Protein AF-A0A5E4KSB8-F1 (afdb_monomer_lite)

Foldseek 3Di:
DVPALEAEAADDQCCVPDPCNVVPVVVVQVVCCVVVVRHYEYADAYDDVQVVPVVSVVDCYPPNVPDHLVVDDPVSSVVRVVVSVVVVVVVVVVVVVVVPDDDDDDDDDDDDDDDDDDDDDDDPDADKDWLVPFPDDPDPQDDKDKDFVVRGVLAAADPVVGDGFWMKIARDNPDKLVHQKRDAQGIKIKKFWDWDAQCCCCPVVVLDLPVLVLLPDPQQDDLGQCPSRTWIWMIDSRDIWTCWSLFLQKTWDWQDFFDDDPVSKDKDFAQDWDDSDPQWIKHQPDWAQPDVQTWTWIWIGGNNHTDDIDIFGDDDDSGNQKDWDFDQDAPHDGRTTFWIKGFHDWHQDPVTTMTIIGRIIGIDSDIRGHDLQDDFAQWHRWDTDSPRRMIMTTNRPDMWGQDAQDWADRGDQWIKGWHNDSNITMIGIHGDDDDD

Secondary structure (DSSP, 8-state):
-TT-SEEEEEESHHHHH-HHIIIIIHHHHHHHHHHH--EEEEEE-S---GGG-HHHHTS--BSTT---GGGS-HHHHHHHHHHHHHHHHHHHHHHHHHTT---------------PPPP-----PPPPEEGGGSPPPSSTT---EEEETTT-TTS--BTTTTB---EEEE--TT-BTTB-EEPTTSEEEEEE-EEEE-HIIIIISTT-HHHHHHTT--S-STTSTTGGGEEEEEEETTEEEEEGGG-TTEEEEEEEE--S-GGG-EEEETT-EEEEETTEEEEEEEEESSSSSEEEEEEEEETTEEEEEEEEEESSSS---EEEEEEEEETTEEEEEEEEEEEEEEE--SSS-EEEEEEEEEEEEEEEE--TT--BTTBEEEEEETTTTEEEEE-SS--EE--TT-EEEEETTEEEEE-S-SSS-EEEEEE-PPP-

Sequence (436 aa):
MDVASVAILLVSVDFLTSEFIRSKEVPRLLERQEREGLHIFPIIIKHCPWRQVKWLTQMNLRPKDGIPISHGNKYQIDAEMVKIAEEIATIISQKSKQSTVKIPKVGVKGISIIHSQANIVKTTLPRVYDERKLPQIGSPDLPFYIWDVQNFDGFFYDIDDDLGKESLKLLQPSLGAKERTIGIDKLSYTTEAQAKKLKVVSEQYNNSCADAAAAGLERTGAGQAFNGGNYYIIGWQGEPYIALNGKVDKLAKLIIEQGTAASEKKTLQVGETWDVGCGWAITASRIDAKATPRQVLLTLSKDGIKKDAKVVSSGTSGAKPIYTYTEKSIAGETDVPLFVTYVDSVFAGATSDMVQLRYTWAVSTSVTQIKSSDTYGIFKDAIINQTAHSLSLKNSDTEIALSPNTIVNLMGKLKFIVADKLDVLRFYPVIYQVPY

Structure (mmCIF, N/CA/C/O backbone):
data_AF-A0A5E4KSB8-F1
#
_entry.id   AF-A0A5E4KSB8-F1
#
loop_
_atom_site.group_PDB
_atom_site.id
_atom_site.type_symbol
_atom_site.label_atom_id
_atom_site.label_alt_id
_atom_site.label_comp_id
_atom_site.label_asym_id
_atom_site.label_entity_id
_atom_site.label_seq_id
_atom_site.pdbx_PDB_ins_code
_atom_site.Cartn_x
_atom_site.Cartn_y
_atom_site.Cartn_z
_atom_site.occupancy
_atom_site.B_iso_or_equiv
_atom_site.auth_seq_id
_atom_site.auth_comp_id
_atom_site.auth_asym_id
_atom_site.auth_atom_id
_atom_site.pdbx_PDB_model_num
ATOM 1 N N . MET A 1 1 ? -2.540 -14.537 23.299 1.00 46.81 1 MET A N 1
ATOM 2 C CA . MET A 1 1 ? -2.138 -15.810 23.951 1.00 46.81 1 MET A CA 1
ATOM 3 C C . MET A 1 1 ? -3.131 -16.305 25.010 1.00 46.81 1 MET A C 1
ATOM 5 O O . MET A 1 1 ? -3.420 -17.491 24.984 1.00 46.81 1 MET A O 1
ATOM 9 N N . ASP A 1 2 ? -3.691 -15.463 25.887 1.00 44.69 2 ASP A N 1
ATOM 10 C CA . ASP A 1 2 ? -4.314 -15.842 27.186 1.00 44.69 2 ASP A CA 1
ATOM 11 C C . ASP A 1 2 ? -5.560 -16.741 27.209 1.00 44.69 2 ASP A C 1
ATOM 13 O O . ASP A 1 2 ? -6.010 -17.118 28.284 1.00 44.69 2 ASP A O 1
ATOM 17 N N . VAL A 1 3 ? -6.129 -17.101 26.060 1.00 59.03 3 VAL A N 1
ATOM 18 C CA . VAL A 1 3 ? -7.281 -18.026 25.981 1.00 59.03 3 VAL A CA 1
ATOM 19 C C . VAL A 1 3 ? -7.048 -19.178 25.003 1.00 59.03 3 VAL A C 1
ATOM 21 O O . VAL A 1 3 ? -7.951 -19.961 24.717 1.00 59.03 3 VAL A O 1
ATOM 24 N N . ALA A 1 4 ? -5.831 -19.293 24.465 1.00 68.75 4 ALA A N 1
ATOM 25 C CA . ALA A 1 4 ? -5.484 -20.376 23.558 1.00 68.75 4 ALA A CA 1
ATOM 26 C C . ALA A 1 4 ? -5.548 -21.723 24.291 1.00 68.75 4 ALA A C 1
ATOM 28 O O . ALA A 1 4 ? -5.059 -21.840 25.414 1.00 68.75 4 ALA A O 1
ATOM 29 N N . SER A 1 5 ? -6.126 -22.734 23.637 1.00 79.00 5 SER A N 1
ATOM 30 C CA . SER A 1 5 ? -6.121 -24.131 24.106 1.00 79.00 5 SER A CA 1
ATOM 31 C C . SER A 1 5 ? -4.907 -24.920 23.603 1.00 79.00 5 SER A C 1
ATOM 33 O O . SER A 1 5 ? -4.538 -25.939 24.203 1.00 79.00 5 SER A O 1
ATOM 35 N N . VAL A 1 6 ? -4.295 -24.437 22.515 1.00 86.62 6 VAL A N 1
ATOM 36 C CA . VAL A 1 6 ? -3.088 -24.966 21.872 1.00 86.62 6 VAL A CA 1
ATOM 37 C C . VAL A 1 6 ? -2.175 -23.790 21.496 1.00 86.62 6 VAL A C 1
ATOM 39 O O . VAL A 1 6 ? -2.669 -22.784 20.992 1.00 86.62 6 VAL A O 1
ATOM 42 N N . ALA A 1 7 ? -0.867 -23.902 21.726 1.00 88.06 7 ALA A N 1
ATOM 43 C CA . ALA A 1 7 ? 0.145 -22.933 21.306 1.00 88.06 7 ALA A CA 1
ATOM 44 C C . ALA A 1 7 ? 1.148 -23.600 20.359 1.00 88.06 7 ALA A C 1
ATOM 46 O O . ALA A 1 7 ? 1.815 -24.553 20.752 1.00 88.06 7 ALA A O 1
ATOM 47 N N . ILE A 1 8 ? 1.257 -23.106 19.125 1.00 93.06 8 ILE A N 1
ATOM 48 C CA . ILE A 1 8 ? 2.149 -23.666 18.102 1.00 93.06 8 ILE A CA 1
ATOM 49 C C . ILE A 1 8 ? 3.454 -22.872 18.084 1.00 93.06 8 ILE A C 1
ATOM 51 O O . ILE A 1 8 ? 3.420 -21.655 17.915 1.00 93.06 8 ILE A O 1
ATOM 55 N N . LEU A 1 9 ? 4.593 -23.551 18.226 1.00 91.88 9 LEU A N 1
ATOM 56 C CA . LEU A 1 9 ? 5.912 -22.910 18.219 1.00 91.88 9 LEU A CA 1
ATOM 57 C C . LEU A 1 9 ? 6.645 -23.257 16.933 1.00 91.88 9 LEU A C 1
ATOM 59 O O . LEU A 1 9 ? 6.978 -24.416 16.721 1.00 91.88 9 LEU A O 1
ATOM 63 N N . LEU A 1 10 ? 6.912 -22.268 16.084 1.00 92.69 10 LEU A N 1
ATOM 64 C CA . LEU A 1 10 ? 7.697 -22.473 14.868 1.00 92.69 10 LEU A CA 1
ATOM 65 C C . LEU A 1 10 ? 9.181 -22.305 15.199 1.00 92.69 10 LEU A C 1
ATOM 67 O O . LEU A 1 10 ? 9.707 -21.197 15.237 1.00 92.69 10 LEU A O 1
ATOM 71 N N . VAL A 1 11 ? 9.848 -23.417 15.485 1.00 89.94 11 VAL A N 1
ATOM 72 C CA . VAL A 1 11 ? 11.218 -23.437 15.987 1.00 89.94 11 VAL A CA 1
ATOM 73 C C . VAL A 1 11 ? 12.213 -23.336 14.829 1.00 89.94 11 VAL A C 1
ATOM 75 O O . VAL A 1 11 ? 12.296 -24.206 13.958 1.00 89.94 11 VAL A O 1
ATOM 78 N N . SER A 1 12 ? 13.010 -22.275 14.863 1.00 91.44 12 SER A N 1
ATOM 79 C CA . SER A 1 12 ? 14.158 -21.992 14.001 1.00 91.44 12 SER A CA 1
ATOM 80 C C . SER A 1 12 ? 15.311 -21.430 14.845 1.00 91.44 12 SER A C 1
ATOM 82 O O . SER A 1 12 ? 15.181 -21.288 16.061 1.00 91.44 12 SER A O 1
ATOM 84 N N . VAL A 1 13 ? 16.442 -21.093 14.218 1.00 83.00 13 VAL A N 1
ATOM 85 C CA . VAL A 1 13 ? 17.506 -20.335 14.901 1.00 83.00 13 VAL A CA 1
ATOM 86 C C . VAL A 1 13 ? 16.962 -19.003 15.421 1.00 83.00 13 VAL A C 1
ATOM 88 O O . VAL A 1 13 ? 17.143 -18.726 16.600 1.00 83.00 13 VAL A O 1
ATOM 91 N N . ASP A 1 14 ? 16.213 -18.258 14.602 1.00 85.12 14 ASP A N 1
ATOM 92 C CA . ASP A 1 14 ? 15.626 -16.958 14.971 1.00 85.12 14 ASP A CA 1
ATOM 93 C C . ASP A 1 14 ? 14.681 -17.070 16.177 1.00 85.12 14 ASP A C 1
ATOM 95 O O . ASP A 1 14 ? 14.717 -16.251 17.095 1.00 85.12 14 ASP A O 1
ATOM 99 N N . PHE A 1 15 ? 13.878 -18.140 16.226 1.00 90.19 15 PHE A N 1
ATOM 100 C CA . PHE A 1 15 ? 13.026 -18.434 17.379 1.00 90.19 15 PHE A CA 1
ATOM 101 C C . PHE A 1 15 ? 13.855 -18.668 18.651 1.00 90.19 15 PHE A C 1
ATOM 103 O O . PHE A 1 15 ? 13.525 -18.164 19.722 1.00 90.19 15 PHE A O 1
ATOM 110 N N . LEU A 1 16 ? 14.940 -19.444 18.542 1.00 84.19 16 LEU A N 1
ATOM 111 C CA . LEU A 1 16 ? 15.787 -19.816 19.676 1.00 84.19 16 LEU A CA 1
ATOM 112 C C . LEU A 1 16 ? 16.705 -18.690 20.155 1.00 84.19 16 LEU A C 1
ATOM 114 O O . LEU A 1 16 ? 17.183 -18.767 21.286 1.00 84.19 16 LEU A O 1
ATOM 118 N N . THR A 1 17 ? 16.981 -17.681 19.329 1.00 82.88 17 THR A N 1
ATOM 119 C CA . THR A 1 17 ? 17.861 -16.553 19.671 1.00 82.88 17 THR A CA 1
ATOM 120 C C . THR A 1 17 ? 17.104 -15.282 20.043 1.00 82.88 17 THR A C 1
ATOM 122 O O . THR A 1 17 ? 17.673 -14.454 20.750 1.00 82.88 17 THR A O 1
ATOM 125 N N . SER A 1 18 ? 15.831 -15.147 19.658 1.00 86.56 18 SER A N 1
ATOM 126 C CA . SER A 1 18 ? 15.006 -13.978 19.978 1.00 86.56 18 SER A CA 1
ATOM 127 C C . SER A 1 18 ? 14.901 -13.722 21.487 1.00 86.56 18 SER A C 1
ATOM 129 O O . SER A 1 18 ? 14.405 -14.553 22.254 1.00 86.56 18 SER A O 1
ATOM 131 N N . GLU A 1 19 ? 15.341 -12.539 21.924 1.00 75.69 19 GLU A N 1
ATOM 132 C CA . GLU A 1 19 ? 15.289 -12.127 23.329 1.00 75.69 19 GLU A CA 1
ATOM 133 C C . GLU A 1 19 ? 13.848 -12.055 23.841 1.00 75.69 19 GLU A C 1
ATOM 135 O O . GLU A 1 19 ? 13.556 -12.522 24.945 1.00 75.69 19 GLU A O 1
ATOM 140 N N . PHE A 1 20 ? 12.930 -11.542 23.021 1.00 72.75 20 PHE A N 1
ATOM 141 C CA . PHE A 1 20 ? 11.516 -11.459 23.365 1.00 72.75 20 PHE A CA 1
ATOM 142 C C . PHE A 1 20 ? 10.899 -12.850 23.566 1.00 72.75 20 PHE A C 1
ATOM 144 O O . PHE A 1 20 ? 10.267 -13.105 24.593 1.00 72.75 20 PHE A O 1
ATOM 151 N N . ILE A 1 21 ? 11.155 -13.790 22.648 1.00 79.44 21 ILE A N 1
ATOM 152 C CA . ILE A 1 21 ? 10.624 -15.158 22.742 1.00 79.44 21 ILE A CA 1
ATOM 153 C C . ILE A 1 21 ? 11.164 -15.854 23.993 1.00 79.44 21 ILE A C 1
ATOM 155 O O . ILE A 1 21 ? 10.406 -16.450 24.759 1.00 79.44 21 ILE A O 1
ATOM 159 N N . ARG A 1 22 ? 12.471 -15.745 24.244 1.00 82.38 22 ARG A N 1
ATOM 160 C CA . ARG A 1 22 ? 13.128 -16.417 25.372 1.00 82.38 22 ARG A CA 1
ATOM 161 C C . ARG A 1 22 ? 12.750 -15.836 26.729 1.00 82.38 22 ARG A C 1
ATOM 163 O O . ARG A 1 22 ? 12.636 -16.595 27.686 1.00 82.38 22 ARG A O 1
ATOM 170 N N . SER A 1 23 ? 12.615 -14.514 26.831 1.00 73.50 23 SER A N 1
ATOM 171 C CA . SER A 1 23 ? 12.423 -13.830 28.117 1.00 73.50 23 SER A CA 1
ATOM 172 C C . SER A 1 23 ? 10.961 -13.537 28.449 1.00 73.50 23 SER A C 1
ATOM 174 O O . SER A 1 23 ? 10.642 -13.344 29.622 1.00 73.50 23 SER A O 1
ATOM 176 N N . LYS A 1 24 ? 10.068 -13.503 27.449 1.00 76.88 24 LYS A N 1
ATOM 177 C CA . LYS A 1 24 ? 8.649 -13.163 27.631 1.00 76.88 24 LYS A CA 1
ATOM 178 C C . LYS A 1 24 ? 7.717 -14.289 27.206 1.00 76.88 24 LYS A C 1
ATOM 180 O O . LYS A 1 24 ? 6.915 -14.738 28.022 1.00 76.88 24 LYS A O 1
ATOM 185 N N . GLU A 1 25 ? 7.803 -14.751 25.961 1.00 84.06 25 GLU A N 1
ATOM 186 C CA . GLU A 1 25 ? 6.787 -15.664 25.420 1.00 84.06 25 GLU A CA 1
ATOM 187 C C . GLU A 1 25 ? 6.910 -17.088 25.958 1.00 84.06 25 GLU A C 1
ATOM 189 O O . GLU A 1 25 ? 5.949 -17.616 26.515 1.00 84.06 25 GLU A O 1
ATOM 194 N N . VAL A 1 26 ? 8.087 -17.707 25.838 1.00 86.75 26 VAL A N 1
ATOM 195 C CA . VAL A 1 26 ? 8.312 -19.095 26.268 1.00 86.75 26 VAL A CA 1
ATOM 196 C C . VAL A 1 26 ? 8.027 -19.278 27.762 1.00 86.75 26 VAL A C 1
ATOM 198 O O . VAL A 1 26 ? 7.258 -20.186 28.082 1.00 86.75 26 VAL A O 1
ATOM 201 N N . PRO A 1 27 ? 8.536 -18.429 28.684 1.00 85.75 27 PRO A N 1
ATOM 202 C CA . PRO A 1 27 ? 8.206 -18.555 30.103 1.00 85.75 27 PRO A CA 1
ATOM 203 C C . PRO A 1 27 ? 6.697 -18.497 30.371 1.00 85.75 27 PRO A C 1
ATOM 205 O O . PRO A 1 27 ? 6.168 -19.342 31.089 1.00 85.75 27 PRO A O 1
ATOM 208 N N . ARG A 1 28 ? 5.982 -17.562 29.730 1.00 86.19 28 ARG A N 1
ATOM 209 C CA . ARG A 1 28 ? 4.526 -17.414 29.880 1.00 86.19 28 ARG A CA 1
ATOM 210 C C . ARG A 1 28 ? 3.758 -18.624 29.350 1.00 86.19 28 ARG A C 1
ATOM 212 O O . ARG A 1 28 ? 2.754 -19.025 29.931 1.00 86.19 28 ARG A O 1
ATOM 219 N N . LEU A 1 29 ? 4.193 -19.199 28.231 1.00 88.69 29 LEU A N 1
ATOM 220 C CA . LEU A 1 29 ? 3.555 -20.380 27.654 1.00 88.69 29 LEU A CA 1
ATOM 221 C C . LEU A 1 29 ? 3.752 -21.612 28.536 1.00 88.69 29 LEU A C 1
ATOM 223 O O . LEU A 1 29 ? 2.788 -22.339 28.765 1.00 88.69 29 LEU A O 1
ATOM 227 N N . LEU A 1 30 ? 4.965 -21.814 29.058 1.00 86.75 30 LEU A N 1
ATOM 228 C CA . LEU A 1 30 ? 5.267 -22.898 29.994 1.00 86.75 30 LEU A CA 1
ATOM 229 C C . LEU A 1 30 ? 4.442 -22.769 31.281 1.00 86.75 30 LEU A C 1
ATOM 231 O O . LEU A 1 30 ? 3.827 -23.744 31.705 1.00 86.75 30 LEU A O 1
ATOM 235 N N . GLU A 1 31 ? 4.329 -21.559 31.839 1.00 86.94 31 GLU A N 1
ATOM 236 C CA . GLU A 1 31 ? 3.487 -21.306 33.017 1.00 86.94 31 GLU A CA 1
ATOM 237 C C . GLU A 1 31 ? 2.017 -21.678 32.749 1.00 86.94 31 GLU A C 1
ATOM 239 O O . GLU A 1 31 ? 1.358 -22.313 33.572 1.00 86.94 31 GLU A O 1
ATOM 244 N N . ARG A 1 32 ? 1.490 -21.340 31.567 1.00 86.75 32 ARG A N 1
ATOM 245 C CA . ARG A 1 32 ? 0.111 -21.686 31.189 1.00 86.75 32 ARG A CA 1
ATOM 246 C C . ARG A 1 32 ? -0.076 -23.165 30.873 1.00 86.75 32 ARG A C 1
ATOM 248 O O . ARG A 1 32 ? -1.162 -23.699 31.093 1.00 86.75 32 ARG A O 1
ATOM 255 N N . GLN A 1 33 ? 0.944 -23.849 30.367 1.00 85.94 33 GLN A N 1
ATOM 256 C CA . GLN A 1 33 ? 0.901 -25.302 30.214 1.00 85.94 33 GLN A CA 1
ATOM 257 C C . GLN A 1 33 ? 0.731 -25.978 31.574 1.00 85.94 33 GLN A C 1
ATOM 259 O O . GLN A 1 33 ? -0.115 -26.860 31.705 1.00 85.94 33 GLN A O 1
ATOM 264 N N . GLU A 1 34 ? 1.475 -25.518 32.579 1.00 82.94 34 GLU A N 1
ATOM 265 C CA . GLU A 1 34 ? 1.419 -26.047 33.941 1.00 82.94 34 GLU A CA 1
ATOM 266 C C . GLU A 1 34 ? 0.112 -25.681 34.663 1.00 82.94 34 GLU A C 1
ATOM 268 O O . GLU A 1 34 ? -0.528 -26.546 35.258 1.00 82.94 34 GLU A O 1
ATOM 273 N N . ARG A 1 35 ? -0.329 -24.419 34.578 1.00 80.88 35 ARG A N 1
ATOM 274 C CA . ARG A 1 35 ? -1.489 -23.917 35.338 1.00 80.88 35 ARG A CA 1
ATOM 275 C C . ARG A 1 35 ? -2.842 -24.145 34.670 1.00 80.88 35 ARG A C 1
ATOM 277 O O . ARG A 1 35 ? -3.839 -24.332 35.361 1.00 80.88 35 ARG A O 1
ATOM 284 N N . GLU A 1 36 ? -2.898 -24.070 33.344 1.00 83.56 36 GLU A N 1
ATOM 285 C CA . GLU A 1 36 ? -4.150 -24.065 32.571 1.00 83.56 36 GLU A CA 1
ATOM 286 C C . GLU A 1 36 ? -4.287 -25.293 31.657 1.00 83.56 36 GLU A C 1
ATOM 288 O O . GLU A 1 36 ? -5.297 -25.449 30.970 1.00 83.56 36 GLU A O 1
ATOM 293 N N . GLY A 1 37 ? -3.274 -26.166 31.598 1.00 82.62 37 GLY A N 1
ATOM 294 C CA . GLY A 1 37 ? -3.266 -27.303 30.677 1.00 82.62 37 GLY A CA 1
ATOM 295 C C . GLY A 1 37 ? -3.176 -26.886 29.203 1.00 82.62 37 GLY A C 1
ATOM 296 O O . GLY A 1 37 ? -3.671 -27.600 28.314 1.00 82.62 37 GLY A O 1
ATOM 297 N N . LEU A 1 38 ? -2.582 -25.718 28.917 1.00 86.94 38 LEU A N 1
ATOM 298 C CA . LEU A 1 38 ? -2.286 -25.275 27.553 1.00 86.94 38 LEU A CA 1
ATOM 299 C C . LEU A 1 38 ? -1.476 -26.355 26.824 1.00 86.94 38 LEU A C 1
ATOM 301 O O . LEU A 1 38 ? -0.441 -26.806 27.307 1.00 86.94 38 LEU A O 1
ATOM 305 N N . HIS A 1 39 ? -1.930 -26.767 25.640 1.00 86.62 39 HIS A N 1
ATOM 306 C CA . HIS A 1 39 ? -1.190 -27.748 24.852 1.00 86.62 39 HIS A CA 1
ATOM 307 C C . HIS A 1 39 ? -0.134 -27.037 24.001 1.00 86.62 39 HIS A C 1
ATOM 309 O O . HIS A 1 39 ? -0.481 -26.354 23.041 1.00 86.62 39 HIS A O 1
ATOM 315 N N . ILE A 1 40 ? 1.146 -27.166 24.343 1.00 90.62 40 ILE A N 1
ATOM 316 C CA . ILE A 1 40 ? 2.236 -26.602 23.537 1.00 90.62 40 ILE A CA 1
ATOM 317 C C . ILE A 1 40 ? 2.633 -27.605 22.450 1.00 90.62 40 ILE A C 1
ATOM 319 O O . ILE A 1 40 ? 2.901 -28.768 22.745 1.00 90.62 40 ILE A O 1
ATOM 323 N N . PHE A 1 41 ? 2.680 -27.142 21.202 1.00 93.12 41 PHE A N 1
ATOM 324 C CA . PHE A 1 41 ? 2.921 -27.941 20.006 1.00 93.12 41 PHE A CA 1
ATOM 325 C C . PHE A 1 41 ? 4.108 -27.369 19.207 1.00 93.12 41 PHE A C 1
ATOM 327 O O . PHE A 1 41 ? 3.928 -26.494 18.352 1.00 93.12 41 PHE A O 1
ATOM 334 N N . PRO A 1 42 ? 5.348 -27.792 19.505 1.00 94.25 42 PRO A N 1
ATOM 335 C CA . PRO A 1 42 ? 6.527 -27.291 18.813 1.00 94.25 42 PRO A CA 1
ATOM 336 C C . PRO A 1 42 ? 6.727 -27.959 17.449 1.00 94.25 42 PRO A C 1
ATOM 338 O O 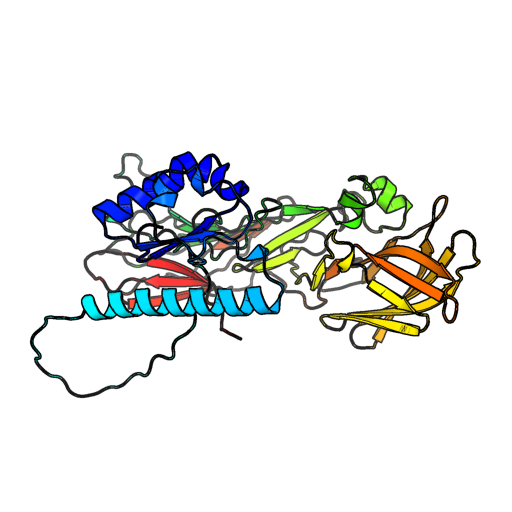. PRO A 1 42 ? 6.674 -29.180 17.330 1.00 94.25 42 PRO A O 1
ATOM 341 N N . ILE A 1 43 ? 7.013 -27.149 16.431 1.00 95.00 43 ILE A N 1
ATOM 342 C CA . ILE A 1 43 ? 7.267 -27.552 15.047 1.00 95.00 43 ILE A CA 1
ATOM 343 C C . ILE A 1 43 ? 8.644 -27.038 14.626 1.00 95.00 43 ILE A C 1
ATOM 345 O O . ILE A 1 43 ? 8.868 -25.831 14.568 1.00 95.00 43 ILE A O 1
ATOM 349 N N . ILE A 1 44 ? 9.567 -27.934 14.293 1.00 94.12 44 ILE A N 1
ATOM 350 C CA . ILE A 1 44 ? 10.887 -27.576 13.779 1.00 94.12 44 ILE A CA 1
ATOM 351 C C . ILE A 1 44 ? 10.751 -27.191 12.302 1.00 94.12 44 ILE A C 1
ATOM 353 O O . ILE A 1 44 ? 10.624 -28.048 11.430 1.00 94.12 44 ILE A O 1
ATOM 357 N N . ILE A 1 45 ? 10.774 -25.892 12.009 1.00 89.25 45 ILE A N 1
ATOM 358 C CA . ILE A 1 45 ? 10.592 -25.388 10.639 1.00 89.25 45 ILE A CA 1
ATOM 359 C C . ILE A 1 45 ? 11.909 -25.233 9.877 1.00 89.25 45 ILE A C 1
ATOM 361 O O . ILE A 1 45 ? 11.900 -25.298 8.652 1.00 89.25 45 ILE A O 1
ATOM 365 N N . LYS A 1 46 ? 13.036 -25.049 10.580 1.00 85.19 46 LYS A N 1
ATOM 366 C CA . LYS A 1 46 ? 14.387 -24.920 10.006 1.00 85.19 46 LYS A CA 1
ATOM 367 C C . LYS A 1 46 ? 15.417 -25.658 10.862 1.00 85.19 46 LYS A C 1
ATOM 369 O O . LYS A 1 46 ? 15.198 -25.854 12.056 1.00 85.19 46 LYS A O 1
ATOM 374 N N . HIS A 1 47 ? 16.555 -26.032 10.271 1.00 86.75 47 HIS A N 1
ATOM 375 C CA . HIS A 1 47 ? 17.680 -26.607 11.019 1.00 86.75 47 HIS A CA 1
ATOM 376 C C . HIS A 1 47 ? 18.121 -25.660 12.144 1.00 86.75 47 HIS A C 1
ATOM 378 O O . HIS A 1 47 ? 18.451 -24.502 11.899 1.00 86.75 47 HIS A O 1
ATOM 384 N N . CYS A 1 48 ? 18.109 -26.153 13.382 1.00 88.56 48 CYS A N 1
ATOM 385 C CA . CYS A 1 48 ? 18.483 -25.391 14.570 1.00 88.56 48 CYS A CA 1
ATOM 386 C C . CYS A 1 48 ? 18.937 -26.332 15.705 1.00 88.56 48 CYS A C 1
ATOM 388 O O . CYS A 1 48 ? 18.588 -27.520 15.697 1.00 88.56 48 CYS A O 1
ATOM 390 N N . PRO A 1 49 ? 19.700 -25.841 16.703 1.00 89.69 49 PRO A N 1
ATOM 391 C CA . PRO A 1 49 ? 20.225 -26.655 17.802 1.00 89.69 49 PRO A CA 1
ATOM 392 C C . PRO A 1 49 ? 19.169 -26.953 18.885 1.00 89.69 49 PRO A C 1
ATOM 394 O O . PRO A 1 49 ? 19.453 -26.888 20.080 1.00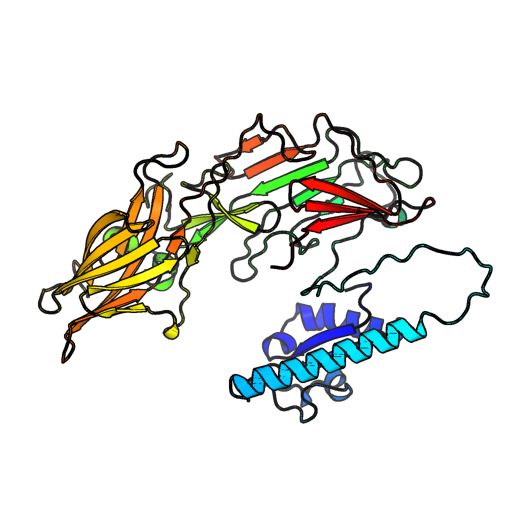 89.69 49 PRO A O 1
ATOM 397 N N . TRP A 1 50 ? 17.941 -27.311 18.493 1.00 91.38 50 TRP A N 1
ATOM 398 C CA . TRP A 1 50 ? 16.820 -27.534 19.416 1.00 91.38 50 TRP A CA 1
ATOM 399 C C . TRP A 1 50 ? 17.111 -28.611 20.474 1.00 91.38 50 TRP A C 1
ATOM 401 O O . TRP A 1 50 ? 16.629 -28.518 21.599 1.00 91.38 50 TRP A O 1
ATOM 411 N N . ARG A 1 51 ? 17.970 -29.590 20.153 1.00 91.38 51 ARG A N 1
ATOM 412 C CA . ARG A 1 51 ? 18.404 -30.656 21.076 1.00 91.38 51 ARG A CA 1
ATOM 413 C C . ARG A 1 51 ? 19.191 -30.147 22.289 1.00 91.38 51 ARG A C 1
ATOM 415 O O . ARG A 1 51 ? 19.335 -30.877 23.263 1.00 91.38 51 ARG A O 1
ATOM 422 N N . GLN A 1 52 ? 19.699 -28.917 22.246 1.00 90.56 52 GLN A N 1
ATOM 423 C CA . GLN A 1 52 ? 20.403 -28.291 23.370 1.00 90.56 52 GLN A CA 1
ATOM 424 C C . GLN A 1 52 ? 19.445 -27.562 24.329 1.00 90.56 52 GLN A C 1
ATOM 426 O O . GLN A 1 52 ? 19.838 -27.157 25.422 1.00 90.56 52 GLN A O 1
ATOM 431 N N . VAL A 1 53 ? 18.176 -27.402 23.945 1.00 89.69 53 VAL A N 1
ATOM 432 C CA . VAL A 1 53 ? 17.177 -26.644 24.699 1.00 89.69 53 VAL A CA 1
ATOM 433 C C . VAL A 1 53 ? 16.356 -27.605 25.555 1.00 89.69 53 VAL A C 1
ATOM 435 O O . VAL A 1 53 ? 15.448 -28.271 25.066 1.00 89.69 53 VAL A O 1
ATOM 438 N N . LYS A 1 54 ? 16.672 -27.669 26.855 1.00 87.94 54 LYS A N 1
ATOM 439 C CA . LYS A 1 54 ? 16.133 -28.680 27.789 1.00 87.94 54 LYS A CA 1
ATOM 440 C C . LYS A 1 54 ? 14.604 -28.771 27.825 1.00 87.94 54 LYS A C 1
ATOM 442 O O . LYS A 1 54 ? 14.067 -29.869 27.838 1.00 87.94 54 LYS A O 1
ATOM 447 N N . TRP A 1 55 ? 13.902 -27.637 27.853 1.00 87.50 55 TRP A N 1
ATOM 448 C CA . TRP A 1 55 ? 12.435 -27.647 27.903 1.00 87.50 55 TRP A CA 1
ATOM 449 C C . TRP A 1 55 ? 11.824 -28.157 26.593 1.00 87.50 55 TRP A C 1
ATOM 451 O O . TRP A 1 55 ? 10.766 -28.772 26.605 1.00 87.50 55 TRP A O 1
ATOM 461 N N . LEU A 1 56 ? 12.506 -27.943 25.466 1.00 89.94 56 LEU A N 1
ATOM 462 C CA . LEU A 1 56 ? 12.026 -28.319 24.142 1.00 89.94 56 LEU A CA 1
ATOM 463 C C . LEU A 1 56 ? 12.259 -29.809 23.855 1.00 89.94 56 LEU A C 1
ATOM 465 O O . LEU A 1 56 ? 11.424 -30.444 23.219 1.00 89.94 56 LEU A O 1
ATOM 469 N N . THR A 1 57 ? 13.347 -30.397 24.366 1.00 87.75 57 THR A N 1
ATOM 470 C CA . THR A 1 57 ? 13.616 -31.843 24.238 1.00 87.75 57 THR A CA 1
ATOM 471 C C . THR A 1 57 ? 12.670 -32.716 25.053 1.00 87.75 57 THR A C 1
ATOM 473 O O . THR A 1 57 ? 12.512 -33.894 24.745 1.00 87.75 57 THR A O 1
ATOM 476 N N . GLN A 1 58 ? 12.034 -32.149 26.077 1.00 86.25 58 GLN A N 1
ATOM 477 C CA . GLN A 1 58 ? 11.018 -32.820 26.889 1.00 86.25 58 GLN A CA 1
ATOM 478 C C . GLN A 1 58 ? 9.621 -32.766 26.249 1.00 86.25 58 GLN A C 1
ATOM 480 O O . GLN A 1 58 ? 8.697 -33.418 26.733 1.00 86.25 58 GLN A O 1
ATOM 485 N N . MET A 1 59 ? 9.450 -32.002 25.164 1.00 87.31 59 MET A N 1
ATOM 486 C CA . MET A 1 59 ? 8.171 -31.841 24.477 1.00 87.31 59 MET A CA 1
ATOM 487 C C . MET A 1 59 ? 8.001 -32.809 23.306 1.00 87.31 59 MET A C 1
ATOM 489 O O . MET A 1 59 ? 8.955 -33.249 22.668 1.00 87.31 59 MET A O 1
ATOM 493 N N . ASN A 1 60 ? 6.739 -33.083 22.971 1.00 87.81 60 ASN A N 1
ATOM 494 C CA . ASN A 1 60 ? 6.370 -33.883 21.809 1.00 87.81 60 ASN A CA 1
ATOM 495 C C . ASN A 1 60 ? 6.394 -33.027 20.527 1.00 87.81 60 ASN A C 1
ATOM 497 O O . ASN A 1 60 ? 5.363 -32.520 20.091 1.00 87.81 60 ASN A O 1
ATOM 501 N N . LEU A 1 61 ? 7.581 -32.845 19.951 1.00 92.44 61 LEU A N 1
ATOM 502 C CA . LEU A 1 61 ? 7.826 -32.011 18.766 1.00 92.44 61 LEU A CA 1
ATOM 503 C C . LEU A 1 61 ? 7.401 -32.646 17.435 1.00 92.44 61 LEU A C 1
ATOM 505 O O . LEU A 1 61 ? 7.280 -33.867 17.309 1.00 92.44 61 LEU A O 1
ATOM 509 N N . ARG A 1 62 ? 7.193 -31.801 16.423 1.00 93.31 62 ARG A N 1
ATOM 510 C CA . ARG A 1 62 ? 6.979 -32.202 15.028 1.00 93.31 62 ARG A CA 1
ATOM 511 C C . ARG A 1 62 ? 8.035 -31.612 14.090 1.00 93.31 62 ARG A C 1
ATOM 513 O O . ARG A 1 62 ? 8.475 -30.490 14.329 1.00 93.31 62 ARG A O 1
ATOM 520 N N . PRO A 1 63 ? 8.392 -32.304 12.999 1.00 93.12 63 PRO A N 1
ATOM 521 C CA . PRO A 1 63 ? 8.098 -33.715 12.705 1.00 93.12 63 PRO A CA 1
ATOM 522 C C . PRO A 1 63 ? 8.640 -34.678 13.781 1.00 93.12 63 PRO A C 1
ATOM 524 O O . PRO A 1 63 ? 9.537 -34.320 14.539 1.00 93.12 63 PRO A O 1
ATOM 527 N N . LYS A 1 64 ? 8.046 -35.874 13.926 1.00 88.44 64 LYS A N 1
ATOM 528 C CA . LYS A 1 64 ? 8.330 -36.787 15.064 1.00 88.44 64 LYS A CA 1
ATOM 529 C C . LYS A 1 64 ? 9.763 -37.333 15.086 1.00 88.44 64 LYS A C 1
ATOM 531 O O . LYS A 1 64 ? 10.245 -37.742 16.136 1.00 88.44 64 LYS A O 1
ATOM 536 N N . ASP A 1 65 ? 10.430 -37.343 13.941 1.00 88.00 65 ASP A N 1
ATOM 537 C CA . ASP A 1 65 ? 11.845 -37.699 13.793 1.00 88.00 65 ASP A CA 1
ATOM 538 C C . ASP A 1 65 ? 12.797 -36.536 14.154 1.00 88.00 65 ASP A C 1
ATOM 540 O O . ASP A 1 65 ? 14.008 -36.728 14.299 1.00 88.00 65 ASP A O 1
ATOM 544 N N . GLY A 1 66 ? 12.258 -35.327 14.348 1.00 87.19 66 GLY A N 1
ATOM 545 C CA . GLY A 1 66 ? 13.010 -34.110 14.628 1.00 87.19 66 GLY A CA 1
ATOM 546 C C . GLY A 1 66 ? 13.766 -33.541 13.427 1.00 87.19 66 GLY A C 1
ATOM 547 O O . GLY A 1 66 ? 14.625 -32.672 13.625 1.00 87.19 66 GLY A O 1
ATOM 548 N N . ILE A 1 67 ? 13.478 -34.019 12.211 1.00 89.75 67 ILE A N 1
ATOM 549 C CA . ILE A 1 67 ? 14.001 -33.463 10.962 1.00 89.75 67 ILE A CA 1
ATOM 550 C C . ILE A 1 67 ? 13.167 -32.219 10.611 1.00 89.75 67 ILE A C 1
ATOM 552 O O . ILE A 1 67 ? 11.942 -32.301 10.594 1.00 89.75 67 ILE A O 1
ATOM 556 N N . PRO A 1 68 ? 13.781 -31.050 10.349 1.00 91.50 68 PRO A N 1
ATOM 557 C CA . PRO A 1 68 ? 13.027 -29.836 10.051 1.00 91.50 68 PRO A CA 1
ATOM 558 C C . PRO A 1 68 ? 12.161 -29.957 8.798 1.00 91.50 68 PRO A C 1
ATOM 560 O O . PRO A 1 68 ? 12.590 -30.550 7.810 1.00 91.50 68 PRO A O 1
ATOM 563 N N . ILE A 1 69 ? 11.010 -29.279 8.783 1.00 89.19 69 ILE A N 1
ATOM 564 C CA . ILE A 1 69 ? 10.122 -29.235 7.607 1.00 89.19 69 ILE A CA 1
ATOM 565 C C . ILE A 1 69 ? 10.873 -28.738 6.365 1.00 89.19 69 ILE A C 1
ATOM 567 O O . ILE A 1 69 ? 10.739 -29.319 5.292 1.00 89.19 69 ILE A O 1
ATOM 571 N N . SER A 1 70 ? 11.743 -27.730 6.514 1.00 86.44 70 SER A N 1
ATOM 572 C CA . SER A 1 70 ? 12.553 -27.193 5.412 1.00 86.44 70 SER A CA 1
ATOM 573 C C . SER A 1 70 ? 13.514 -28.195 4.757 1.00 86.44 70 SER A C 1
ATOM 575 O O . SER A 1 70 ? 14.161 -27.835 3.780 1.00 86.44 70 SER A O 1
ATOM 577 N N . HIS A 1 71 ? 13.691 -29.397 5.313 1.00 87.69 71 HIS A N 1
ATOM 578 C CA . HIS A 1 71 ? 14.538 -30.437 4.728 1.00 87.69 71 HIS A CA 1
ATOM 579 C C . HIS A 1 71 ? 13.893 -31.102 3.497 1.00 87.69 71 HIS A C 1
ATOM 581 O O . HIS A 1 71 ? 14.600 -31.637 2.647 1.00 87.69 71 HIS A O 1
ATOM 587 N N . GLY A 1 72 ? 12.559 -31.084 3.400 1.00 84.50 72 GLY A N 1
ATOM 588 C CA . GLY A 1 72 ? 11.828 -31.681 2.284 1.00 84.50 72 GLY A CA 1
ATOM 589 C C . GLY A 1 72 ? 11.792 -30.801 1.031 1.00 84.50 72 GLY A C 1
ATOM 590 O O . GLY A 1 72 ? 11.995 -29.590 1.078 1.00 84.50 72 GLY A O 1
ATOM 591 N N . ASN A 1 73 ? 11.466 -31.406 -0.112 1.00 80.44 73 ASN A N 1
ATOM 592 C CA . ASN A 1 73 ? 11.041 -30.665 -1.302 1.00 80.44 73 ASN A CA 1
ATOM 593 C C . ASN A 1 73 ? 9.605 -30.121 -1.135 1.00 80.44 73 ASN A C 1
ATOM 595 O O . ASN A 1 73 ? 8.909 -30.474 -0.185 1.00 80.44 73 ASN A O 1
ATOM 599 N N . LYS A 1 74 ? 9.132 -29.296 -2.080 1.00 74.75 74 LYS A N 1
ATOM 600 C CA . LYS A 1 74 ? 7.805 -28.653 -2.008 1.00 74.75 74 LYS A CA 1
ATOM 601 C C . LYS A 1 74 ? 6.664 -29.635 -1.691 1.00 74.75 74 LYS A C 1
ATOM 603 O O . LYS A 1 74 ? 5.854 -29.358 -0.819 1.00 74.75 74 LYS A O 1
ATOM 608 N N . TYR A 1 75 ? 6.638 -30.798 -2.344 1.00 73.56 75 TYR A N 1
ATOM 609 C CA . TYR A 1 75 ? 5.603 -31.812 -2.115 1.00 73.56 75 TYR A CA 1
ATOM 610 C C . TYR A 1 75 ? 5.688 -32.424 -0.710 1.00 73.56 75 TYR A C 1
ATOM 612 O O . TYR A 1 75 ? 4.672 -32.621 -0.052 1.00 73.56 75 TYR A O 1
ATOM 620 N N . GLN A 1 76 ? 6.901 -32.713 -0.235 1.00 78.62 76 GLN A N 1
ATOM 621 C CA . GLN A 1 76 ? 7.122 -33.270 1.100 1.00 78.62 76 GLN A CA 1
ATOM 622 C C . GLN A 1 76 ? 6.772 -32.264 2.201 1.00 78.62 76 GLN A C 1
ATOM 624 O O . GLN A 1 76 ? 6.175 -32.654 3.201 1.00 78.62 76 GLN A O 1
ATOM 629 N N . ILE A 1 77 ? 7.101 -30.984 1.999 1.00 79.69 77 ILE A N 1
ATOM 630 C CA . ILE A 1 77 ? 6.718 -29.887 2.896 1.00 79.69 77 ILE A CA 1
ATOM 631 C C . ILE A 1 77 ? 5.196 -29.803 2.987 1.00 79.69 77 ILE A C 1
ATOM 633 O O . ILE A 1 77 ? 4.658 -29.847 4.092 1.00 79.69 77 ILE A O 1
ATOM 637 N N . ASP A 1 78 ? 4.508 -29.737 1.845 1.00 78.00 78 ASP A N 1
ATOM 638 C CA . ASP A 1 78 ? 3.048 -29.637 1.805 1.00 78.00 78 ASP A CA 1
ATOM 639 C C . ASP A 1 78 ? 2.395 -30.851 2.487 1.00 78.00 78 ASP A C 1
ATOM 641 O O . ASP A 1 78 ? 1.530 -30.691 3.349 1.00 78.00 78 ASP A O 1
ATOM 645 N N . ALA A 1 79 ? 2.856 -32.068 2.181 1.00 81.44 79 ALA A N 1
ATOM 646 C CA . ALA A 1 79 ? 2.342 -33.293 2.790 1.00 81.44 79 ALA A CA 1
ATOM 647 C C . ALA A 1 79 ? 2.557 -33.337 4.313 1.00 81.44 79 ALA A C 1
ATOM 649 O O . ALA A 1 79 ? 1.677 -33.779 5.052 1.00 81.44 79 ALA A O 1
ATOM 650 N N . GLU A 1 80 ? 3.712 -32.884 4.803 1.00 86.50 80 GLU A N 1
ATOM 651 C CA . GLU A 1 80 ? 4.007 -32.868 6.237 1.00 86.50 80 GLU A CA 1
ATOM 652 C C . GLU A 1 80 ? 3.204 -31.786 6.973 1.00 86.50 80 GLU A C 1
ATOM 654 O O . GLU A 1 80 ? 2.674 -32.034 8.057 1.00 86.50 80 GLU A O 1
ATOM 659 N N . MET A 1 81 ? 3.026 -30.616 6.355 1.00 80.25 81 MET A N 1
ATOM 660 C CA . MET A 1 81 ? 2.182 -29.543 6.885 1.00 80.25 81 MET A CA 1
ATOM 661 C C . MET A 1 81 ? 0.718 -29.979 7.021 1.00 80.25 81 MET A C 1
ATOM 663 O O . MET A 1 81 ? 0.088 -29.664 8.032 1.00 80.25 81 MET A O 1
ATOM 667 N N . VAL A 1 82 ? 0.191 -30.747 6.058 1.00 84.75 82 VAL A N 1
ATOM 668 C CA . VAL A 1 82 ? -1.167 -31.316 6.132 1.00 84.75 82 VAL A CA 1
ATOM 669 C C . VAL A 1 82 ? -1.303 -32.263 7.326 1.00 84.75 82 VAL A C 1
ATOM 671 O O . VAL A 1 82 ? -2.210 -32.077 8.135 1.00 84.75 82 VAL A O 1
ATOM 674 N N . LYS A 1 83 ? -0.374 -33.212 7.514 1.00 88.06 83 LYS A N 1
ATOM 675 C CA . LYS A 1 83 ? -0.412 -34.137 8.667 1.00 88.06 83 LYS A CA 1
ATOM 676 C C . LYS A 1 83 ? -0.398 -33.396 10.003 1.00 88.06 83 LYS A C 1
ATOM 678 O O . LYS A 1 83 ? -1.131 -33.749 10.925 1.00 88.06 83 LYS A O 1
ATOM 683 N N . ILE A 1 84 ? 0.446 -32.369 10.114 1.00 88.56 84 ILE A N 1
ATOM 684 C CA . ILE A 1 84 ? 0.540 -31.549 11.323 1.00 88.56 84 ILE A CA 1
ATOM 685 C C . ILE A 1 84 ? -0.780 -30.809 11.572 1.00 88.56 84 ILE A C 1
ATOM 687 O O . ILE A 1 84 ? -1.271 -30.793 12.703 1.00 88.56 84 ILE A O 1
ATOM 691 N N . ALA A 1 85 ? -1.381 -30.229 10.531 1.00 85.88 85 ALA A N 1
ATOM 692 C CA . ALA A 1 85 ? -2.662 -29.540 10.637 1.00 85.88 85 ALA A CA 1
ATOM 693 C C . ALA A 1 85 ? -3.801 -30.485 11.070 1.00 85.88 85 ALA A C 1
ATOM 695 O O . ALA A 1 85 ? -4.575 -30.136 11.963 1.00 85.88 85 ALA A O 1
ATOM 696 N N . GLU A 1 86 ? -3.873 -31.692 10.503 1.00 86.75 86 GLU A N 1
ATOM 697 C CA . GLU A 1 86 ? -4.856 -32.722 10.874 1.00 86.75 86 GLU A CA 1
ATOM 698 C C . GLU A 1 86 ? -4.706 -33.176 12.336 1.00 86.75 86 GLU A C 1
ATOM 700 O O . GLU A 1 86 ? -5.696 -33.345 13.060 1.00 86.75 86 GLU A O 1
ATOM 705 N N . GLU A 1 87 ? -3.469 -33.327 12.812 1.00 88.94 87 GLU A N 1
ATOM 706 C CA . GLU A 1 87 ? -3.195 -33.672 14.206 1.00 88.94 87 GLU A CA 1
ATOM 707 C C . GLU A 1 87 ? -3.641 -32.558 15.162 1.00 88.94 87 GLU A C 1
ATOM 709 O O . GLU A 1 87 ? -4.327 -32.822 16.154 1.00 88.94 87 GLU A O 1
ATOM 714 N N . ILE A 1 88 ? -3.324 -31.302 14.840 1.00 87.06 88 ILE A N 1
ATOM 715 C CA . ILE A 1 88 ? -3.760 -30.140 15.623 1.00 87.06 88 ILE A CA 1
ATOM 716 C C . ILE A 1 88 ? -5.293 -30.064 15.662 1.00 87.06 88 ILE A C 1
ATOM 718 O O . ILE A 1 88 ? -5.873 -29.879 16.736 1.00 87.06 88 ILE A O 1
ATOM 722 N N . ALA A 1 89 ? -5.966 -30.271 14.526 1.00 83.00 89 ALA A N 1
ATOM 723 C CA . ALA A 1 89 ? -7.426 -30.294 14.451 1.00 83.00 89 ALA A CA 1
ATOM 724 C C . ALA A 1 89 ? -8.035 -31.395 15.337 1.00 83.00 89 ALA A C 1
ATOM 726 O O . ALA A 1 89 ? -9.048 -31.176 16.014 1.00 83.00 89 ALA A O 1
ATOM 727 N N . THR A 1 90 ? -7.388 -32.561 15.398 1.00 86.25 90 THR A N 1
ATOM 728 C CA . THR A 1 90 ? -7.795 -33.672 16.268 1.00 86.25 90 THR A CA 1
ATOM 729 C C . THR A 1 90 ? -7.654 -33.308 17.747 1.00 86.25 90 THR A C 1
ATOM 731 O O . THR A 1 90 ? -8.593 -33.518 18.518 1.00 86.25 90 THR A O 1
ATOM 734 N N . ILE A 1 91 ? -6.530 -32.701 18.144 1.00 83.69 91 ILE A N 1
ATOM 735 C CA . ILE A 1 91 ? -6.280 -32.251 19.526 1.00 83.69 91 ILE A CA 1
ATOM 736 C C . ILE A 1 91 ? -7.342 -31.235 19.969 1.00 83.69 91 ILE A C 1
ATOM 738 O O . ILE A 1 91 ? -7.903 -31.345 21.063 1.00 83.69 91 ILE A O 1
ATOM 742 N N . ILE A 1 92 ? -7.663 -30.268 19.106 1.00 84.19 92 ILE A N 1
ATOM 743 C CA . ILE A 1 92 ? -8.689 -29.252 19.378 1.00 84.19 92 ILE A CA 1
ATOM 744 C C . ILE A 1 92 ? -10.073 -29.906 19.522 1.00 84.19 92 ILE A C 1
ATOM 746 O O . ILE A 1 92 ? -10.809 -29.603 20.464 1.00 84.19 92 ILE A O 1
ATOM 750 N N . SER A 1 93 ? -10.407 -30.853 18.642 1.00 80.88 93 SER A N 1
ATOM 751 C CA . SER A 1 93 ? -11.696 -31.560 18.646 1.00 80.88 93 SER A CA 1
ATOM 752 C C . SER A 1 93 ? -11.885 -32.491 19.850 1.00 80.88 93 SER A C 1
ATOM 754 O O . SER A 1 93 ? -13.008 -32.722 20.297 1.00 80.88 93 SER A O 1
ATOM 756 N N . GLN A 1 94 ? -10.806 -33.056 20.392 1.00 77.12 94 GLN A N 1
ATOM 757 C CA . GLN A 1 94 ? -10.865 -33.875 21.605 1.00 77.12 94 GLN A CA 1
ATOM 758 C C . GLN A 1 94 ? -11.055 -33.013 22.857 1.00 77.12 94 GLN A C 1
ATOM 760 O O . GLN A 1 94 ? -11.869 -33.360 23.717 1.00 77.12 94 GLN A O 1
ATOM 765 N N . LYS A 1 95 ? -10.379 -31.856 22.929 1.00 65.25 95 LYS A N 1
ATOM 766 C CA . LYS A 1 95 ? -10.573 -30.890 24.020 1.00 65.25 95 LYS A CA 1
ATOM 767 C C . LYS A 1 95 ? -12.000 -30.330 24.046 1.00 65.25 95 LYS A C 1
ATOM 769 O O . LYS A 1 95 ? -12.573 -30.230 25.126 1.00 65.25 95 LYS A O 1
ATOM 774 N N . SER A 1 96 ? -12.617 -30.056 22.891 1.00 59.97 96 SER A N 1
ATOM 775 C CA . SER A 1 96 ? -14.004 -29.560 22.836 1.00 59.97 96 SER A CA 1
ATOM 776 C C . SER A 1 96 ? -15.041 -30.588 23.312 1.00 59.97 96 SER A C 1
ATOM 778 O O . SER A 1 96 ? -16.008 -30.216 23.975 1.00 59.97 96 SER A O 1
ATOM 780 N N . LYS A 1 97 ? -14.821 -31.888 23.057 1.00 47.25 97 LYS A N 1
ATOM 781 C CA . LYS A 1 97 ? -15.704 -32.978 23.521 1.00 47.25 97 LYS A CA 1
ATOM 782 C C . LYS A 1 97 ? -15.605 -33.246 25.028 1.00 47.25 97 LYS A C 1
ATOM 784 O O . LYS A 1 97 ? -16.607 -33.613 25.645 1.00 47.25 97 LYS A O 1
ATOM 789 N N . GLN A 1 98 ? -14.437 -33.044 25.641 1.00 46.09 98 GLN A N 1
ATOM 790 C CA . GLN A 1 98 ? -14.263 -33.197 27.094 1.00 46.09 98 GLN A CA 1
ATOM 791 C C . GLN A 1 98 ? -14.934 -32.071 27.899 1.00 46.09 98 GLN A C 1
ATOM 793 O O . GLN A 1 98 ? -15.346 -32.300 29.034 1.00 46.09 98 GLN A O 1
ATOM 798 N N . SER A 1 99 ? -15.139 -30.891 27.308 1.00 46.12 99 SER A N 1
ATOM 799 C CA . SER A 1 99 ? -15.855 -29.774 27.944 1.00 46.12 99 SER A CA 1
ATOM 800 C C . SER A 1 99 ? -17.390 -29.917 27.941 1.00 46.12 99 SER A C 1
ATOM 802 O O . SER A 1 99 ? -18.070 -29.110 28.568 1.00 46.12 99 SER A O 1
ATOM 804 N N . THR A 1 100 ? -17.959 -30.931 27.269 1.00 33.97 100 THR A N 1
ATOM 805 C CA . THR A 1 100 ? -19.418 -31.079 27.040 1.00 33.97 100 THR A CA 1
ATOM 806 C C . THR A 1 100 ? -20.143 -32.154 27.874 1.00 33.97 100 THR A C 1
ATOM 808 O O . THR A 1 100 ? -21.252 -32.550 27.519 1.00 33.97 100 THR A O 1
ATOM 811 N N . VAL A 1 101 ? -19.600 -32.627 29.006 1.00 32.84 101 VAL A N 1
ATOM 812 C CA . VAL A 1 101 ? -20.279 -33.642 29.851 1.00 32.84 101 VAL A CA 1
ATOM 813 C C . VAL A 1 101 ? -20.635 -33.113 31.251 1.00 32.84 101 VAL A C 1
ATOM 815 O O . VAL A 1 101 ? -19.833 -33.207 32.173 1.00 32.84 101 VAL A O 1
ATOM 818 N N . LYS A 1 102 ? -21.872 -32.594 31.381 1.00 34.12 102 LYS A N 1
ATOM 819 C CA . LYS A 1 102 ? -22.891 -32.789 32.454 1.00 34.12 102 LYS A CA 1
ATOM 820 C C . LYS A 1 102 ? -23.800 -31.554 32.604 1.00 34.12 102 LYS A C 1
ATOM 822 O O . LYS A 1 102 ? -23.511 -30.666 33.394 1.00 34.12 102 LYS A O 1
ATOM 827 N N . ILE A 1 103 ? -24.955 -31.568 31.932 1.00 26.47 103 ILE A N 1
ATOM 828 C CA . ILE A 1 103 ? -26.182 -30.889 32.395 1.00 26.47 103 ILE A CA 1
ATOM 829 C C . ILE A 1 103 ? -27.365 -31.844 32.119 1.00 26.47 103 ILE A C 1
ATOM 831 O O . ILE A 1 103 ? -27.447 -32.374 31.006 1.00 26.47 103 ILE A O 1
ATOM 835 N N . PRO A 1 104 ? -28.261 -32.123 33.088 1.00 26.31 104 PRO A N 1
ATOM 836 C CA . PRO A 1 104 ? -29.464 -32.920 32.853 1.00 26.31 104 PRO A CA 1
ATOM 837 C C . PRO A 1 104 ? -30.412 -32.203 31.885 1.00 26.31 104 PRO A C 1
ATOM 839 O O . PRO A 1 104 ? -30.656 -31.005 32.009 1.00 26.31 104 PRO A O 1
ATOM 842 N N . LYS A 1 105 ? -30.964 -32.952 30.926 1.00 30.89 105 LYS A N 1
ATOM 843 C CA . LYS A 1 105 ? -31.965 -32.465 29.969 1.00 30.89 105 LYS A CA 1
ATOM 844 C C . LYS A 1 105 ? -33.256 -32.062 30.692 1.00 30.89 105 LYS A C 1
ATOM 846 O O . LYS A 1 105 ? -33.907 -32.919 31.281 1.00 30.89 105 LYS A O 1
ATOM 851 N N . VAL A 1 106 ? -33.691 -30.817 30.509 1.00 26.50 106 VAL A N 1
ATOM 852 C CA . VAL A 1 106 ? -35.118 -30.462 30.485 1.00 26.50 106 VAL A CA 1
ATOM 853 C C . VAL A 1 106 ? -35.382 -29.800 29.138 1.00 26.50 106 VAL A C 1
ATOM 855 O O . VAL A 1 106 ? -34.644 -28.917 28.707 1.00 26.50 106 VAL A O 1
ATOM 858 N N . GLY A 1 107 ? -36.336 -30.370 28.407 1.00 30.09 107 GLY A N 1
ATOM 859 C CA . GLY A 1 107 ? -36.476 -30.186 26.972 1.00 30.09 107 GLY A CA 1
ATOM 860 C C . GLY A 1 107 ? -37.134 -28.879 26.560 1.00 30.09 107 GLY A C 1
ATOM 861 O O . GLY A 1 107 ? -38.084 -28.433 27.189 1.00 30.09 107 GLY A O 1
ATOM 862 N N . VAL A 1 108 ? -36.704 -28.372 25.405 1.00 26.78 108 VAL A N 1
ATOM 863 C CA . VAL A 1 108 ? -37.577 -27.688 24.448 1.00 26.78 108 VAL A CA 1
ATOM 864 C C . VAL A 1 108 ? -37.178 -28.147 23.043 1.00 26.78 108 VAL A C 1
ATOM 866 O O . VAL A 1 108 ? -35.999 -28.219 22.696 1.00 26.78 108 VAL A O 1
ATOM 869 N N . LYS A 1 109 ? -38.187 -28.549 22.267 1.00 27.53 109 LYS A N 1
ATOM 870 C CA . LYS A 1 109 ? -38.099 -28.977 20.869 1.00 27.53 109 LYS A CA 1
ATOM 871 C C . LYS A 1 109 ? -37.778 -27.790 19.954 1.00 27.53 109 LYS A C 1
ATOM 873 O O . LYS A 1 109 ? -38.474 -26.788 20.013 1.00 27.53 109 LYS A O 1
ATOM 878 N N . GLY A 1 110 ? -36.845 -28.024 19.029 1.00 28.75 110 GLY A N 1
ATOM 879 C CA . GLY A 1 110 ? -36.852 -27.480 17.668 1.00 28.75 110 GLY A CA 1
ATOM 880 C C . GLY A 1 110 ? -36.379 -26.038 17.498 1.00 28.75 110 GLY A C 1
ATOM 881 O O . GLY A 1 110 ? -37.153 -25.119 17.704 1.00 28.75 110 GLY A O 1
ATOM 882 N N . ILE A 1 111 ? -35.143 -25.866 17.023 1.00 24.36 111 ILE A N 1
ATOM 883 C CA . ILE A 1 111 ? -34.800 -25.205 15.748 1.00 24.36 111 ILE A CA 1
ATOM 884 C C . ILE A 1 111 ? -33.321 -25.517 15.473 1.00 24.36 111 ILE A C 1
ATOM 886 O O . ILE A 1 111 ? -32.436 -25.251 16.283 1.00 24.36 111 ILE A O 1
ATOM 890 N N . SER A 1 112 ? -33.067 -26.154 14.337 1.00 23.78 112 SER A N 1
ATOM 891 C CA . SER A 1 112 ? -31.743 -26.480 13.815 1.00 23.78 112 SER A CA 1
ATOM 892 C C . SER A 1 112 ? -31.173 -25.284 13.053 1.00 23.78 112 SER A C 1
ATOM 894 O O . SER A 1 112 ? -31.749 -24.891 12.041 1.00 23.78 112 SER A O 1
ATOM 896 N N . ILE A 1 113 ? -30.025 -24.754 13.483 1.00 23.39 113 ILE A N 1
ATOM 897 C CA . ILE A 1 113 ? -29.192 -23.878 12.649 1.00 23.39 113 ILE A CA 1
ATOM 898 C C . ILE A 1 113 ? -27.855 -24.580 12.427 1.00 23.39 113 ILE A C 1
ATOM 900 O O . ILE A 1 113 ? -27.053 -24.755 13.343 1.00 23.39 113 ILE A O 1
ATOM 904 N N . ILE A 1 114 ? -27.653 -25.002 11.184 1.00 24.58 114 ILE A N 1
ATOM 905 C CA . ILE A 1 114 ? -26.410 -25.554 10.656 1.00 24.58 114 ILE A CA 1
ATOM 906 C C . ILE A 1 114 ? -25.411 -24.390 10.586 1.00 24.58 114 ILE A C 1
ATOM 908 O O . ILE A 1 114 ? -25.568 -23.507 9.749 1.00 24.58 114 ILE A O 1
ATOM 912 N N . HIS A 1 115 ? -24.410 -24.352 11.468 1.00 26.84 115 HIS A N 1
ATOM 913 C CA . HIS A 1 115 ? -23.262 -23.456 11.297 1.00 26.84 115 HIS A CA 1
ATOM 914 C C . HIS A 1 115 ? -22.181 -24.190 10.504 1.00 26.84 115 HIS A C 1
ATOM 916 O O . HIS A 1 115 ? -21.544 -25.121 10.999 1.00 26.84 115 HIS A O 1
ATOM 922 N N . SER A 1 116 ? -22.008 -23.770 9.251 1.00 25.41 116 SER A N 1
ATOM 923 C CA . SER A 1 116 ? -20.872 -24.119 8.404 1.00 25.41 116 SER A CA 1
ATOM 924 C C . SER A 1 116 ? -19.573 -23.653 9.060 1.00 25.41 116 SER A C 1
ATOM 926 O O . SER A 1 116 ? -19.455 -22.499 9.474 1.00 25.41 116 SER A O 1
ATOM 928 N N . GLN A 1 117 ? -18.602 -24.557 9.145 1.00 29.14 117 GLN A N 1
ATOM 929 C CA . GLN A 1 117 ? -17.260 -24.277 9.639 1.00 29.14 117 GLN A CA 1
ATOM 930 C C . GLN A 1 117 ? -16.547 -23.313 8.682 1.00 29.14 117 GLN A C 1
ATOM 932 O O . GLN A 1 117 ? -16.304 -23.656 7.528 1.00 29.14 117 GLN A O 1
ATOM 937 N N . ALA A 1 118 ? -16.211 -22.116 9.163 1.00 27.33 118 ALA A N 1
ATOM 938 C CA . ALA A 1 118 ? -15.248 -21.238 8.511 1.00 27.33 118 ALA A CA 1
ATOM 939 C C . ALA A 1 118 ? -13.890 -21.422 9.200 1.00 27.33 118 ALA A C 1
ATOM 941 O O . ALA A 1 118 ? -13.768 -21.242 10.413 1.00 27.33 118 ALA A O 1
ATOM 942 N N . ASN A 1 119 ? -12.887 -21.817 8.417 1.00 27.05 119 ASN A N 1
ATOM 943 C CA . ASN A 1 119 ? -11.495 -21.922 8.835 1.00 27.05 119 ASN A CA 1
ATOM 944 C C . ASN A 1 119 ? -10.976 -20.542 9.258 1.00 27.05 119 ASN A C 1
ATOM 946 O O . ASN A 1 119 ? -10.900 -19.630 8.438 1.00 27.05 119 ASN A O 1
ATOM 950 N N . ILE A 1 120 ? -10.600 -20.396 10.528 1.00 30.30 120 ILE A N 1
ATOM 951 C CA . ILE A 1 120 ? -9.964 -19.179 11.036 1.00 30.30 120 ILE A CA 1
ATOM 952 C C . ILE A 1 120 ? -8.445 -19.348 10.923 1.00 30.30 120 ILE A C 1
ATOM 954 O O . ILE A 1 120 ? -7.834 -20.163 11.616 1.00 30.30 120 ILE A O 1
ATOM 958 N N . VAL A 1 121 ? -7.849 -18.567 10.024 1.00 29.62 121 VAL A N 1
ATOM 959 C CA . VAL A 1 121 ? -6.403 -18.341 9.908 1.00 29.62 121 VAL A CA 1
ATOM 960 C C . VAL A 1 121 ? -5.938 -17.487 11.102 1.00 29.62 121 VAL A C 1
ATOM 962 O O . VAL A 1 121 ? -6.680 -16.617 11.551 1.00 29.62 121 VAL A O 1
ATOM 965 N N . LYS A 1 122 ? -4.745 -17.803 11.642 1.00 33.81 122 LYS A N 1
ATOM 966 C CA . LYS A 1 122 ? -3.989 -17.140 12.737 1.00 33.81 122 LYS A CA 1
ATOM 967 C C . LYS A 1 122 ? -4.683 -15.933 13.399 1.00 33.81 122 LYS A C 1
ATOM 969 O O . LYS A 1 122 ? -4.783 -14.870 12.803 1.00 33.81 122 LYS A O 1
ATOM 974 N N . THR A 1 123 ? -5.065 -16.071 14.669 1.00 30.95 123 THR A N 1
ATOM 975 C CA . THR A 1 123 ? -5.655 -14.977 15.461 1.00 30.95 123 THR A CA 1
ATOM 976 C C . THR A 1 123 ? -4.935 -14.863 16.802 1.00 30.95 123 THR A C 1
ATOM 978 O O . THR A 1 123 ? -5.150 -15.686 17.698 1.00 30.95 123 THR A O 1
ATOM 981 N N . THR A 1 124 ? -4.116 -13.830 17.007 1.00 36.56 124 THR A N 1
ATOM 982 C CA . THR A 1 124 ? -4.026 -13.272 18.358 1.00 36.56 124 THR A CA 1
ATOM 983 C C . THR A 1 124 ? -5.357 -12.563 18.552 1.00 36.56 124 THR A C 1
ATOM 985 O O . THR A 1 124 ? -5.704 -11.645 17.813 1.00 36.56 124 THR A O 1
ATOM 988 N N . LEU A 1 125 ? -6.197 -13.080 19.453 1.00 40.69 125 LEU A N 1
ATOM 989 C CA . LEU A 1 125 ? -7.486 -12.442 19.695 1.00 40.69 125 LEU A CA 1
ATOM 990 C C . LEU A 1 125 ? -7.237 -10.992 20.149 1.00 40.69 125 LEU A C 1
ATOM 992 O O . LEU A 1 125 ? -6.380 -10.786 21.015 1.00 40.69 125 LEU A O 1
ATOM 996 N N . PRO A 1 126 ? -7.974 -10.022 19.588 1.00 53.06 126 PRO A N 1
ATOM 997 C CA . PRO A 1 126 ? -7.892 -8.615 19.966 1.00 53.06 126 PRO A CA 1
ATOM 998 C C . PRO A 1 126 ? -8.009 -8.456 21.475 1.00 53.06 126 PRO A C 1
ATOM 1000 O O . PRO A 1 126 ? -8.739 -9.202 22.141 1.00 53.06 126 PRO A O 1
ATOM 1003 N N . ARG A 1 127 ? -7.320 -7.452 22.024 1.00 66.38 127 ARG A N 1
ATOM 1004 C CA . ARG A 1 127 ? -7.454 -7.097 23.436 1.00 66.38 127 ARG A CA 1
ATOM 1005 C C . ARG A 1 127 ? -8.941 -6.895 23.752 1.00 66.38 127 ARG A C 1
ATOM 1007 O O . ARG A 1 127 ? -9.627 -6.090 23.128 1.00 66.38 127 ARG A O 1
ATOM 1014 N N . VAL A 1 128 ? -9.461 -7.670 24.698 1.00 69.81 128 VAL A N 1
ATOM 1015 C CA . VAL A 1 128 ? -10.880 -7.612 25.067 1.00 69.81 128 VAL A CA 1
ATOM 1016 C C . VAL A 1 128 ? -11.096 -6.440 26.013 1.00 69.81 128 VAL A C 1
ATOM 1018 O O . VAL A 1 128 ? -10.387 -6.314 27.019 1.00 69.81 128 VAL A O 1
ATOM 1021 N N . TYR A 1 129 ? -12.065 -5.580 25.707 1.00 78.25 129 TYR A N 1
ATOM 1022 C CA . TYR A 1 129 ? -12.588 -4.657 26.702 1.00 78.25 129 TYR A CA 1
ATOM 1023 C C . TYR A 1 129 ? -13.289 -5.486 27.779 1.00 78.25 129 TYR A C 1
ATOM 1025 O O . TYR A 1 129 ? -14.195 -6.262 27.479 1.00 78.25 129 TYR A O 1
ATOM 1033 N N . ASP A 1 130 ? -12.848 -5.356 29.025 1.00 74.25 130 ASP A N 1
ATOM 1034 C CA . ASP A 1 130 ? -13.439 -6.008 30.194 1.00 74.25 130 ASP A CA 1
ATOM 1035 C C . ASP A 1 130 ? -13.496 -4.958 31.291 1.00 74.25 130 ASP A C 1
ATOM 1037 O O . ASP A 1 130 ? -12.447 -4.546 31.792 1.00 74.25 130 ASP A O 1
ATOM 1041 N N . GLU A 1 131 ? -14.703 -4.521 31.648 1.00 65.50 131 GLU A N 1
ATOM 1042 C CA . GLU A 1 131 ? -14.923 -3.440 32.621 1.00 65.50 131 GLU A CA 1
ATOM 1043 C C . GLU A 1 131 ? -14.177 -3.673 33.949 1.00 65.50 131 GLU A C 1
ATOM 1045 O O . GLU A 1 131 ? -13.731 -2.734 34.599 1.00 65.50 131 GLU A O 1
ATOM 1050 N N . ARG A 1 132 ? -13.950 -4.940 34.325 1.00 65.12 132 ARG A N 1
ATOM 1051 C CA . ARG A 1 132 ? -13.261 -5.334 35.566 1.00 65.12 132 ARG A CA 1
ATOM 1052 C C . ARG A 1 132 ? -11.741 -5.217 35.508 1.00 65.12 132 ARG A C 1
ATOM 1054 O O . ARG A 1 132 ? -11.090 -5.277 36.545 1.00 65.12 132 ARG A O 1
ATOM 1061 N N . LYS A 1 133 ? -11.167 -5.144 34.305 1.00 65.38 133 LYS A N 1
ATOM 1062 C CA . LYS A 1 133 ? -9.714 -5.069 34.072 1.00 65.38 133 LYS A CA 1
ATOM 1063 C C . LYS A 1 133 ? -9.240 -3.641 33.806 1.00 65.38 133 LYS A C 1
ATOM 1065 O O . LYS A 1 133 ? -8.073 -3.442 33.467 1.00 65.38 133 LYS A O 1
ATOM 1070 N N . LEU A 1 134 ? -10.136 -2.663 33.912 1.00 60.38 134 LEU A N 1
ATOM 1071 C CA . LEU A 1 134 ? -9.794 -1.256 33.776 1.00 60.38 134 LEU A CA 1
ATOM 1072 C C . LEU A 1 134 ? -9.110 -0.770 35.066 1.00 60.38 134 LEU A C 1
ATOM 1074 O O . LEU A 1 134 ? -9.482 -1.219 36.153 1.00 60.38 134 LEU A O 1
ATOM 1078 N N . PRO A 1 135 ? -8.098 0.112 34.972 1.00 53.66 135 PRO A N 1
ATOM 1079 C CA . PRO A 1 135 ? -7.472 0.702 36.152 1.00 53.66 135 PRO A CA 1
ATOM 1080 C C . PRO A 1 135 ? -8.530 1.364 37.044 1.00 53.66 135 PRO A C 1
ATOM 1082 O O . PRO A 1 135 ? -9.374 2.106 36.542 1.00 53.66 135 PRO A O 1
ATOM 1085 N N . GLN A 1 136 ? -8.490 1.112 38.355 1.00 48.38 136 GLN A N 1
ATOM 1086 C CA . GLN A 1 136 ? -9.370 1.807 39.296 1.00 48.38 136 GLN A CA 1
ATOM 1087 C C . GLN A 1 136 ? -8.928 3.275 39.419 1.00 48.38 136 GLN A C 1
ATOM 1089 O O . GLN A 1 136 ? -7.750 3.569 39.610 1.00 48.38 136 GLN A O 1
ATOM 1094 N N . ILE A 1 137 ? -9.882 4.180 39.209 1.00 51.22 137 ILE A N 1
ATOM 1095 C CA . ILE A 1 137 ? -9.694 5.600 38.891 1.00 51.22 137 ILE A CA 1
ATOM 1096 C C . ILE A 1 137 ? -9.100 6.387 40.071 1.00 51.22 137 ILE A C 1
ATOM 1098 O O . ILE A 1 137 ? -9.660 6.397 41.162 1.00 51.22 137 ILE A O 1
ATOM 1102 N N . GLY A 1 138 ? -8.012 7.118 39.806 1.00 42.06 138 GLY A N 1
ATOM 1103 C CA . GLY A 1 138 ? -7.507 8.231 40.626 1.00 42.06 138 GLY A CA 1
ATOM 1104 C C . GLY A 1 138 ? -7.350 9.547 39.845 1.00 42.06 138 GLY A C 1
ATOM 1105 O O . GLY A 1 138 ? -6.801 10.507 40.371 1.00 42.06 138 GLY A O 1
ATOM 1106 N N . SER A 1 139 ? -7.809 9.605 38.590 1.00 44.47 139 SER A N 1
ATOM 1107 C CA . SER A 1 139 ? -7.811 10.820 37.768 1.00 44.47 139 SER A CA 1
ATOM 1108 C C . SER A 1 139 ? -9.103 10.865 36.943 1.00 44.47 139 SER A C 1
ATOM 1110 O O . SER A 1 139 ? -9.393 9.873 36.273 1.00 44.47 139 SER A O 1
ATOM 1112 N N . PRO A 1 140 ? -9.892 11.955 36.984 1.00 44.47 140 PRO A N 1
ATOM 1113 C CA . PRO A 1 140 ? -11.213 12.043 36.349 1.00 44.47 140 PRO A CA 1
ATOM 1114 C C . PRO A 1 140 ? -11.223 11.931 34.809 1.00 44.47 140 PRO A C 1
ATOM 1116 O O . PRO A 1 140 ? -12.303 11.905 34.228 1.00 44.47 140 PRO A O 1
ATOM 1119 N N . ASP A 1 141 ? -10.062 11.776 34.159 1.00 48.81 141 ASP A N 1
ATOM 1120 C CA . ASP A 1 141 ? -9.917 11.721 32.696 1.00 48.81 141 ASP A CA 1
ATOM 1121 C C . ASP A 1 141 ? -9.558 10.335 32.097 1.00 48.81 141 ASP A C 1
ATOM 1123 O O . ASP A 1 141 ? -9.173 10.258 30.932 1.00 48.81 141 ASP A O 1
ATOM 1127 N N . LEU A 1 142 ? -9.690 9.208 32.816 1.00 44.16 142 LEU A N 1
ATOM 1128 C CA . LEU A 1 142 ? -9.462 7.849 32.258 1.00 44.16 142 LEU A CA 1
ATOM 1129 C C . LEU A 1 142 ? -10.429 6.804 32.857 1.00 44.16 142 LEU A C 1
ATOM 1131 O O . LEU A 1 142 ? -10.739 6.907 34.042 1.00 44.16 142 LEU A O 1
ATOM 1135 N N . PRO A 1 143 ? -10.919 5.799 32.083 1.00 51.75 143 PRO A N 1
ATOM 1136 C CA . PRO A 1 143 ? -10.185 4.960 31.129 1.00 51.75 143 PRO A CA 1
ATOM 1137 C C . PRO A 1 143 ? -10.439 5.217 29.631 1.00 51.75 143 PRO A C 1
ATOM 1139 O O . PRO A 1 143 ? -11.564 5.308 29.143 1.00 51.75 143 PRO A O 1
ATOM 1142 N N . PHE A 1 144 ? -9.321 5.206 28.911 1.00 71.31 144 PHE A N 1
ATOM 1143 C CA . PHE A 1 144 ? -9.139 5.225 27.464 1.00 71.31 144 PHE A CA 1
ATOM 1144 C C . PHE A 1 144 ? -8.840 3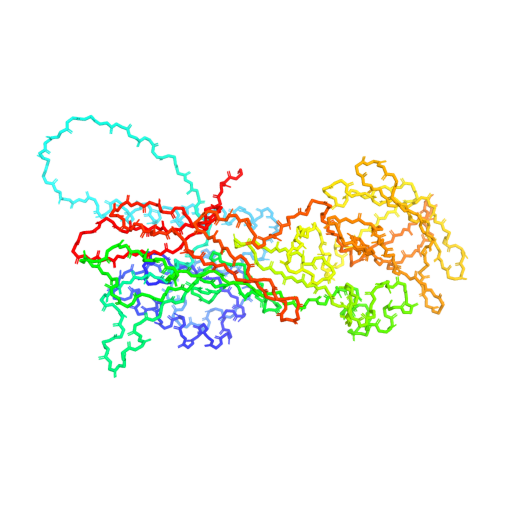.799 27.009 1.00 71.31 144 PHE A C 1
ATOM 1146 O O . PHE A 1 144 ? -7.880 3.192 27.492 1.00 71.31 144 PHE A O 1
ATOM 1153 N N . TYR A 1 145 ? -9.653 3.245 26.112 1.00 84.44 145 TYR A N 1
ATOM 1154 C CA . TYR A 1 145 ? -9.325 1.966 25.488 1.00 84.44 145 TYR A CA 1
ATOM 1155 C C . TYR A 1 145 ? -8.867 2.208 24.053 1.00 84.44 145 TYR A C 1
ATOM 1157 O O . TYR A 1 145 ? -9.618 2.764 23.254 1.00 84.44 145 TYR A O 1
ATOM 1165 N N . ILE A 1 146 ? -7.638 1.796 23.734 1.00 88.00 146 ILE A N 1
ATOM 1166 C CA . ILE A 1 146 ? -7.111 1.807 22.368 1.00 88.00 146 ILE A CA 1
ATOM 1167 C C . ILE A 1 146 ? -6.988 0.376 21.871 1.00 88.00 146 ILE A C 1
ATOM 1169 O O . ILE A 1 146 ? -6.332 -0.451 22.511 1.00 88.00 146 ILE A O 1
ATOM 1173 N N . TRP A 1 147 ? -7.531 0.141 20.683 1.00 91.94 147 TRP A N 1
ATOM 1174 C CA . TRP A 1 147 ? -7.074 -0.923 19.805 1.00 91.94 147 TRP A CA 1
ATOM 1175 C C . TRP A 1 147 ? -6.151 -0.342 18.745 1.00 91.94 147 TRP A C 1
ATOM 1177 O O . TRP A 1 147 ? -6.530 0.599 18.057 1.00 91.94 147 TRP A O 1
ATOM 1187 N N . ASP A 1 148 ? -4.944 -0.871 18.638 1.00 89.38 148 ASP A N 1
ATOM 1188 C CA . ASP A 1 148 ? -3.936 -0.500 17.644 1.00 89.38 148 ASP A CA 1
ATOM 1189 C C . ASP A 1 148 ? -3.275 -1.770 17.096 1.00 89.38 148 ASP A C 1
ATOM 1191 O O . ASP A 1 148 ? -3.586 -2.879 17.538 1.00 89.38 148 ASP A O 1
ATOM 1195 N N . VAL A 1 149 ? -2.355 -1.617 16.145 1.00 86.00 149 VAL A N 1
ATOM 1196 C CA . VAL A 1 149 ? -1.643 -2.740 15.510 1.00 86.00 149 VAL A CA 1
ATOM 1197 C C . VAL A 1 149 ? -0.908 -3.660 16.494 1.00 86.00 149 VAL A C 1
ATOM 1199 O O . VAL A 1 149 ? -0.633 -4.806 16.162 1.00 86.00 149 VAL A O 1
ATOM 1202 N N . GLN A 1 150 ? -0.610 -3.206 17.718 1.00 80.50 150 GLN A N 1
ATOM 1203 C CA . GLN A 1 150 ? 0.088 -4.021 18.719 1.00 80.50 150 GLN A CA 1
ATOM 1204 C C . GLN A 1 150 ? -0.852 -4.956 19.481 1.00 80.50 150 GLN A C 1
ATOM 1206 O O . GLN A 1 150 ? -0.409 -5.941 20.075 1.00 80.50 150 GLN A O 1
ATOM 1211 N N . ASN A 1 151 ? -2.139 -4.614 19.547 1.00 78.81 151 ASN A N 1
ATOM 1212 C CA . ASN A 1 151 ? -3.101 -5.315 20.390 1.00 78.81 151 ASN A CA 1
ATOM 1213 C C . ASN A 1 151 ? -4.387 -5.738 19.655 1.00 78.81 151 ASN A C 1
ATOM 1215 O O . ASN A 1 151 ? -5.265 -6.371 20.254 1.00 78.81 151 ASN A O 1
ATOM 1219 N N . PHE A 1 152 ? -4.470 -5.432 18.360 1.00 84.75 152 PHE A N 1
ATOM 1220 C CA . PHE A 1 152 ? -5.504 -5.878 17.444 1.00 84.75 152 PHE A CA 1
ATOM 1221 C C . PHE A 1 152 ? -4.911 -6.251 16.075 1.00 84.75 152 PHE A C 1
ATOM 1223 O O . PHE A 1 152 ? -4.798 -5.418 15.180 1.00 84.75 152 PHE A O 1
ATOM 1230 N N . ASP A 1 153 ? -4.654 -7.547 15.888 1.00 80.12 153 ASP A N 1
ATOM 1231 C CA . ASP A 1 153 ? -4.142 -8.158 14.647 1.00 80.12 153 ASP A CA 1
ATOM 1232 C C . ASP A 1 153 ? -5.020 -7.946 13.402 1.00 80.12 153 ASP A C 1
ATOM 1234 O O . ASP A 1 153 ? -4.634 -8.316 12.298 1.00 80.12 153 ASP A O 1
ATOM 1238 N N . GLY A 1 154 ? -6.239 -7.425 13.568 1.00 84.19 154 GLY A N 1
ATOM 1239 C CA . GLY A 1 154 ? -7.102 -7.112 12.436 1.00 84.19 154 GLY A CA 1
ATOM 1240 C C . GLY A 1 154 ? -6.637 -5.886 11.656 1.00 84.19 154 GLY A C 1
ATOM 1241 O O . GLY A 1 154 ? -7.034 -5.734 10.508 1.00 84.19 154 GLY A O 1
ATOM 1242 N N . PHE A 1 155 ? -5.825 -5.013 12.253 1.00 91.56 155 PHE A N 1
ATOM 1243 C CA . PHE A 1 155 ? -5.262 -3.874 11.541 1.00 91.56 155 PHE A CA 1
ATOM 1244 C C . PHE A 1 155 ? -4.055 -4.255 10.690 1.00 91.56 155 PHE A C 1
ATOM 1246 O O . PHE A 1 155 ? -3.310 -5.175 11.023 1.00 91.56 155 PHE A O 1
ATOM 1253 N N . PHE A 1 156 ? -3.863 -3.526 9.589 1.00 91.62 156 PHE A N 1
ATOM 1254 C CA . PHE A 1 156 ? -2.719 -3.741 8.716 1.00 91.62 156 PHE A CA 1
ATOM 1255 C C . PHE A 1 156 ? -1.420 -3.454 9.479 1.00 91.62 156 PHE A C 1
ATOM 1257 O O . PHE A 1 156 ? -1.243 -2.363 10.029 1.00 91.62 156 PHE A O 1
ATOM 1264 N N . TYR A 1 157 ? -0.517 -4.436 9.470 1.00 89.25 157 TYR A N 1
ATOM 1265 C CA . TYR A 1 157 ? 0.836 -4.300 9.986 1.00 89.25 157 TYR A CA 1
ATOM 1266 C C . TYR A 1 157 ? 1.837 -5.071 9.115 1.00 89.25 157 TYR A C 1
ATOM 1268 O O . TYR A 1 157 ? 1.704 -6.282 8.925 1.00 89.25 157 TYR A O 1
ATOM 1276 N N . ASP A 1 158 ? 2.834 -4.366 8.588 1.00 85.00 158 ASP A N 1
ATOM 1277 C CA . ASP A 1 158 ? 4.016 -4.914 7.925 1.00 85.00 158 ASP A CA 1
ATOM 1278 C C . ASP A 1 158 ? 5.166 -4.929 8.939 1.00 85.00 158 ASP A C 1
ATOM 1280 O O . ASP A 1 158 ? 5.660 -3.877 9.347 1.00 85.00 158 ASP A O 1
ATOM 1284 N N . ILE A 1 159 ? 5.557 -6.128 9.373 1.00 81.00 159 ILE A N 1
ATOM 1285 C CA . ILE A 1 159 ? 6.594 -6.322 10.394 1.00 81.00 159 ILE A CA 1
ATOM 1286 C C . ILE A 1 159 ? 8.005 -6.045 9.867 1.00 81.00 159 ILE A C 1
ATOM 1288 O O . ILE A 1 159 ? 8.877 -5.685 10.655 1.00 81.00 159 ILE A O 1
ATOM 1292 N N . ASP A 1 160 ? 8.236 -6.216 8.562 1.00 80.00 160 ASP A N 1
ATOM 1293 C CA . ASP A 1 160 ? 9.572 -6.080 7.979 1.00 80.00 160 ASP A CA 1
ATOM 1294 C C . ASP A 1 160 ? 9.975 -4.602 7.897 1.00 80.00 160 ASP A C 1
ATOM 1296 O O . ASP A 1 160 ? 11.135 -4.258 8.127 1.00 80.00 160 ASP A O 1
ATOM 1300 N N . ASP A 1 161 ? 9.002 -3.730 7.624 1.00 80.94 161 ASP A N 1
ATOM 1301 C CA . ASP A 1 161 ? 9.207 -2.288 7.463 1.00 80.94 161 ASP A CA 1
ATOM 1302 C C . ASP A 1 161 ? 8.627 -1.438 8.624 1.00 80.94 161 ASP A C 1
ATOM 1304 O O . ASP A 1 161 ? 8.714 -0.210 8.585 1.00 80.94 161 ASP A O 1
ATOM 1308 N N . ASP A 1 162 ? 8.032 -2.064 9.649 1.00 87.56 162 ASP A N 1
ATOM 1309 C CA . ASP A 1 162 ? 7.316 -1.412 10.766 1.00 87.56 162 ASP A CA 1
ATOM 1310 C C . ASP A 1 162 ? 6.229 -0.416 10.298 1.00 87.56 162 ASP A C 1
ATOM 1312 O O . ASP A 1 162 ? 6.174 0.760 10.689 1.00 87.56 162 ASP A O 1
ATOM 1316 N N . LEU A 1 163 ? 5.345 -0.888 9.411 1.00 91.75 163 LEU A N 1
ATOM 1317 C CA . LEU A 1 163 ? 4.286 -0.072 8.804 1.00 91.75 163 LEU A CA 1
ATOM 1318 C C . LEU A 1 163 ? 2.916 -0.501 9.311 1.00 91.75 163 LEU A C 1
ATOM 1320 O O . LEU A 1 163 ? 2.531 -1.652 9.171 1.00 91.75 163 LEU A O 1
ATOM 1324 N N . GLY A 1 164 ? 2.151 0.437 9.857 1.00 92.56 164 GLY A N 1
ATOM 1325 C CA . GLY A 1 164 ? 0.814 0.207 10.392 1.00 92.56 164 GLY A CA 1
ATOM 1326 C C . GLY A 1 164 ? 0.479 1.216 11.486 1.00 92.56 164 GLY A C 1
ATOM 1327 O O . GLY A 1 164 ? 1.034 1.176 12.584 1.00 92.56 164 GLY A O 1
ATOM 1328 N N . LYS A 1 165 ? -0.443 2.140 11.194 1.00 95.94 165 LYS A N 1
ATOM 1329 C CA . LYS A 1 165 ? -0.866 3.217 12.116 1.00 95.94 165 LYS A CA 1
ATOM 1330 C C . LYS A 1 165 ? -2.381 3.312 12.282 1.00 95.94 165 LYS A C 1
ATOM 1332 O O . LYS A 1 165 ? -2.905 4.363 12.651 1.00 95.94 165 LYS A O 1
ATOM 1337 N N . GLU A 1 166 ? -3.099 2.223 12.020 1.00 96.94 166 GLU A N 1
ATOM 1338 C CA . GLU A 1 166 ? -4.527 2.165 12.320 1.00 96.94 166 GLU A CA 1
ATOM 1339 C C . GLU A 1 166 ? -4.756 2.086 13.834 1.00 96.94 166 GLU A C 1
ATOM 1341 O O . GLU A 1 166 ? -4.066 1.362 14.559 1.00 96.94 166 GLU A O 1
ATOM 1346 N N . SER A 1 167 ? -5.748 2.832 14.318 1.00 95.75 167 SER A N 1
ATOM 1347 C CA . SER A 1 167 ? -6.210 2.726 15.695 1.00 95.75 167 SER A CA 1
ATOM 1348 C C . SER A 1 167 ? -7.712 2.967 15.820 1.00 95.75 167 SER A C 1
ATOM 1350 O O . SER A 1 167 ? -8.302 3.748 15.076 1.00 95.75 167 SER A O 1
ATOM 1352 N N . LEU A 1 168 ? -8.328 2.307 16.795 1.00 96.69 168 LEU A N 1
ATOM 1353 C CA . LEU A 1 168 ? -9.700 2.518 17.231 1.00 96.69 168 LEU A CA 1
ATOM 1354 C C . LEU A 1 168 ? -9.667 2.923 18.704 1.00 96.69 168 LEU A C 1
ATOM 1356 O O . LEU A 1 168 ? -9.168 2.183 19.551 1.00 96.69 168 LEU A O 1
ATOM 1360 N N . LYS A 1 169 ? -10.186 4.107 19.010 1.00 94.62 169 LYS A N 1
ATOM 1361 C CA . LYS A 1 169 ? -10.101 4.734 20.329 1.00 94.62 169 LYS A CA 1
ATOM 1362 C C . LYS A 1 169 ? -11.486 4.917 20.920 1.00 94.62 169 LYS A C 1
ATOM 1364 O O . LYS A 1 169 ? -12.335 5.567 20.314 1.00 94.62 169 LYS A O 1
ATOM 1369 N N . LEU A 1 170 ? -11.675 4.381 22.120 1.00 93.94 170 LEU A N 1
ATOM 1370 C CA . LEU A 1 170 ? -12.880 4.519 22.925 1.00 93.94 170 LEU A CA 1
ATOM 1371 C C . LEU A 1 170 ? -12.609 5.424 24.129 1.00 93.94 170 LEU A C 1
ATOM 1373 O O . LEU A 1 170 ? -11.760 5.122 24.972 1.00 93.94 170 LEU A O 1
ATOM 1377 N N . LEU A 1 171 ? -13.361 6.518 24.207 1.00 90.56 171 LEU A N 1
ATOM 1378 C CA . LEU A 1 171 ? -13.237 7.585 25.199 1.00 90.56 171 LEU A CA 1
ATOM 1379 C C . LEU A 1 171 ? -14.512 7.703 26.045 1.00 90.56 171 LEU A C 1
ATOM 1381 O O . LEU A 1 171 ? -15.098 8.779 26.168 1.00 90.56 171 LEU A O 1
ATOM 1385 N N . GLN A 1 172 ? -14.964 6.588 26.622 1.00 87.88 172 GLN A N 1
ATOM 1386 C CA . GLN A 1 172 ? -16.133 6.573 27.499 1.00 87.88 172 GLN A CA 1
ATOM 1387 C C . GLN A 1 172 ? -15.863 5.780 28.779 1.00 87.88 172 GLN A C 1
ATOM 1389 O O . GLN A 1 172 ? -15.964 4.550 28.779 1.00 87.88 172 GLN A O 1
ATOM 1394 N N . PRO A 1 173 ? -15.556 6.476 29.886 1.00 81.25 173 PRO A N 1
ATOM 1395 C CA . PRO A 1 173 ? -15.210 5.823 31.137 1.00 81.25 173 PRO A CA 1
ATOM 1396 C C . PRO A 1 173 ? -16.395 5.179 31.855 1.00 81.25 173 PRO A C 1
ATOM 1398 O O . PRO A 1 173 ? -16.198 4.288 32.674 1.00 81.25 173 PRO A O 1
ATOM 1401 N N . SER A 1 174 ? -17.617 5.615 31.549 1.00 85.06 174 SER A N 1
ATOM 1402 C CA . SER A 1 174 ? -18.845 5.144 32.190 1.00 85.06 174 SER A CA 1
ATOM 1403 C C . SER A 1 174 ? -19.366 3.804 31.663 1.00 85.06 174 SER A C 1
ATOM 1405 O O . SER A 1 174 ? -20.310 3.282 32.247 1.00 85.06 174 SER A O 1
ATOM 1407 N N . LEU A 1 175 ? -18.792 3.248 30.587 1.00 89.38 175 LEU A N 1
ATOM 1408 C CA . LEU A 1 175 ? -19.264 1.991 29.995 1.00 89.38 175 LEU A CA 1
ATOM 1409 C C . LEU A 1 175 ? -19.134 0.816 30.968 1.00 89.38 175 LEU A C 1
ATOM 1411 O O . LEU A 1 175 ? -18.108 0.625 31.617 1.00 89.38 175 LEU A O 1
ATOM 1415 N N . GLY A 1 176 ? -20.171 -0.012 31.016 1.00 87.94 176 GLY A N 1
ATOM 1416 C CA . GLY A 1 176 ? -20.199 -1.214 31.835 1.00 87.94 176 GLY A CA 1
ATOM 1417 C C . GLY A 1 176 ? -21.547 -1.927 31.793 1.00 87.94 176 GLY A C 1
ATOM 1418 O O . GLY A 1 176 ? -22.411 -1.623 30.977 1.00 87.94 176 GLY A O 1
ATOM 1419 N N . ALA A 1 177 ? -21.776 -2.871 32.703 1.00 88.31 177 ALA A N 1
ATOM 1420 C CA . ALA A 1 177 ? -23.015 -3.647 32.771 1.00 88.31 177 ALA A CA 1
ATOM 1421 C C . ALA A 1 177 ? -24.288 -2.777 32.839 1.00 88.31 177 ALA A C 1
ATOM 1423 O O . ALA A 1 177 ? -25.326 -3.164 32.307 1.00 88.31 177 ALA A O 1
ATOM 1424 N N . LYS A 1 178 ? -24.196 -1.595 33.467 1.00 88.50 178 LYS A N 1
ATOM 1425 C CA . LYS A 1 178 ? -25.302 -0.634 33.630 1.00 88.50 178 LYS A CA 1
ATOM 1426 C C . LYS A 1 178 ? -25.373 0.442 32.539 1.00 88.50 178 LYS A C 1
ATOM 1428 O O . LYS A 1 178 ? -26.378 1.137 32.471 1.00 88.50 178 LYS A O 1
ATOM 1433 N N . GLU A 1 179 ? -24.335 0.577 31.718 1.00 93.12 179 GLU A N 1
ATOM 1434 C CA . GLU A 1 179 ? -24.234 1.565 30.640 1.00 93.12 179 GLU A CA 1
ATOM 1435 C C . GLU A 1 179 ? -23.596 0.889 29.424 1.00 93.12 179 GLU A C 1
ATOM 1437 O O . GLU A 1 179 ? -22.379 0.706 29.352 1.00 93.12 179 GLU A O 1
ATOM 1442 N N . ARG A 1 180 ? -24.440 0.441 28.494 1.00 94.94 180 ARG A N 1
ATOM 1443 C CA . ARG A 1 180 ? -24.049 -0.381 27.339 1.00 94.94 180 ARG A CA 1
ATOM 1444 C C . ARG A 1 180 ? -24.158 0.369 26.020 1.00 94.94 180 ARG A C 1
ATOM 1446 O O . ARG A 1 180 ? -24.142 -0.267 24.969 1.00 94.94 180 ARG A O 1
ATOM 1453 N N . THR A 1 181 ? -24.259 1.689 26.060 1.00 97.12 181 THR A N 1
ATOM 1454 C CA . THR A 1 181 ? -24.335 2.519 24.866 1.00 97.12 181 THR A CA 1
ATOM 1455 C C . THR A 1 181 ? -23.083 3.372 24.774 1.00 97.12 181 THR A C 1
ATOM 1457 O O . THR A 1 181 ? -22.777 4.157 25.668 1.00 97.12 181 THR A O 1
ATOM 1460 N N . ILE A 1 182 ? -22.334 3.224 23.681 1.00 97.00 182 ILE A N 1
ATOM 1461 C CA . ILE A 1 182 ? -21.276 4.179 23.357 1.00 97.00 182 ILE A CA 1
ATOM 1462 C C . ILE A 1 182 ? -21.968 5.440 22.838 1.00 97.00 182 ILE A C 1
ATOM 1464 O O . ILE A 1 182 ? -22.648 5.393 21.812 1.00 97.00 182 ILE A O 1
ATOM 1468 N N . GLY A 1 183 ? -21.811 6.546 23.556 1.00 96.81 183 GLY A N 1
ATOM 1469 C CA . GLY A 1 183 ? -22.375 7.835 23.187 1.00 96.81 183 GLY A CA 1
ATOM 1470 C C . GLY A 1 183 ? -21.701 8.438 21.957 1.00 96.81 183 GLY A C 1
ATOM 1471 O O . GLY A 1 183 ? -20.644 7.987 21.501 1.00 96.81 183 GLY A O 1
ATOM 1472 N N . ILE A 1 184 ? -22.310 9.495 21.434 1.00 96.75 184 ILE A N 1
ATOM 1473 C CA . ILE A 1 184 ? -21.763 10.301 20.339 1.00 96.75 184 ILE A CA 1
ATOM 1474 C C . ILE A 1 184 ? -20.362 10.832 20.688 1.00 96.75 184 ILE A C 1
ATOM 1476 O O . ILE A 1 184 ? -20.076 11.169 21.840 1.00 96.75 184 ILE A O 1
ATOM 1480 N N . ASP A 1 185 ? -19.487 10.901 19.681 1.00 96.00 185 ASP A N 1
ATOM 1481 C CA . ASP A 1 185 ? -18.101 11.383 19.784 1.00 96.00 185 ASP A CA 1
ATOM 1482 C C . ASP A 1 185 ? -17.212 10.592 20.764 1.00 96.00 185 ASP A C 1
ATOM 1484 O O . ASP A 1 185 ? -16.144 11.060 21.172 1.00 96.00 185 ASP A O 1
ATOM 1488 N N . LYS A 1 186 ? -17.622 9.380 21.158 1.00 95.88 186 LYS A N 1
ATOM 1489 C CA . LYS A 1 186 ? -16.862 8.536 22.093 1.00 95.88 186 LYS A CA 1
ATOM 1490 C C . LYS A 1 186 ? -16.059 7.428 21.426 1.00 95.88 186 LYS A C 1
ATOM 1492 O O . LYS A 1 186 ? -15.191 6.858 22.084 1.00 95.88 186 LYS A O 1
ATOM 1497 N N . LEU A 1 187 ? -16.295 7.138 20.150 1.00 97.12 187 LEU A N 1
ATOM 1498 C CA . LEU A 1 187 ? -15.525 6.182 19.362 1.00 97.12 187 LEU A CA 1
ATOM 1499 C C . LEU A 1 187 ? -14.921 6.881 18.144 1.00 97.12 187 LEU A C 1
ATOM 1501 O O . LEU A 1 187 ? -15.635 7.478 17.339 1.00 97.12 187 LEU A O 1
ATOM 1505 N N . SER A 1 188 ? -13.605 6.772 17.978 1.00 97.00 188 SER A N 1
ATOM 1506 C CA . SER A 1 188 ? -12.905 7.292 16.800 1.00 97.00 188 SER A CA 1
ATOM 1507 C C . SER A 1 188 ? -12.001 6.246 16.168 1.00 97.00 188 SER A C 1
ATOM 1509 O O . SER A 1 188 ? -11.356 5.466 16.866 1.00 97.00 188 SER A O 1
ATOM 1511 N N . TYR A 1 189 ? -11.959 6.240 14.840 1.00 97.88 189 TYR A N 1
ATOM 1512 C CA . TYR A 1 189 ? -11.012 5.474 14.037 1.00 97.88 189 TYR A CA 1
ATOM 1513 C C . TYR A 1 189 ? -9.986 6.441 13.447 1.00 97.88 189 TYR A C 1
ATOM 1515 O O . TYR A 1 189 ? -10.360 7.489 12.921 1.00 97.88 189 TYR A O 1
ATOM 1523 N N . THR A 1 190 ? -8.702 6.108 13.531 1.00 97.62 190 THR A N 1
ATOM 1524 C CA . THR A 1 190 ? -7.620 6.903 12.940 1.00 97.62 190 THR A CA 1
ATOM 1525 C C . THR A 1 190 ? -6.684 6.022 12.133 1.00 97.62 190 THR A C 1
ATOM 1527 O O . THR A 1 190 ? -6.466 4.868 12.487 1.00 97.62 190 THR A O 1
ATOM 1530 N N . THR A 1 191 ? -6.074 6.588 11.101 1.00 98.19 191 THR A N 1
ATOM 1531 C CA . THR A 1 191 ? -4.989 5.963 10.343 1.00 98.19 191 THR A CA 1
ATOM 1532 C C . THR A 1 191 ? -4.007 7.030 9.861 1.00 98.19 191 THR A C 1
ATOM 1534 O O . THR A 1 191 ? -4.367 8.203 9.729 1.00 98.19 191 THR A O 1
ATOM 1537 N N . GLU A 1 192 ? -2.761 6.638 9.632 1.00 98.25 192 GLU A N 1
ATOM 1538 C CA . GLU A 1 192 ? -1.686 7.506 9.155 1.00 98.25 192 GLU A CA 1
ATOM 1539 C C . GLU A 1 192 ? -0.898 6.776 8.069 1.00 98.25 192 GLU A C 1
ATOM 1541 O O . GLU A 1 192 ? -0.605 5.584 8.194 1.00 98.25 192 GLU A O 1
ATOM 1546 N N . ALA A 1 193 ? -0.593 7.483 6.983 1.00 98.25 193 ALA A N 1
ATOM 1547 C CA . ALA A 1 193 ? 0.230 6.950 5.918 1.00 98.25 193 ALA A CA 1
ATOM 1548 C C . ALA A 1 193 ? 1.711 7.079 6.277 1.00 98.25 193 ALA A C 1
ATOM 1550 O O . ALA A 1 193 ? 2.174 8.137 6.697 1.00 98.25 193 ALA A O 1
ATOM 1551 N N . GLN A 1 194 ? 2.473 6.020 6.034 1.00 97.81 194 GLN A N 1
ATOM 1552 C CA . GLN A 1 194 ? 3.916 5.991 6.236 1.00 97.81 194 GLN A CA 1
ATOM 1553 C C . GLN A 1 194 ? 4.632 5.900 4.891 1.00 97.81 194 GLN A C 1
ATOM 1555 O O . GLN A 1 194 ? 4.170 5.242 3.956 1.00 97.81 194 GLN A O 1
ATOM 1560 N N . ALA A 1 195 ? 5.774 6.574 4.790 1.00 97.50 195 ALA A N 1
ATOM 1561 C CA . ALA A 1 195 ? 6.623 6.501 3.613 1.00 97.50 195 ALA A CA 1
ATOM 1562 C C . ALA A 1 195 ? 7.295 5.118 3.528 1.00 97.50 195 ALA A C 1
ATOM 1564 O O . ALA A 1 195 ? 7.962 4.699 4.472 1.00 97.50 195 ALA A O 1
ATOM 1565 N N . LYS A 1 196 ? 7.162 4.441 2.385 1.00 97.25 196 LYS A N 1
ATOM 1566 C CA . LYS A 1 196 ? 7.874 3.205 2.039 1.00 97.25 196 LYS A CA 1
ATOM 1567 C C . LYS A 1 196 ? 8.705 3.439 0.787 1.00 97.25 196 LYS A C 1
ATOM 1569 O O . LYS A 1 196 ? 8.231 4.002 -0.202 1.00 97.25 196 LYS A O 1
ATOM 1574 N N . LYS A 1 197 ? 9.971 3.032 0.834 1.00 97.62 197 LYS A N 1
ATOM 1575 C CA . LYS A 1 197 ? 10.901 3.248 -0.272 1.00 97.62 197 LYS A CA 1
ATOM 1576 C C . LYS A 1 197 ? 10.655 2.245 -1.391 1.00 97.62 197 LYS A C 1
ATOM 1578 O O . LYS A 1 197 ? 10.546 1.050 -1.134 1.00 97.62 197 LYS A O 1
ATOM 1583 N N . LEU A 1 198 ? 10.623 2.722 -2.635 1.00 98.38 198 LEU A N 1
ATOM 1584 C CA . LEU A 1 198 ? 10.567 1.840 -3.801 1.00 98.38 198 LEU A CA 1
ATOM 1585 C C . LEU A 1 198 ? 11.780 0.902 -3.811 1.00 98.38 198 LEU A C 1
ATOM 1587 O O . LEU A 1 198 ? 12.914 1.367 -3.677 1.00 98.38 198 LEU A O 1
ATOM 1591 N N . LYS A 1 199 ? 11.562 -0.393 -4.080 1.00 97.38 199 LYS A N 1
ATOM 1592 C CA . LYS A 1 199 ? 12.649 -1.387 -4.150 1.00 97.38 199 LYS A CA 1
ATOM 1593 C C . LYS A 1 199 ? 13.717 -1.037 -5.185 1.00 97.38 199 LYS A C 1
ATOM 1595 O O . LYS A 1 199 ? 14.896 -1.246 -4.938 1.00 97.38 199 LYS A O 1
ATOM 1600 N N . VAL A 1 200 ? 13.351 -0.413 -6.310 1.00 97.38 200 VAL A N 1
ATOM 1601 C CA . VAL A 1 200 ? 14.365 0.077 -7.259 1.00 97.38 200 VAL A CA 1
ATOM 1602 C C . VAL A 1 200 ? 15.290 1.104 -6.595 1.00 97.38 200 VAL A C 1
ATOM 1604 O O . VAL A 1 200 ? 16.495 1.056 -6.787 1.00 97.38 200 VAL A O 1
ATOM 1607 N N . VAL A 1 201 ? 14.776 1.987 -5.739 1.00 98.31 201 VAL A N 1
ATOM 1608 C CA . VAL A 1 201 ? 15.597 2.997 -5.059 1.00 98.31 201 VAL A CA 1
ATOM 1609 C C . VAL A 1 201 ? 16.417 2.376 -3.928 1.00 98.31 201 VAL A C 1
ATOM 1611 O O . VAL A 1 201 ? 17.607 2.669 -3.824 1.00 98.31 201 VAL A O 1
ATOM 1614 N N . SER A 1 202 ? 15.815 1.535 -3.078 1.00 97.00 202 SER A N 1
ATOM 1615 C CA . SER A 1 202 ? 16.531 0.927 -1.945 1.00 97.00 202 SER A CA 1
ATOM 1616 C C . SER A 1 202 ? 17.600 -0.063 -2.405 1.00 97.00 202 SER A C 1
ATOM 1618 O O . SER A 1 202 ? 18.727 0.015 -1.925 1.00 97.00 202 SER A O 1
ATOM 1620 N N . GLU A 1 203 ? 17.274 -0.929 -3.367 1.00 96.19 203 GLU A N 1
ATOM 1621 C CA . GLU A 1 203 ? 18.106 -2.076 -3.745 1.00 96.19 203 GLU A CA 1
ATOM 1622 C C . GLU A 1 203 ? 19.047 -1.781 -4.914 1.00 96.19 203 GLU A C 1
ATOM 1624 O O . GLU A 1 203 ? 20.208 -2.176 -4.883 1.00 96.19 203 GLU A O 1
ATOM 1629 N N . GLN A 1 204 ? 18.570 -1.103 -5.967 1.00 95.38 204 GLN A N 1
ATOM 1630 C CA . GLN A 1 204 ? 19.400 -0.846 -7.152 1.00 95.38 204 GLN A CA 1
ATOM 1631 C C . GLN A 1 204 ? 20.282 0.389 -6.984 1.00 95.38 204 GLN A C 1
ATOM 1633 O O . GLN A 1 204 ? 21.405 0.423 -7.487 1.00 95.38 204 GLN A O 1
ATOM 1638 N N . TYR A 1 205 ? 19.763 1.407 -6.299 1.00 96.19 205 TYR A N 1
ATOM 1639 C CA . TYR A 1 205 ? 20.423 2.703 -6.145 1.00 96.19 205 TYR A CA 1
ATOM 1640 C C . TYR A 1 205 ? 20.858 2.979 -4.705 1.00 96.19 205 TYR A C 1
ATOM 1642 O O . TYR A 1 205 ? 21.159 4.120 -4.374 1.00 96.19 205 TYR A O 1
ATOM 1650 N N . ASN A 1 206 ? 20.921 1.955 -3.844 1.00 96.94 206 ASN A N 1
ATOM 1651 C CA . ASN A 1 206 ? 21.416 2.060 -2.467 1.00 96.94 206 ASN A CA 1
ATOM 1652 C C . ASN A 1 206 ? 20.810 3.246 -1.703 1.00 96.94 206 ASN A C 1
ATOM 1654 O O . ASN A 1 206 ? 21.523 4.037 -1.088 1.00 96.94 206 ASN A O 1
ATOM 1658 N N . ASN A 1 207 ? 19.484 3.383 -1.758 1.00 97.44 207 ASN A N 1
ATOM 1659 C CA . ASN A 1 207 ? 18.711 4.479 -1.169 1.00 97.44 207 ASN A CA 1
ATOM 1660 C C . ASN A 1 207 ? 18.853 5.862 -1.835 1.00 97.44 207 ASN A C 1
ATOM 1662 O O . ASN A 1 207 ? 18.213 6.806 -1.361 1.00 97.44 207 ASN A O 1
ATOM 1666 N N . SER A 1 208 ? 19.611 5.996 -2.925 1.00 97.75 208 SER A N 1
ATOM 1667 C CA . SER A 1 208 ? 19.809 7.256 -3.647 1.00 97.75 208 SER A CA 1
ATOM 1668 C C . SER A 1 208 ? 18.655 7.558 -4.605 1.00 97.75 208 SER A C 1
ATOM 1670 O O . SER A 1 208 ? 18.573 7.052 -5.726 1.00 97.75 208 SER A O 1
ATOM 1672 N N . CYS A 1 209 ? 17.750 8.438 -4.170 1.00 97.62 209 CYS A N 1
ATOM 1673 C CA . CYS A 1 209 ? 16.670 8.943 -5.019 1.00 97.62 209 CYS A CA 1
ATOM 1674 C C . CYS A 1 209 ? 17.201 9.759 -6.210 1.00 97.62 209 CYS A C 1
ATOM 1676 O O . CYS A 1 209 ? 16.649 9.685 -7.305 1.00 97.62 209 CYS A O 1
ATOM 1678 N N . ALA A 1 210 ? 18.291 10.509 -6.017 1.00 97.62 210 ALA A N 1
ATOM 1679 C CA . ALA A 1 210 ? 18.898 11.308 -7.077 1.00 97.62 210 ALA A CA 1
ATOM 1680 C C . ALA A 1 210 ? 19.430 10.427 -8.219 1.00 97.62 210 ALA A C 1
ATOM 1682 O O . ALA A 1 210 ? 19.163 10.717 -9.386 1.00 97.62 210 ALA A O 1
ATOM 1683 N N . ASP A 1 211 ? 20.101 9.318 -7.893 1.00 96.81 211 ASP A N 1
ATOM 1684 C CA . ASP A 1 211 ? 20.617 8.390 -8.905 1.00 96.81 211 ASP A CA 1
ATOM 1685 C C . ASP A 1 211 ? 19.485 7.634 -9.604 1.00 96.81 211 ASP A C 1
ATOM 1687 O O . ASP A 1 211 ? 19.505 7.477 -10.826 1.00 96.81 211 ASP A O 1
ATOM 1691 N N . ALA A 1 212 ? 18.445 7.241 -8.860 1.00 97.50 212 ALA A N 1
ATOM 1692 C CA . ALA A 1 212 ? 17.241 6.669 -9.455 1.00 97.50 212 ALA A CA 1
ATOM 1693 C C . ALA A 1 212 ? 16.560 7.666 -10.413 1.00 97.50 212 ALA A C 1
ATOM 1695 O O . ALA A 1 212 ? 16.161 7.299 -11.517 1.00 97.50 212 ALA A O 1
ATOM 1696 N N . ALA A 1 213 ? 16.474 8.947 -10.046 1.00 97.69 213 ALA A N 1
ATOM 1697 C CA . ALA A 1 213 ? 15.922 9.984 -10.914 1.00 97.69 213 ALA A CA 1
ATOM 1698 C C . ALA A 1 213 ? 16.769 10.179 -12.183 1.00 97.69 213 ALA A C 1
ATOM 1700 O O . ALA A 1 213 ? 16.229 10.220 -13.291 1.00 97.69 213 ALA A O 1
ATOM 1701 N N . ALA A 1 214 ? 18.100 10.209 -12.052 1.00 95.94 214 ALA A N 1
ATOM 1702 C CA . ALA A 1 214 ? 19.019 10.257 -13.191 1.00 95.94 214 ALA A CA 1
ATOM 1703 C C . ALA A 1 214 ? 18.854 9.040 -14.126 1.00 95.94 214 ALA A C 1
ATOM 1705 O O . ALA A 1 214 ? 19.001 9.164 -15.345 1.00 95.94 214 ALA A O 1
ATOM 1706 N N . ALA A 1 215 ? 18.476 7.891 -13.563 1.00 96.69 215 ALA A N 1
ATOM 1707 C CA . ALA A 1 215 ? 18.204 6.645 -14.268 1.00 96.69 215 ALA A CA 1
ATOM 1708 C C . ALA A 1 215 ? 16.781 6.510 -14.851 1.00 96.69 215 ALA A C 1
ATOM 1710 O O . ALA A 1 215 ? 16.482 5.490 -15.478 1.00 96.69 215 ALA A O 1
ATOM 1711 N N . GLY A 1 216 ? 15.914 7.517 -14.693 1.00 96.50 216 GLY A N 1
ATOM 1712 C CA . GLY A 1 216 ? 14.577 7.552 -15.302 1.00 96.50 216 GLY A CA 1
ATOM 1713 C C . GLY A 1 216 ? 13.398 7.399 -14.337 1.00 96.50 216 GLY A C 1
ATOM 1714 O O . GLY A 1 216 ? 12.259 7.302 -14.796 1.00 96.50 216 GLY A O 1
ATOM 1715 N N . LEU A 1 217 ? 13.625 7.386 -13.017 1.00 98.19 217 LEU A N 1
ATOM 1716 C CA . LEU A 1 217 ? 12.524 7.492 -12.059 1.00 98.19 217 LEU A CA 1
ATOM 1717 C C . LEU A 1 217 ? 11.932 8.906 -12.119 1.00 98.19 217 LEU A C 1
ATOM 1719 O O . LEU A 1 217 ? 12.617 9.896 -11.867 1.00 98.19 217 LEU A O 1
ATOM 1723 N N . GLU A 1 218 ? 10.652 9.005 -12.460 1.00 98.19 218 GLU A N 1
ATOM 1724 C CA . GLU A 1 218 ? 9.945 10.285 -12.552 1.00 98.19 218 GLU A CA 1
ATOM 1725 C C . GLU A 1 218 ? 9.260 10.629 -11.214 1.00 98.19 218 GLU A C 1
ATOM 1727 O O . GLU A 1 218 ? 9.095 9.773 -10.350 1.00 98.19 218 GLU A O 1
ATOM 1732 N N . ARG A 1 219 ? 8.816 11.883 -11.043 1.00 97.94 219 ARG A N 1
ATOM 1733 C CA . ARG A 1 219 ? 7.998 12.342 -9.894 1.00 97.94 219 ARG A CA 1
ATOM 1734 C C . ARG A 1 219 ? 8.674 12.224 -8.513 1.00 97.94 219 ARG A C 1
ATOM 1736 O O . ARG A 1 219 ? 8.003 11.963 -7.518 1.00 97.94 219 ARG A O 1
ATOM 1743 N N . THR A 1 220 ? 9.984 12.455 -8.446 1.00 97.94 220 THR A N 1
ATOM 1744 C CA . THR A 1 220 ? 10.820 12.292 -7.240 1.00 97.94 220 THR A CA 1
ATOM 1745 C C . THR A 1 220 ? 11.059 13.561 -6.415 1.00 97.94 220 THR A C 1
ATOM 1747 O O . THR A 1 220 ? 11.654 13.495 -5.337 1.00 97.94 220 THR A O 1
ATOM 1750 N N . GLY A 1 221 ? 10.635 14.723 -6.915 1.00 95.06 221 GLY A N 1
ATOM 1751 C CA . GLY A 1 221 ? 10.850 16.017 -6.273 1.00 95.06 221 GLY A CA 1
ATOM 1752 C C . GLY A 1 221 ? 10.050 16.209 -4.981 1.00 95.06 221 GLY A C 1
ATOM 1753 O O . GLY A 1 221 ? 9.130 15.451 -4.666 1.00 95.06 221 GLY A O 1
ATOM 1754 N N . ALA A 1 222 ? 10.376 17.271 -4.242 1.00 93.38 222 ALA A N 1
ATOM 1755 C CA . ALA A 1 222 ? 9.655 17.637 -3.027 1.00 93.38 222 ALA A CA 1
ATOM 1756 C C . ALA A 1 222 ? 8.152 17.819 -3.312 1.00 93.38 222 ALA A C 1
ATOM 1758 O O . ALA A 1 222 ? 7.767 18.521 -4.247 1.00 93.38 222 ALA A O 1
ATOM 1759 N N . GLY A 1 223 ? 7.308 17.158 -2.516 1.00 90.31 223 GLY A N 1
ATOM 1760 C CA . GLY A 1 223 ? 5.850 17.182 -2.682 1.00 90.31 223 GLY A CA 1
ATOM 1761 C C . GLY A 1 223 ? 5.310 16.380 -3.874 1.00 90.31 223 GLY A C 1
ATOM 1762 O O . GLY A 1 223 ? 4.104 16.398 -4.106 1.00 90.31 223 GLY A O 1
ATOM 1763 N N . GLN A 1 224 ? 6.162 15.680 -4.630 1.00 96.00 224 GLN A N 1
ATOM 1764 C CA . GLN A 1 224 ? 5.732 14.755 -5.680 1.00 96.00 224 GLN A CA 1
ATOM 1765 C C . GLN A 1 224 ? 5.515 13.339 -5.129 1.00 96.00 224 GLN A C 1
ATOM 1767 O O . GLN A 1 224 ? 5.912 13.014 -4.010 1.00 96.00 224 GLN A O 1
ATOM 1772 N N . ALA A 1 225 ? 4.884 12.489 -5.941 1.00 96.69 225 ALA A N 1
ATOM 1773 C CA . ALA A 1 225 ? 4.443 11.150 -5.559 1.00 96.69 225 ALA A CA 1
ATOM 1774 C C . ALA A 1 225 ? 5.543 10.242 -4.994 1.00 96.69 225 ALA A C 1
ATOM 1776 O O . ALA A 1 225 ? 5.255 9.437 -4.113 1.00 96.69 225 ALA A O 1
ATOM 1777 N N . PHE A 1 226 ? 6.771 10.378 -5.502 1.00 98.19 226 PHE A N 1
ATOM 1778 C CA . PHE A 1 226 ? 7.943 9.616 -5.080 1.00 98.19 226 PHE A CA 1
ATOM 1779 C C . PHE A 1 226 ? 8.984 10.489 -4.374 1.00 98.19 226 PHE A C 1
ATOM 1781 O O . PHE A 1 226 ? 10.185 10.299 -4.569 1.00 98.19 226 PHE A O 1
ATOM 1788 N N . ASN A 1 227 ? 8.553 11.471 -3.577 1.00 96.38 227 ASN A N 1
ATOM 1789 C CA . ASN A 1 227 ? 9.455 12.341 -2.821 1.00 96.38 227 ASN A CA 1
ATOM 1790 C C . ASN A 1 227 ? 10.482 11.519 -2.012 1.00 96.38 227 ASN A C 1
ATOM 1792 O O . ASN A 1 227 ? 10.133 10.665 -1.192 1.00 96.38 227 ASN A O 1
ATOM 1796 N N . GLY A 1 228 ? 11.772 11.743 -2.279 1.00 97.06 228 GLY A N 1
ATOM 1797 C CA . GLY A 1 228 ? 12.861 10.981 -1.653 1.00 97.06 228 GLY A CA 1
ATOM 1798 C C . GLY A 1 228 ? 12.911 9.494 -2.042 1.00 97.06 228 GLY A C 1
ATOM 1799 O O . GLY A 1 228 ? 13.575 8.708 -1.366 1.00 97.06 228 GLY A O 1
ATOM 1800 N N . GLY A 1 229 ? 12.228 9.104 -3.121 1.00 98.00 229 GLY A N 1
ATOM 1801 C CA . GLY A 1 229 ? 12.132 7.730 -3.616 1.00 98.00 229 GLY A CA 1
ATOM 1802 C C . GLY A 1 229 ? 11.074 6.890 -2.900 1.00 98.00 229 GLY A C 1
ATOM 1803 O O . GLY A 1 229 ? 11.079 5.666 -3.041 1.00 98.00 229 GLY A O 1
ATOM 1804 N N . ASN A 1 230 ? 10.197 7.527 -2.118 1.00 98.06 230 ASN A N 1
ATOM 1805 C CA . ASN A 1 230 ? 9.188 6.851 -1.310 1.00 98.06 230 ASN A CA 1
ATOM 1806 C C . ASN A 1 230 ? 7.788 7.070 -1.864 1.00 98.06 230 ASN A C 1
ATOM 1808 O O . ASN A 1 230 ? 7.442 8.188 -2.226 1.00 98.06 230 ASN A O 1
ATOM 1812 N N . TYR A 1 231 ? 6.969 6.027 -1.840 1.00 98.19 231 TYR A N 1
ATOM 1813 C CA . TYR A 1 231 ? 5.517 6.150 -1.909 1.00 98.19 231 TYR A CA 1
ATOM 1814 C C . TYR A 1 231 ? 4.933 6.098 -0.492 1.00 98.19 231 TYR A C 1
ATOM 1816 O O . TYR A 1 231 ? 5.644 5.797 0.465 1.00 98.19 231 TYR A O 1
ATOM 1824 N N . TYR A 1 232 ? 3.640 6.373 -0.342 1.00 98.06 232 TYR A N 1
ATOM 1825 C CA . TYR A 1 232 ? 2.965 6.323 0.956 1.00 98.06 232 TYR A CA 1
ATOM 1826 C C . TYR A 1 232 ? 2.023 5.123 1.030 1.00 98.06 232 TYR A C 1
ATOM 1828 O O . TYR A 1 232 ? 1.134 4.984 0.187 1.00 98.06 232 TYR A O 1
ATOM 1836 N N . ILE A 1 233 ? 2.214 4.275 2.041 1.00 98.12 233 ILE A N 1
ATOM 1837 C CA . ILE A 1 233 ? 1.312 3.173 2.386 1.00 98.12 233 ILE A CA 1
ATOM 1838 C C . ILE A 1 233 ? 0.430 3.582 3.564 1.00 98.12 233 ILE A C 1
ATOM 1840 O O . ILE A 1 233 ? 0.892 4.268 4.469 1.00 98.12 233 ILE A O 1
ATOM 1844 N N . ILE A 1 234 ? -0.830 3.168 3.569 1.00 98.31 234 ILE A N 1
ATOM 1845 C CA . ILE A 1 234 ? -1.796 3.483 4.623 1.00 98.31 234 ILE A CA 1
ATOM 1846 C C . ILE A 1 234 ? -2.720 2.290 4.854 1.00 98.31 234 ILE A C 1
ATOM 1848 O O . ILE A 1 234 ? -3.169 1.653 3.901 1.00 98.31 234 ILE A O 1
ATOM 1852 N N . GLY A 1 235 ? -3.003 1.979 6.118 1.00 97.00 235 GLY A N 1
ATOM 1853 C CA . GLY A 1 235 ? -4.009 0.979 6.473 1.00 97.00 235 GLY A CA 1
ATOM 1854 C C . GLY A 1 235 ? -5.415 1.567 6.384 1.00 97.00 235 GLY A C 1
ATOM 1855 O O . GLY A 1 235 ? -5.652 2.683 6.851 1.00 97.00 235 GLY A O 1
ATOM 1856 N N . TRP A 1 236 ? -6.352 0.829 5.796 1.00 96.06 236 TRP A N 1
ATOM 1857 C CA . TRP A 1 236 ? -7.764 1.196 5.768 1.00 96.06 236 TRP A CA 1
ATOM 1858 C C . TRP A 1 236 ? -8.646 -0.039 5.934 1.00 96.06 236 TRP A C 1
ATOM 1860 O O . TRP A 1 236 ? -8.711 -0.898 5.052 1.00 96.06 236 TRP A O 1
ATOM 1870 N N . GLN A 1 237 ? -9.357 -0.107 7.062 1.00 91.94 237 GLN A N 1
ATOM 1871 C CA . GLN A 1 237 ? -10.181 -1.257 7.457 1.00 91.94 237 GLN A CA 1
ATOM 1872 C C . GLN A 1 237 ? -9.385 -2.573 7.527 1.00 91.94 237 GLN A C 1
ATOM 1874 O O . GLN A 1 237 ? -9.901 -3.628 7.148 1.00 91.94 237 GLN A O 1
ATOM 1879 N N . GLY A 1 238 ? -8.141 -2.504 8.007 1.00 91.50 238 GLY A N 1
ATOM 1880 C CA . GLY A 1 238 ? -7.267 -3.668 8.154 1.00 91.50 238 GLY A CA 1
ATOM 1881 C C . GLY A 1 238 ? -6.561 -4.130 6.882 1.00 91.50 238 GLY A C 1
ATOM 1882 O O . GLY A 1 238 ? -5.925 -5.178 6.883 1.00 91.50 238 GLY A O 1
ATOM 1883 N N . GLU A 1 239 ? -6.667 -3.377 5.788 1.00 93.44 239 GLU A N 1
ATOM 1884 C CA . GLU A 1 239 ? -6.028 -3.710 4.513 1.00 93.44 239 GLU A CA 1
ATOM 1885 C C . GLU A 1 239 ? -5.068 -2.583 4.095 1.00 93.44 239 GLU A C 1
ATOM 1887 O O . GLU A 1 239 ? -5.396 -1.408 4.290 1.00 93.44 239 GLU A O 1
ATOM 1892 N N . PRO A 1 240 ? -3.910 -2.897 3.489 1.00 96.06 240 PRO A N 1
ATOM 1893 C CA . PRO A 1 240 ? -2.990 -1.886 2.986 1.00 96.06 240 PRO A CA 1
ATOM 1894 C C . PRO A 1 240 ? -3.475 -1.248 1.683 1.00 96.06 240 PRO A C 1
ATOM 1896 O O . PRO A 1 240 ? -3.952 -1.919 0.763 1.00 96.06 240 PRO A O 1
ATOM 1899 N N . TYR A 1 241 ? -3.255 0.057 1.571 1.00 98.38 241 TYR A N 1
ATOM 1900 C CA . TYR A 1 241 ? -3.462 0.847 0.363 1.00 98.38 241 TYR A CA 1
ATOM 1901 C C . TYR A 1 241 ? -2.275 1.770 0.109 1.00 98.38 241 TYR A C 1
ATOM 1903 O O . TYR A 1 241 ? -1.533 2.132 1.016 1.00 98.38 241 TYR A O 1
ATOM 1911 N N . ILE A 1 242 ? -2.139 2.198 -1.140 1.00 98.50 242 ILE A N 1
ATOM 1912 C CA . ILE A 1 242 ? -1.255 3.278 -1.555 1.00 98.50 242 ILE A CA 1
ATOM 1913 C C . ILE A 1 242 ? -2.045 4.586 -1.535 1.00 98.50 242 ILE A C 1
ATOM 1915 O O . ILE A 1 242 ? -3.100 4.677 -2.169 1.00 98.50 242 ILE A O 1
ATOM 1919 N N . ALA A 1 243 ? -1.523 5.595 -0.841 1.00 98.25 243 ALA A N 1
ATOM 1920 C CA . ALA A 1 243 ? -2.018 6.967 -0.909 1.00 98.25 243 ALA A CA 1
ATOM 1921 C C . ALA A 1 243 ? -1.441 7.644 -2.163 1.00 98.25 243 ALA A C 1
ATOM 1923 O O . ALA A 1 243 ? -0.250 7.969 -2.226 1.00 98.25 243 ALA A O 1
ATOM 1924 N N . LEU A 1 244 ? -2.273 7.826 -3.191 1.00 98.19 244 LEU A N 1
ATOM 1925 C CA . LEU A 1 244 ? -1.846 8.381 -4.479 1.00 98.19 244 LEU A CA 1
ATOM 1926 C C . LEU A 1 244 ? -1.339 9.815 -4.292 1.00 98.19 244 LEU A C 1
ATOM 1928 O O . LEU A 1 244 ? -2.007 10.624 -3.661 1.00 98.19 244 LEU A O 1
ATOM 1932 N N . ASN A 1 245 ? -0.148 10.136 -4.809 1.00 97.12 245 ASN A N 1
ATOM 1933 C CA . ASN A 1 245 ? 0.528 11.422 -4.566 1.00 97.12 245 ASN A CA 1
ATOM 1934 C C . ASN A 1 245 ? 0.692 11.783 -3.067 1.00 97.12 245 ASN A C 1
ATOM 1936 O O . ASN A 1 245 ? 0.791 12.959 -2.720 1.00 97.12 245 ASN A O 1
ATOM 1940 N N . GLY A 1 246 ? 0.681 10.795 -2.164 1.00 96.00 246 GLY A N 1
ATOM 1941 C CA . GLY A 1 246 ? 0.678 11.026 -0.715 1.00 96.00 246 GLY A CA 1
ATOM 1942 C C . GLY A 1 246 ? -0.660 11.532 -0.158 1.00 96.00 246 GLY A C 1
ATOM 1943 O O . GLY A 1 246 ? -0.725 11.900 1.015 1.00 96.00 246 GLY A O 1
ATOM 1944 N N . LYS A 1 247 ? -1.726 11.552 -0.972 1.00 97.44 247 LYS A N 1
ATOM 1945 C CA . LYS A 1 247 ? -3.069 11.993 -0.583 1.00 97.44 247 LYS A CA 1
ATOM 1946 C C . LYS A 1 247 ? -3.816 10.885 0.146 1.00 97.44 247 LYS A C 1
ATOM 1948 O O . LYS A 1 247 ? -4.212 9.884 -0.451 1.00 97.44 247 LYS A O 1
ATOM 1953 N N . VAL A 1 248 ? -4.033 11.067 1.445 1.00 97.38 248 VAL A N 1
ATOM 1954 C CA . VAL A 1 248 ? -4.620 10.027 2.318 1.00 97.38 248 VAL A CA 1
ATOM 1955 C C . VAL A 1 248 ? -6.120 9.812 2.122 1.00 97.38 248 VAL A C 1
ATOM 1957 O O . VAL A 1 248 ? -6.708 8.905 2.699 1.00 97.38 248 VAL A O 1
ATOM 1960 N N . ASP A 1 249 ? -6.736 10.617 1.265 1.00 97.75 249 ASP A N 1
ATOM 1961 C CA . ASP A 1 249 ? -8.126 10.521 0.838 1.00 97.75 249 ASP A CA 1
ATOM 1962 C C . ASP A 1 249 ? -8.291 9.932 -0.576 1.00 97.75 249 ASP A C 1
ATOM 1964 O O . ASP A 1 249 ? -9.403 9.905 -1.113 1.00 97.75 249 ASP A O 1
ATOM 1968 N N . LYS A 1 250 ? -7.195 9.472 -1.197 1.00 98.31 250 LYS A N 1
ATOM 1969 C CA . LYS A 1 250 ? -7.155 8.861 -2.534 1.00 98.31 250 LYS A CA 1
ATOM 1970 C C . LYS A 1 250 ? -6.373 7.553 -2.472 1.00 98.31 250 LYS A C 1
ATOM 1972 O O . LYS A 1 250 ? -5.164 7.514 -2.691 1.00 98.31 250 LYS A O 1
ATOM 1977 N N . LEU A 1 251 ? -7.079 6.474 -2.148 1.00 98.50 251 LEU A N 1
ATOM 1978 C CA . LEU A 1 251 ? -6.478 5.182 -1.830 1.00 98.50 251 LEU A CA 1
ATOM 1979 C C . LEU A 1 251 ? -6.624 4.195 -2.985 1.00 98.50 251 LEU A C 1
ATOM 1981 O O . LEU A 1 251 ? -7.720 4.010 -3.510 1.00 98.50 251 LEU A O 1
ATOM 1985 N N . ALA A 1 252 ? -5.549 3.503 -3.346 1.00 98.31 252 ALA A N 1
ATOM 1986 C CA . ALA A 1 252 ? -5.575 2.454 -4.361 1.00 98.31 252 ALA A CA 1
ATOM 1987 C C . ALA A 1 252 ? -4.815 1.211 -3.895 1.00 98.31 252 ALA A C 1
ATOM 1989 O O . ALA A 1 252 ? -3.863 1.300 -3.125 1.00 98.31 252 ALA A O 1
ATOM 1990 N N . LYS A 1 253 ? -5.235 0.027 -4.345 1.00 97.88 253 LYS A N 1
ATOM 1991 C CA . LYS A 1 253 ? -4.551 -1.222 -3.982 1.00 97.88 253 LYS A CA 1
ATOM 1992 C C . LYS A 1 253 ? -3.216 -1.347 -4.709 1.00 97.88 253 LYS A C 1
ATOM 1994 O O . LYS A 1 253 ? -3.157 -1.118 -5.920 1.00 97.88 253 LYS A O 1
ATOM 1999 N N . LEU A 1 254 ? -2.187 -1.782 -3.988 1.00 97.25 254 LEU A N 1
ATOM 2000 C CA . LEU A 1 254 ? -0.952 -2.276 -4.588 1.00 97.25 254 LEU A CA 1
ATOM 2001 C C . LEU A 1 254 ? -1.250 -3.599 -5.308 1.00 97.25 254 LEU A C 1
ATOM 2003 O O . LEU A 1 254 ? -1.885 -4.483 -4.736 1.00 97.25 254 LEU A O 1
ATOM 2007 N N . ILE A 1 255 ? -0.837 -3.714 -6.566 1.00 97.31 255 ILE A N 1
ATOM 2008 C CA . ILE A 1 255 ? -1.015 -4.932 -7.372 1.00 97.31 255 ILE A CA 1
ATOM 2009 C C . ILE A 1 255 ? 0.208 -5.822 -7.223 1.00 97.31 255 ILE A C 1
ATOM 2011 O O . ILE A 1 255 ? 0.086 -7.019 -6.980 1.00 97.31 255 ILE A O 1
ATOM 2015 N N . ILE A 1 256 ? 1.387 -5.223 -7.368 1.00 96.44 256 ILE A N 1
ATOM 2016 C CA . ILE A 1 256 ? 2.662 -5.904 -7.214 1.00 96.44 256 ILE A CA 1
ATOM 2017 C C . ILE A 1 256 ? 3.700 -4.916 -6.698 1.00 96.44 256 ILE A C 1
ATOM 2019 O O . ILE A 1 256 ? 3.731 -3.758 -7.113 1.00 96.44 256 ILE A O 1
ATOM 2023 N N . GLU A 1 257 ? 4.569 -5.412 -5.830 1.00 94.94 257 GLU A N 1
ATOM 2024 C CA . GLU A 1 257 ? 5.903 -4.882 -5.591 1.00 94.94 257 GLU A CA 1
ATOM 2025 C C . GLU A 1 257 ? 6.846 -6.084 -5.645 1.00 94.94 257 GLU A C 1
ATOM 2027 O O . GLU A 1 257 ? 6.776 -6.965 -4.792 1.00 94.94 257 GLU A O 1
ATOM 2032 N N . GLN A 1 258 ? 7.668 -6.176 -6.690 1.00 94.50 258 GLN A N 1
ATOM 2033 C CA . GLN A 1 258 ? 8.656 -7.250 -6.784 1.00 94.50 258 GLN A CA 1
ATOM 2034 C C . GLN A 1 258 ? 9.702 -7.094 -5.680 1.00 94.50 258 GLN A C 1
ATOM 2036 O O . GLN A 1 258 ? 10.299 -6.025 -5.520 1.00 94.50 258 GLN A O 1
ATOM 2041 N N . GLY A 1 259 ? 9.956 -8.186 -4.970 1.00 88.00 259 GLY A N 1
ATOM 2042 C CA . GLY A 1 259 ? 11.016 -8.323 -3.994 1.00 88.00 259 GLY A CA 1
ATOM 2043 C C . GLY A 1 259 ? 12.398 -8.471 -4.628 1.00 88.00 259 GLY A C 1
ATOM 2044 O O . GLY A 1 259 ? 12.668 -8.113 -5.781 1.00 88.00 259 GLY A O 1
ATOM 2045 N N . THR A 1 260 ? 13.331 -8.972 -3.824 1.00 88.88 260 THR A N 1
ATOM 2046 C CA . THR A 1 260 ? 14.760 -8.999 -4.156 1.00 88.88 260 THR A CA 1
ATOM 2047 C C . THR A 1 260 ? 15.251 -10.372 -4.591 1.00 88.88 260 THR A C 1
ATOM 2049 O O . THR A 1 260 ? 16.403 -10.493 -5.009 1.00 88.88 260 THR A O 1
ATOM 2052 N N . ALA A 1 261 ? 14.420 -11.414 -4.577 1.00 90.19 261 ALA A N 1
ATOM 2053 C CA . ALA A 1 261 ? 14.867 -12.731 -5.005 1.00 90.19 261 ALA A CA 1
ATOM 2054 C C . ALA A 1 261 ? 15.111 -12.772 -6.525 1.00 90.19 261 ALA A C 1
ATOM 2056 O O . ALA A 1 261 ? 14.355 -12.214 -7.320 1.00 90.19 261 ALA A O 1
ATOM 2057 N N . ALA A 1 262 ? 16.162 -13.473 -6.963 1.00 86.50 262 ALA A N 1
ATOM 2058 C CA . ALA A 1 262 ? 16.456 -13.627 -8.392 1.00 86.50 262 ALA A CA 1
ATOM 2059 C C . ALA A 1 262 ? 15.319 -14.336 -9.154 1.00 86.50 262 ALA A C 1
ATOM 2061 O O . ALA A 1 262 ? 15.109 -14.061 -10.333 1.00 86.50 262 ALA A O 1
ATOM 2062 N N . SER A 1 263 ? 14.564 -15.201 -8.470 1.00 90.19 263 SER A N 1
ATOM 2063 C CA . SER A 1 263 ? 13.377 -15.879 -9.000 1.00 90.19 263 SER A CA 1
ATOM 2064 C C . SER A 1 263 ? 12.214 -14.939 -9.320 1.00 90.19 263 SER A C 1
ATOM 2066 O O . SER A 1 263 ? 11.301 -15.344 -10.028 1.00 90.19 263 SER A O 1
ATOM 2068 N N . GLU A 1 264 ? 12.226 -13.706 -8.808 1.00 91.88 264 GLU A N 1
ATOM 2069 C CA . GLU A 1 264 ? 11.187 -12.712 -9.091 1.00 91.88 264 GLU A CA 1
ATOM 2070 C C . GLU A 1 264 ? 11.466 -11.903 -10.360 1.00 91.88 264 GLU A C 1
ATOM 2072 O O . GLU A 1 264 ? 10.590 -11.171 -10.820 1.00 91.88 264 GLU A O 1
ATOM 2077 N N . LYS A 1 265 ? 12.660 -12.034 -10.959 1.00 94.81 265 LYS A N 1
ATOM 2078 C CA . LYS A 1 265 ? 12.963 -11.392 -12.241 1.00 94.81 265 LYS A CA 1
ATOM 2079 C C . LYS A 1 265 ? 12.008 -11.901 -13.318 1.00 94.81 265 LYS A C 1
ATOM 2081 O O . LYS A 1 265 ? 11.817 -13.108 -13.477 1.00 94.81 265 LYS A O 1
ATOM 2086 N N . LYS A 1 266 ? 11.465 -10.982 -14.115 1.00 97.50 266 LYS A N 1
ATOM 2087 C CA . LYS A 1 266 ? 10.634 -11.327 -15.269 1.00 97.50 266 LYS A CA 1
ATOM 2088 C C . LYS A 1 266 ? 11.450 -11.226 -16.550 1.00 97.50 266 LYS A C 1
ATOM 2090 O O . LYS A 1 266 ? 11.843 -10.134 -16.938 1.00 97.50 266 LYS A O 1
ATOM 2095 N N . THR A 1 267 ? 11.651 -12.347 -17.235 1.00 97.38 267 THR A N 1
ATOM 2096 C CA . THR A 1 267 ? 12.237 -12.363 -18.585 1.00 97.38 267 THR A CA 1
ATOM 2097 C C . THR A 1 267 ? 11.134 -12.274 -19.638 1.00 97.38 267 THR A C 1
ATOM 2099 O O . THR A 1 267 ? 10.105 -12.938 -19.493 1.00 97.38 267 THR A O 1
ATOM 2102 N N . LEU A 1 268 ? 11.358 -11.469 -20.677 1.00 98.00 268 LEU A N 1
ATOM 2103 C CA . LEU A 1 268 ? 10.516 -11.365 -21.869 1.00 98.00 268 LEU A CA 1
ATOM 2104 C C . LEU A 1 268 ? 11.376 -11.437 -23.135 1.00 98.00 268 LEU A C 1
ATOM 2106 O O . LEU A 1 268 ? 12.406 -10.766 -23.229 1.00 98.00 268 LEU A O 1
ATOM 2110 N N . GLN A 1 269 ? 10.940 -12.223 -24.112 1.00 97.31 269 GLN A N 1
ATOM 2111 C CA . GLN A 1 269 ? 11.413 -12.176 -25.494 1.00 97.31 269 GLN A CA 1
ATOM 2112 C C . GLN A 1 269 ? 10.726 -11.039 -26.261 1.00 97.31 269 GLN A C 1
ATOM 2114 O O . GLN A 1 269 ? 9.722 -10.474 -25.818 1.00 97.31 269 GLN A O 1
ATOM 2119 N N . VAL A 1 270 ? 11.255 -10.695 -27.438 1.00 96.56 270 VAL A N 1
ATOM 2120 C CA . VAL A 1 270 ? 10.615 -9.711 -28.320 1.00 96.56 270 VAL A CA 1
ATOM 2121 C C . VAL A 1 270 ? 9.194 -10.162 -28.667 1.00 96.56 270 VAL A C 1
ATOM 2123 O O . VAL A 1 270 ? 8.976 -11.279 -29.123 1.00 96.56 270 VAL A O 1
ATOM 2126 N N . GLY A 1 271 ? 8.229 -9.266 -28.480 1.00 96.12 271 GLY A N 1
ATOM 2127 C CA . GLY A 1 271 ? 6.810 -9.510 -28.721 1.00 96.12 271 GLY A CA 1
ATOM 2128 C C . GLY A 1 271 ? 6.073 -10.158 -27.549 1.00 96.12 271 GLY A C 1
ATOM 2129 O O . GLY A 1 271 ? 4.845 -10.167 -27.566 1.00 96.12 271 GLY A O 1
ATOM 2130 N N . GLU A 1 272 ? 6.771 -10.646 -26.519 1.00 98.31 272 GLU A N 1
ATOM 2131 C CA . GLU A 1 272 ? 6.112 -11.222 -25.348 1.00 98.31 272 GLU A CA 1
ATOM 2132 C C . GLU A 1 272 ? 5.508 -10.149 -24.439 1.00 98.31 272 GLU A C 1
ATOM 2134 O O . GLU A 1 272 ? 6.067 -9.064 -24.226 1.00 98.31 272 GLU A O 1
ATOM 2139 N N . THR A 1 273 ? 4.368 -10.508 -23.852 1.00 98.56 273 THR A N 1
ATOM 2140 C CA . THR A 1 273 ? 3.612 -9.689 -22.910 1.00 98.56 273 THR A CA 1
ATOM 2141 C C . THR A 1 273 ? 3.618 -10.342 -21.535 1.00 98.56 273 THR A C 1
ATOM 2143 O O . THR A 1 273 ? 3.330 -11.530 -21.383 1.00 98.56 273 THR A O 1
ATOM 2146 N N . TRP A 1 274 ? 3.906 -9.550 -20.508 1.00 98.62 274 TRP A N 1
ATOM 2147 C CA . TRP A 1 274 ? 3.658 -9.916 -19.124 1.00 98.62 274 TRP A CA 1
ATOM 2148 C C . TRP A 1 274 ? 2.329 -9.320 -18.662 1.00 98.62 274 TRP A C 1
ATOM 2150 O O . TRP A 1 274 ? 2.191 -8.098 -18.627 1.00 98.62 274 TRP A O 1
ATOM 2160 N N . ASP A 1 275 ? 1.381 -10.178 -18.282 1.00 98.31 275 ASP A N 1
ATOM 2161 C CA . ASP A 1 275 ? 0.232 -9.781 -17.464 1.00 98.31 275 ASP A CA 1
ATOM 2162 C C . ASP A 1 275 ? 0.697 -9.556 -16.019 1.00 98.31 275 ASP A C 1
ATOM 2164 O O . ASP A 1 275 ? 1.100 -10.491 -15.321 1.00 98.31 275 ASP A O 1
ATOM 2168 N N . VAL A 1 276 ? 0.701 -8.290 -15.607 1.00 97.50 276 VAL A N 1
ATOM 2169 C CA . VAL A 1 276 ? 1.145 -7.845 -14.281 1.00 97.50 276 VAL A CA 1
ATOM 2170 C C . VAL A 1 276 ? 0.009 -7.960 -13.259 1.00 97.50 276 VAL A C 1
ATOM 2172 O O . VAL A 1 276 ? 0.261 -7.988 -12.057 1.00 97.50 276 VAL A O 1
ATOM 2175 N N . GLY A 1 277 ? -1.238 -8.076 -13.722 1.00 95.44 277 GLY A N 1
ATOM 2176 C CA . GLY A 1 277 ? -2.418 -8.207 -12.882 1.00 95.44 277 GLY A CA 1
ATOM 2177 C C . GLY A 1 277 ? -3.316 -6.972 -12.885 1.00 95.44 277 GLY A C 1
ATOM 2178 O O . GLY A 1 277 ? -2.926 -5.853 -13.231 1.00 95.44 277 GLY A O 1
ATOM 2179 N N . CYS A 1 278 ? -4.579 -7.208 -12.514 1.00 94.31 278 CYS A N 1
ATOM 2180 C CA . CYS A 1 278 ? -5.670 -6.231 -12.561 1.00 94.31 278 CYS A CA 1
ATOM 2181 C C . CYS A 1 278 ? -5.722 -5.460 -13.891 1.00 94.31 278 CYS A C 1
ATOM 2183 O O . CYS A 1 278 ? -5.978 -4.262 -13.876 1.00 94.31 278 CYS A O 1
ATOM 2185 N N . GLY A 1 279 ? -5.438 -6.107 -15.025 1.00 96.94 279 GLY A N 1
ATOM 2186 C CA . GLY A 1 279 ? -5.500 -5.498 -16.355 1.00 96.94 279 GLY A CA 1
ATOM 2187 C C . GLY A 1 279 ? -4.250 -4.736 -16.796 1.00 96.94 279 GLY A C 1
ATOM 2188 O O . GLY A 1 279 ? -4.203 -4.302 -17.945 1.00 96.94 279 GLY A O 1
ATOM 2189 N N . TRP A 1 280 ? -3.237 -4.552 -15.942 1.00 98.56 280 TRP A N 1
ATOM 2190 C CA . TRP A 1 280 ? -1.945 -4.038 -16.400 1.00 98.56 280 TRP A CA 1
ATOM 2191 C C . TRP A 1 280 ? -1.191 -5.113 -17.172 1.00 98.56 280 TRP A C 1
ATOM 2193 O O . TRP A 1 280 ? -0.978 -6.211 -16.666 1.00 98.56 280 TRP A O 1
ATOM 2203 N N . ALA A 1 281 ? -0.714 -4.768 -18.364 1.00 98.75 281 ALA A N 1
ATOM 2204 C CA . ALA A 1 281 ? 0.155 -5.639 -19.138 1.00 98.75 281 ALA A CA 1
ATOM 2205 C C . ALA A 1 281 ? 1.273 -4.845 -19.815 1.00 98.75 281 ALA A C 1
ATOM 2207 O O . ALA A 1 281 ? 1.021 -3.794 -20.415 1.00 98.75 281 ALA A O 1
ATOM 2208 N N . ILE A 1 282 ? 2.504 -5.356 -19.742 1.00 98.81 282 ILE A N 1
ATOM 2209 C CA . ILE A 1 282 ? 3.689 -4.741 -20.350 1.00 98.81 282 ILE A CA 1
ATOM 2210 C C . ILE A 1 282 ? 4.298 -5.668 -21.399 1.00 98.81 282 ILE A C 1
ATOM 2212 O O . ILE A 1 282 ? 4.488 -6.857 -21.162 1.00 98.81 282 ILE A O 1
ATOM 2216 N N . THR A 1 283 ? 4.588 -5.121 -22.578 1.00 98.81 283 THR A N 1
ATOM 2217 C CA . THR A 1 283 ? 5.086 -5.881 -23.733 1.00 98.81 283 THR A CA 1
ATOM 2218 C C . THR A 1 283 ? 6.466 -5.396 -24.147 1.00 98.81 283 THR A C 1
ATOM 2220 O O . THR A 1 283 ? 6.653 -4.196 -24.372 1.00 98.81 283 THR A O 1
ATOM 2223 N N . ALA A 1 284 ? 7.408 -6.322 -24.333 1.00 98.50 284 ALA A N 1
ATOM 2224 C CA . ALA A 1 284 ? 8.713 -6.043 -24.930 1.00 98.50 284 ALA A CA 1
ATOM 2225 C C . ALA A 1 284 ? 8.568 -5.923 -26.456 1.00 98.50 284 ALA A C 1
ATOM 2227 O O . ALA A 1 284 ? 8.816 -6.858 -27.206 1.00 98.50 284 ALA A O 1
ATOM 2228 N N . SER A 1 285 ? 8.104 -4.767 -26.933 1.00 97.94 285 SER A N 1
ATOM 2229 C CA . SER A 1 285 ? 7.659 -4.591 -28.325 1.00 97.94 285 SER A CA 1
ATOM 2230 C C . SER A 1 285 ? 8.801 -4.683 -29.337 1.00 97.94 285 SER A C 1
ATOM 2232 O O . SER A 1 285 ? 8.621 -5.208 -30.432 1.00 97.94 285 SER A O 1
ATOM 2234 N N . ARG A 1 286 ? 9.975 -4.154 -28.981 1.00 97.12 286 ARG A N 1
ATOM 2235 C CA . ARG A 1 286 ? 11.228 -4.328 -29.726 1.00 97.12 286 ARG A CA 1
ATOM 2236 C C . ARG A 1 286 ? 12.392 -4.375 -28.754 1.00 97.12 286 ARG A C 1
ATOM 2238 O O . ARG A 1 286 ? 12.340 -3.712 -27.722 1.00 97.12 286 ARG A O 1
ATOM 2245 N N . ILE A 1 287 ? 13.448 -5.085 -29.122 1.00 97.25 287 ILE A N 1
ATOM 2246 C CA . ILE A 1 287 ? 14.711 -5.098 -28.391 1.00 97.25 287 ILE A CA 1
ATOM 2247 C C . ILE A 1 287 ? 15.830 -4.816 -29.391 1.00 97.25 287 ILE A C 1
ATOM 2249 O O . ILE A 1 287 ? 15.827 -5.355 -30.494 1.00 97.25 287 ILE A O 1
ATOM 2253 N N . ASP A 1 288 ? 16.747 -3.937 -29.002 1.00 95.12 288 ASP A N 1
ATOM 2254 C CA . ASP A 1 288 ? 18.005 -3.695 -29.693 1.00 95.12 288 ASP A CA 1
ATOM 2255 C C . ASP A 1 288 ? 19.153 -4.010 -28.729 1.00 95.12 288 ASP A C 1
ATOM 2257 O O . ASP A 1 288 ? 19.627 -3.162 -27.963 1.00 95.12 288 ASP A O 1
ATOM 2261 N N . ALA A 1 289 ? 19.588 -5.272 -28.748 1.00 93.06 289 ALA A N 1
ATOM 2262 C CA . ALA A 1 289 ? 20.707 -5.734 -27.936 1.00 93.06 289 ALA A CA 1
ATOM 2263 C C . ALA A 1 289 ? 22.086 -5.310 -28.486 1.00 93.06 289 ALA A C 1
ATOM 2265 O O . ALA A 1 289 ? 23.107 -5.590 -27.845 1.00 93.06 289 ALA A O 1
ATOM 2266 N N . LYS A 1 290 ? 22.134 -4.652 -29.655 1.00 91.81 290 LYS A N 1
ATOM 2267 C CA . LYS A 1 290 ? 23.367 -4.174 -30.302 1.00 91.81 290 LYS A CA 1
ATOM 2268 C C . LYS A 1 290 ? 23.613 -2.684 -30.059 1.00 91.81 290 LYS A C 1
ATOM 2270 O O . LYS A 1 290 ? 24.760 -2.248 -30.145 1.00 91.81 290 LYS A O 1
ATOM 2275 N N . ALA A 1 291 ? 22.575 -1.919 -29.726 1.00 92.06 291 ALA A N 1
ATOM 2276 C CA . ALA A 1 291 ? 22.704 -0.531 -29.300 1.00 92.06 291 ALA A CA 1
ATOM 2277 C C . ALA A 1 291 ? 23.615 -0.379 -28.067 1.00 92.06 291 ALA A C 1
ATOM 2279 O O . ALA A 1 291 ? 23.754 -1.284 -27.240 1.00 92.06 291 ALA A O 1
ATOM 2280 N N . THR A 1 292 ? 24.229 0.799 -27.936 1.00 90.81 292 THR A N 1
ATOM 2281 C CA . THR A 1 292 ? 25.040 1.189 -26.774 1.00 90.81 292 THR A CA 1
ATOM 2282 C C . THR A 1 292 ? 24.543 2.542 -26.250 1.00 90.81 292 THR A C 1
ATOM 2284 O O . THR A 1 292 ? 24.763 3.550 -26.922 1.00 90.81 292 THR A O 1
ATOM 2287 N N . PRO A 1 293 ? 23.867 2.599 -25.085 1.00 93.69 293 PRO A N 1
ATOM 2288 C CA . PRO A 1 293 ? 23.433 1.469 -24.249 1.00 93.69 293 PRO A CA 1
ATOM 2289 C C . PRO A 1 293 ? 22.383 0.592 -24.951 1.00 93.69 293 PRO A C 1
ATOM 2291 O O . PRO A 1 293 ? 21.698 1.067 -25.856 1.00 93.69 293 PRO A O 1
ATOM 2294 N N . ARG A 1 294 ? 22.240 -0.672 -24.528 1.00 95.12 294 ARG A N 1
ATOM 2295 C CA . ARG A 1 294 ? 21.254 -1.609 -25.101 1.00 95.12 294 ARG A CA 1
ATOM 2296 C C . ARG A 1 294 ? 19.844 -1.128 -24.812 1.00 95.12 294 ARG A C 1
ATOM 2298 O O . ARG A 1 294 ? 19.599 -0.624 -23.718 1.00 95.12 294 ARG A O 1
ATOM 2305 N N . GLN A 1 295 ? 18.915 -1.307 -25.745 1.00 96.12 295 GLN A N 1
ATOM 2306 C CA . GLN A 1 295 ? 17.594 -0.680 -25.660 1.00 96.12 295 GLN A CA 1
ATOM 2307 C C . GLN A 1 295 ? 16.454 -1.684 -25.794 1.00 96.12 295 GLN A C 1
ATOM 2309 O O . GLN A 1 295 ? 16.566 -2.709 -26.460 1.00 96.12 295 GLN A O 1
ATOM 2314 N N . VAL A 1 296 ? 15.326 -1.352 -25.179 1.00 98.12 296 VAL A N 1
ATOM 2315 C CA . VAL A 1 296 ? 14.051 -2.052 -25.321 1.00 98.12 296 VAL A CA 1
ATOM 2316 C C . VAL A 1 296 ? 12.933 -1.022 -25.466 1.00 98.12 296 VAL A C 1
ATOM 2318 O O . VAL A 1 296 ? 12.873 -0.049 -24.719 1.00 98.12 296 VAL A O 1
ATOM 2321 N N . LEU A 1 297 ? 12.032 -1.226 -26.426 1.00 98.62 297 LEU A N 1
ATOM 2322 C CA . LEU A 1 297 ? 10.765 -0.505 -26.496 1.00 98.62 297 LEU A CA 1
ATOM 2323 C C . LEU A 1 297 ? 9.734 -1.270 -25.667 1.00 98.62 297 LEU A C 1
ATOM 2325 O O . LEU A 1 297 ? 9.255 -2.324 -26.093 1.00 98.62 297 LEU A O 1
ATOM 2329 N N . LEU A 1 298 ? 9.383 -0.730 -24.504 1.00 98.81 298 LEU A N 1
ATOM 2330 C CA . LEU A 1 298 ? 8.316 -1.262 -23.663 1.00 98.81 298 LEU A CA 1
ATOM 2331 C C . LEU A 1 298 ? 7.005 -0.554 -23.998 1.00 98.81 298 LEU A C 1
ATOM 2333 O O . LEU A 1 298 ? 6.964 0.674 -24.039 1.00 98.81 298 LEU A O 1
ATOM 2337 N N . THR A 1 299 ? 5.942 -1.327 -24.216 1.00 98.88 299 THR A N 1
ATOM 2338 C CA . THR A 1 299 ? 4.573 -0.812 -24.368 1.00 98.88 299 THR A CA 1
ATOM 2339 C C . THR A 1 299 ? 3.742 -1.258 -23.178 1.00 98.88 299 THR A C 1
ATOM 2341 O O . THR A 1 299 ? 3.570 -2.460 -22.965 1.00 98.88 299 THR A O 1
ATOM 2344 N N . LEU A 1 300 ? 3.216 -0.297 -22.421 1.00 98.88 300 LEU A N 1
ATOM 2345 C CA . LEU A 1 300 ? 2.301 -0.542 -21.314 1.00 98.88 300 LEU A CA 1
ATOM 2346 C C . LEU A 1 300 ? 0.857 -0.412 -21.799 1.00 98.88 300 LEU A C 1
ATOM 2348 O O . LEU A 1 300 ? 0.499 0.523 -22.523 1.00 98.88 300 LEU A O 1
ATOM 2352 N N . SER A 1 301 ? 0.013 -1.334 -21.361 1.00 98.69 301 SER A N 1
ATOM 2353 C CA . SER A 1 301 ? -1.421 -1.334 -21.622 1.00 98.69 301 SER A CA 1
ATOM 2354 C C . SER A 1 301 ? -2.210 -1.578 -20.343 1.00 98.69 301 SER A C 1
ATOM 2356 O O . SER A 1 301 ? -1.705 -2.168 -19.386 1.00 98.69 301 SER A O 1
ATOM 2358 N N . LYS A 1 302 ? -3.451 -1.101 -20.348 1.00 98.25 302 LYS A N 1
ATOM 2359 C CA . LYS A 1 302 ? -4.441 -1.305 -19.303 1.00 98.25 302 LYS A CA 1
ATOM 2360 C C . LYS A 1 302 ? -5.715 -1.827 -19.951 1.00 98.25 302 LYS A C 1
ATOM 2362 O O . LYS A 1 302 ? -6.258 -1.154 -20.823 1.00 98.25 302 LYS A O 1
ATOM 2367 N N . ASP A 1 303 ? -6.150 -3.019 -19.560 1.00 97.31 303 ASP A N 1
ATOM 2368 C CA . ASP A 1 303 ? -7.335 -3.692 -20.107 1.00 97.31 303 ASP A CA 1
ATOM 2369 C C . ASP A 1 303 ? -7.275 -3.799 -21.646 1.00 97.31 303 ASP A C 1
ATOM 2371 O O . ASP A 1 303 ? -8.240 -3.541 -22.362 1.00 97.31 303 ASP A O 1
ATOM 2375 N N . GLY A 1 304 ? -6.081 -4.107 -22.171 1.00 97.00 304 GLY A N 1
ATOM 2376 C CA . GLY A 1 304 ? -5.794 -4.188 -23.609 1.00 97.00 304 GLY A CA 1
ATOM 2377 C C . GLY A 1 304 ? -5.618 -2.838 -24.319 1.00 97.00 304 GLY A C 1
ATOM 2378 O O . GLY A 1 304 ? -5.152 -2.802 -25.457 1.00 97.00 304 GLY A O 1
ATOM 2379 N N . ILE A 1 305 ? -5.919 -1.714 -23.664 1.00 98.12 305 ILE A N 1
ATOM 2380 C CA . ILE A 1 305 ? -5.763 -0.373 -24.236 1.00 98.12 305 ILE A CA 1
ATOM 2381 C C . ILE A 1 305 ? -4.354 0.139 -23.950 1.00 98.12 305 ILE A C 1
ATOM 2383 O O . ILE A 1 305 ? -3.931 0.239 -22.797 1.00 98.12 305 ILE A O 1
ATOM 2387 N N . LYS A 1 306 ? -3.618 0.510 -25.000 1.00 98.50 306 LYS A N 1
ATOM 2388 C CA . LYS A 1 306 ? -2.285 1.107 -24.866 1.00 98.50 306 LYS A CA 1
ATOM 2389 C C . LYS A 1 306 ? -2.349 2.398 -24.043 1.00 98.50 306 LYS A C 1
ATOM 2391 O O . LYS A 1 306 ? -3.106 3.310 -24.367 1.00 98.50 306 LYS A O 1
ATOM 2396 N N . LYS A 1 307 ? -1.500 2.480 -23.020 1.00 98.50 307 LYS A N 1
ATOM 2397 C CA . LYS A 1 307 ? -1.353 3.646 -22.143 1.00 98.50 307 LYS A CA 1
ATOM 2398 C C . LYS A 1 307 ? -0.095 4.442 -22.439 1.00 98.50 307 LYS A C 1
ATOM 2400 O O . LYS A 1 307 ? -0.144 5.667 -22.446 1.00 98.50 307 LYS A O 1
ATOM 2405 N N . ASP A 1 308 ? 1.007 3.752 -22.709 1.00 98.62 308 ASP A N 1
ATOM 2406 C CA . ASP A 1 308 ? 2.302 4.388 -22.921 1.00 98.62 308 ASP A CA 1
ATOM 2407 C C . ASP A 1 308 ? 3.240 3.470 -23.714 1.00 98.62 308 ASP A C 1
ATOM 2409 O O . ASP A 1 308 ? 3.018 2.259 -23.811 1.00 98.62 308 ASP A O 1
ATOM 2413 N N . ALA A 1 309 ? 4.259 4.053 -24.340 1.00 98.56 309 ALA A N 1
ATOM 2414 C CA . ALA A 1 309 ? 5.360 3.306 -24.930 1.00 98.56 309 ALA A CA 1
ATOM 2415 C C . ALA A 1 309 ? 6.647 4.126 -24.876 1.00 98.56 309 ALA A C 1
ATOM 2417 O O . ALA A 1 309 ? 6.710 5.220 -25.439 1.00 98.56 309 ALA A O 1
ATOM 2418 N N . LYS A 1 310 ? 7.684 3.570 -24.248 1.00 98.38 310 LYS A N 1
ATOM 2419 C CA . LYS A 1 310 ? 8.969 4.246 -24.044 1.00 98.38 310 LYS A CA 1
ATOM 2420 C C . LYS A 1 310 ? 10.121 3.333 -24.435 1.00 98.38 310 LYS A C 1
ATOM 2422 O O . LYS A 1 310 ? 10.094 2.128 -24.180 1.00 98.38 310 LYS A O 1
ATOM 2427 N N . VAL A 1 311 ? 11.141 3.929 -25.046 1.00 97.69 311 VAL A N 1
ATOM 2428 C CA . VAL A 1 311 ? 12.443 3.282 -25.201 1.00 97.69 311 VAL A CA 1
ATOM 2429 C C . VAL A 1 311 ? 13.188 3.427 -23.880 1.00 97.69 311 VAL A C 1
ATOM 2431 O O . VAL A 1 311 ? 13.385 4.539 -23.396 1.00 97.69 311 VAL A O 1
ATOM 2434 N N . VAL A 1 312 ? 13.580 2.299 -23.303 1.00 97.38 312 VAL A N 1
ATOM 2435 C CA . VAL A 1 312 ? 14.302 2.194 -22.034 1.00 97.38 312 VAL A CA 1
ATOM 2436 C C . VAL A 1 312 ? 15.640 1.538 -22.320 1.00 97.38 312 VAL A C 1
ATOM 2438 O O . VAL A 1 312 ? 15.718 0.630 -23.151 1.00 97.38 312 VAL A O 1
ATOM 2441 N N . SER A 1 313 ? 16.702 2.001 -21.671 1.00 95.12 313 SER A N 1
ATOM 2442 C CA . SER A 1 313 ? 18.052 1.507 -21.934 1.00 95.12 313 SER A CA 1
ATOM 2443 C C . SER A 1 313 ? 18.681 0.848 -20.716 1.00 95.12 313 SER A C 1
ATOM 2445 O O . SER A 1 313 ? 18.493 1.298 -19.594 1.00 95.12 313 SER A O 1
ATOM 2447 N N . SER A 1 314 ? 19.449 -0.216 -20.939 1.00 92.12 314 SER A N 1
ATOM 2448 C CA . SER A 1 314 ? 20.168 -0.967 -19.904 1.00 92.12 314 SER A CA 1
ATOM 2449 C C . SER A 1 314 ? 21.680 -0.920 -20.128 1.00 92.12 314 SER A C 1
ATOM 2451 O O . SER A 1 314 ? 22.146 -0.686 -21.247 1.00 92.12 314 SER A O 1
ATOM 2453 N N . GLY A 1 315 ? 22.447 -1.159 -19.064 1.00 79.38 315 GLY A N 1
ATOM 2454 C CA . GLY A 1 315 ? 23.911 -1.100 -19.069 1.00 79.38 315 GLY A CA 1
ATOM 2455 C C . GLY A 1 315 ? 24.461 0.039 -18.209 1.00 79.38 315 GLY A C 1
ATOM 2456 O O . GLY A 1 315 ? 23.726 0.681 -17.461 1.00 79.38 315 GLY A O 1
ATOM 2457 N N . THR A 1 316 ? 25.770 0.270 -18.288 1.00 71.75 316 THR A N 1
ATOM 2458 C CA . THR A 1 316 ? 26.484 1.222 -17.431 1.00 71.75 316 THR A CA 1
ATOM 2459 C C . THR A 1 316 ? 27.029 2.391 -18.262 1.00 71.75 316 THR A C 1
ATOM 2461 O O . THR A 1 316 ? 27.661 2.191 -19.293 1.00 71.75 316 THR A O 1
ATOM 2464 N N . SER A 1 317 ? 26.763 3.619 -17.797 1.00 75.44 317 SER A N 1
ATOM 2465 C CA . SER A 1 317 ? 26.970 4.928 -18.457 1.00 75.44 317 SER A CA 1
ATOM 2466 C C . SER A 1 317 ? 25.848 5.384 -19.405 1.00 75.44 317 SER A C 1
ATOM 2468 O O . SER A 1 317 ? 25.554 4.754 -20.417 1.00 75.44 317 SER A O 1
ATOM 2470 N N . GLY A 1 318 ? 25.190 6.498 -19.055 1.00 81.56 318 GLY A N 1
ATOM 2471 C CA . GLY A 1 318 ? 24.143 7.162 -19.853 1.00 81.56 318 GLY A CA 1
ATOM 2472 C C . GLY A 1 318 ? 22.805 6.419 -19.986 1.00 81.56 318 GLY A C 1
ATOM 2473 O O . GLY A 1 318 ? 21.842 6.990 -20.500 1.00 81.56 318 GLY A O 1
ATOM 2474 N N . ALA A 1 319 ? 22.724 5.166 -19.531 1.00 93.00 319 ALA A N 1
ATOM 2475 C CA . ALA A 1 319 ? 21.504 4.373 -19.564 1.00 93.00 319 ALA A CA 1
ATOM 2476 C C . ALA A 1 319 ? 20.422 4.941 -18.631 1.00 93.00 319 ALA A C 1
ATOM 2478 O O . ALA A 1 319 ? 20.709 5.414 -17.530 1.00 93.00 319 ALA A O 1
ATOM 2479 N N . LYS A 1 320 ? 19.166 4.837 -19.069 1.00 96.56 320 LYS A N 1
ATOM 2480 C CA . LYS A 1 320 ? 17.965 5.161 -18.295 1.00 96.56 320 LYS A CA 1
ATOM 2481 C C . LYS A 1 320 ? 17.114 3.895 -18.167 1.00 96.56 320 LYS A C 1
ATOM 2483 O O . LYS A 1 320 ? 16.204 3.707 -18.974 1.00 96.56 320 LYS A O 1
ATOM 2488 N N . PRO A 1 321 ? 17.462 2.994 -17.233 1.00 97.81 321 PRO A N 1
ATOM 2489 C CA . PRO A 1 321 ? 16.835 1.680 -17.100 1.00 97.81 321 PRO A CA 1
ATOM 2490 C C . PRO A 1 321 ? 15.486 1.693 -16.385 1.00 97.81 321 PRO A C 1
ATOM 2492 O O . PRO A 1 321 ? 14.824 0.658 -16.345 1.00 97.81 321 PRO A O 1
ATOM 2495 N N . ILE A 1 322 ? 15.062 2.816 -15.805 1.00 98.38 322 ILE A N 1
ATOM 2496 C CA . ILE A 1 322 ? 13.779 2.896 -15.108 1.00 98.38 322 ILE A CA 1
ATOM 2497 C C . ILE A 1 322 ? 12.699 3.359 -16.082 1.00 98.38 322 ILE A C 1
ATOM 2499 O O . ILE A 1 322 ? 12.769 4.441 -16.663 1.00 98.38 322 ILE A O 1
ATOM 2503 N N . TYR A 1 323 ? 11.670 2.534 -16.224 1.00 98.69 323 TYR A N 1
ATOM 2504 C CA . TYR A 1 323 ? 10.414 2.896 -16.856 1.00 98.69 323 TYR A CA 1
ATOM 2505 C C . TYR A 1 323 ? 9.454 3.392 -15.776 1.00 98.69 323 TYR A C 1
ATOM 2507 O O . TYR A 1 323 ? 9.118 2.634 -14.868 1.00 98.69 323 TYR A O 1
ATOM 2515 N N . THR A 1 324 ? 8.970 4.626 -15.903 1.00 98.69 324 THR A N 1
ATOM 2516 C CA . THR A 1 324 ? 7.888 5.165 -15.066 1.00 98.69 324 THR A CA 1
ATOM 2517 C C . THR A 1 324 ? 6.705 5.519 -15.956 1.00 98.69 324 THR A C 1
ATOM 2519 O O . THR A 1 324 ? 6.879 6.245 -16.932 1.00 98.69 324 THR A O 1
ATOM 2522 N N . TYR A 1 325 ? 5.504 5.044 -15.639 1.00 98.75 325 TYR A N 1
ATOM 2523 C CA . TYR A 1 325 ? 4.270 5.538 -16.244 1.00 98.75 325 TYR A CA 1
ATOM 2524 C C . TYR A 1 325 ? 3.496 6.393 -15.245 1.00 98.75 325 TYR A C 1
ATOM 2526 O O . TYR A 1 325 ? 3.171 5.951 -14.138 1.00 98.75 325 TYR A O 1
ATOM 2534 N N . THR A 1 326 ? 3.169 7.599 -15.699 1.00 98.50 326 THR A N 1
ATOM 2535 C CA . THR A 1 326 ? 2.430 8.613 -14.956 1.00 98.50 326 THR A CA 1
ATOM 2536 C C . THR A 1 326 ? 1.096 8.857 -15.659 1.00 98.50 326 THR A C 1
ATOM 2538 O O . THR A 1 326 ? 1.064 9.337 -16.794 1.00 98.50 326 THR A O 1
ATOM 2541 N N . GLU A 1 327 ? -0.009 8.515 -14.999 1.00 98.19 327 GLU A N 1
ATOM 2542 C CA . GLU A 1 327 ? -1.354 8.803 -15.492 1.00 98.19 327 GLU A CA 1
ATOM 2543 C C . GLU A 1 327 ? -1.636 10.300 -15.340 1.00 98.19 327 GLU A C 1
ATOM 2545 O O . GLU A 1 327 ? -1.368 10.900 -14.296 1.00 98.19 327 GLU A O 1
ATOM 2550 N N . LYS A 1 328 ? -2.171 10.920 -16.396 1.00 97.81 328 LYS A N 1
ATOM 2551 C CA . LYS A 1 328 ? -2.336 12.383 -16.431 1.00 97.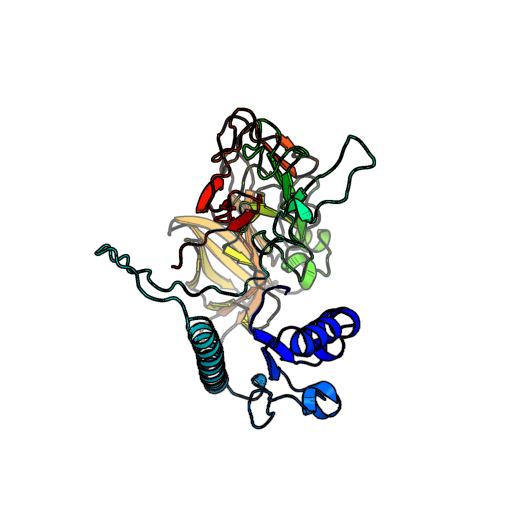81 328 LYS A CA 1
ATOM 2552 C C . LYS A 1 328 ? -3.354 12.862 -15.411 1.00 97.81 328 LYS A C 1
ATOM 2554 O O . LYS A 1 328 ? -3.158 13.909 -14.801 1.00 97.81 328 LYS A O 1
ATOM 2559 N N . SER A 1 329 ? -4.441 12.114 -15.253 1.00 97.31 329 SER A N 1
ATOM 2560 C CA . SER A 1 329 ? -5.456 12.402 -14.252 1.00 97.31 329 SER A CA 1
ATOM 2561 C C . SER A 1 329 ? -6.185 11.139 -13.819 1.00 97.31 329 SER A C 1
ATOM 2563 O O . SER A 1 329 ? -6.626 10.350 -14.654 1.00 97.31 329 SER A O 1
ATOM 2565 N N . ILE A 1 330 ? -6.334 10.969 -12.508 1.00 97.00 330 ILE A N 1
ATOM 2566 C CA . ILE A 1 330 ? -7.118 9.895 -11.907 1.00 97.00 330 ILE A CA 1
ATOM 2567 C C . ILE A 1 330 ? -7.676 10.363 -10.563 1.00 97.00 330 ILE A C 1
ATOM 2569 O O . ILE A 1 330 ? -6.964 10.939 -9.747 1.00 97.00 330 ILE A O 1
ATOM 2573 N N . ALA A 1 331 ? -8.973 10.140 -10.338 1.00 96.31 331 ALA A N 1
ATOM 2574 C CA . ALA A 1 331 ? -9.660 10.504 -9.094 1.00 96.31 331 ALA A CA 1
ATOM 2575 C C . ALA A 1 331 ? -9.465 11.973 -8.644 1.00 96.31 331 ALA A C 1
ATOM 2577 O O . ALA A 1 331 ? -9.461 12.258 -7.449 1.00 96.31 331 ALA A O 1
ATOM 2578 N N . GLY A 1 332 ? -9.318 12.899 -9.598 1.00 95.56 332 GLY A N 1
ATOM 2579 C CA . GLY A 1 332 ? -9.116 14.330 -9.335 1.00 95.56 332 GLY A CA 1
ATOM 2580 C C . GLY A 1 332 ? -7.661 14.745 -9.095 1.00 95.56 332 GLY A C 1
ATOM 2581 O O . GLY A 1 332 ? -7.383 15.939 -9.078 1.00 95.56 332 GLY A O 1
ATOM 2582 N N . GLU A 1 333 ? -6.732 13.795 -8.985 1.00 97.19 333 GLU A N 1
ATOM 2583 C CA . GLU A 1 333 ? -5.297 14.067 -8.898 1.00 97.19 333 GLU A CA 1
ATOM 2584 C C . GLU A 1 333 ? -4.666 14.063 -10.290 1.00 97.19 333 GLU A C 1
ATOM 2586 O O . GLU A 1 333 ? -5.094 13.317 -11.176 1.00 97.19 333 GLU A O 1
ATOM 2591 N N . THR A 1 334 ? -3.639 14.888 -10.487 1.00 97.94 334 THR A N 1
ATOM 2592 C CA . THR A 1 334 ? -2.867 14.952 -11.733 1.00 97.94 334 THR A CA 1
ATOM 2593 C C . THR A 1 334 ? -1.496 14.314 -11.574 1.00 97.94 334 THR A C 1
ATOM 2595 O O . THR A 1 334 ? -0.936 14.281 -10.476 1.00 97.94 334 THR A O 1
ATOM 2598 N N . ASP A 1 335 ? -0.932 13.862 -12.693 1.00 97.94 335 ASP A N 1
ATOM 2599 C CA . ASP A 1 335 ? 0.419 13.304 -12.781 1.00 97.94 335 ASP A CA 1
ATOM 2600 C C . ASP A 1 335 ? 0.708 12.226 -11.716 1.00 97.94 335 ASP A C 1
ATOM 2602 O O . ASP A 1 335 ? 1.653 12.344 -10.923 1.00 97.94 335 ASP A O 1
ATOM 2606 N N . VAL A 1 336 ? -0.124 11.186 -11.687 1.00 98.50 336 VAL A N 1
ATOM 2607 C CA . VAL A 1 336 ? -0.062 10.107 -10.694 1.00 98.50 336 VAL A CA 1
ATOM 2608 C C . VAL A 1 336 ? 0.730 8.925 -11.261 1.00 98.50 336 VAL A C 1
ATOM 2610 O O . VAL A 1 336 ? 0.258 8.286 -12.205 1.00 98.50 336 VAL A O 1
ATOM 2613 N N . PRO A 1 337 ? 1.911 8.576 -10.719 1.00 98.44 337 PRO A N 1
ATOM 2614 C CA . PRO A 1 337 ? 2.600 7.345 -11.090 1.00 98.44 337 PRO A CA 1
ATOM 2615 C C . PRO A 1 337 ? 1.781 6.122 -10.700 1.00 98.44 337 PRO A C 1
ATOM 2617 O O . PRO A 1 337 ? 1.396 5.975 -9.541 1.00 98.44 337 PRO A O 1
ATOM 2620 N N . LEU A 1 338 ? 1.544 5.227 -11.657 1.00 98.62 338 LEU A N 1
ATOM 2621 C CA . LEU A 1 338 ? 0.793 3.986 -11.421 1.00 98.62 338 LEU A CA 1
ATOM 2622 C C . LEU A 1 338 ? 1.585 2.727 -11.771 1.00 98.62 338 LEU A C 1
ATOM 2624 O O . LEU A 1 338 ? 1.145 1.623 -11.447 1.00 98.62 338 LEU A O 1
ATOM 2628 N N . PHE A 1 339 ? 2.733 2.879 -12.432 1.00 98.81 339 PHE A N 1
ATOM 2629 C CA . PHE A 1 339 ? 3.568 1.758 -12.833 1.00 98.81 339 PHE A CA 1
ATOM 2630 C C . PHE A 1 339 ? 5.038 2.172 -12.900 1.00 98.81 339 PHE A C 1
ATOM 2632 O O . PHE A 1 339 ? 5.384 3.159 -13.550 1.00 98.81 339 PHE A O 1
ATOM 2639 N N . VAL A 1 340 ? 5.903 1.387 -12.271 1.00 98.88 340 VAL A N 1
ATOM 2640 C CA . VAL A 1 340 ? 7.360 1.497 -12.349 1.00 98.88 340 VAL A CA 1
ATOM 2641 C C . VAL A 1 340 ? 7.921 0.112 -12.639 1.00 98.88 340 VAL A C 1
ATOM 2643 O O . VAL A 1 340 ? 7.473 -0.862 -12.045 1.00 98.88 340 VAL A O 1
ATOM 2646 N N . THR A 1 341 ? 8.908 0.005 -13.526 1.00 98.69 341 THR A N 1
ATOM 2647 C CA . THR A 1 341 ? 9.737 -1.203 -13.659 1.00 98.69 341 THR A CA 1
ATOM 2648 C C . THR A 1 341 ? 11.172 -0.825 -13.991 1.00 98.69 341 THR A C 1
ATOM 2650 O O . THR A 1 341 ? 11.431 0.205 -14.612 1.00 98.69 341 THR A O 1
ATOM 2653 N N . TYR A 1 342 ? 12.113 -1.678 -13.604 1.00 98.19 342 TYR A N 1
ATOM 2654 C CA . TYR A 1 342 ? 13.529 -1.535 -13.908 1.00 98.19 342 TYR A CA 1
ATOM 2655 C C . TYR A 1 342 ? 13.962 -2.570 -14.947 1.00 98.19 342 TYR A C 1
ATOM 2657 O O . TYR A 1 342 ? 13.659 -3.755 -14.810 1.00 98.19 342 TYR A O 1
ATOM 2665 N N . VAL A 1 343 ? 14.670 -2.126 -15.984 1.00 98.12 343 VAL A N 1
ATOM 2666 C CA . VAL A 1 343 ? 15.318 -2.996 -16.966 1.00 98.12 343 VAL A CA 1
ATOM 2667 C C . VAL A 1 343 ? 16.685 -3.405 -16.425 1.00 98.12 343 VAL A C 1
ATOM 2669 O O . VAL A 1 343 ? 17.655 -2.656 -16.519 1.00 98.12 343 VAL A O 1
ATOM 2672 N N . ASP A 1 344 ? 16.745 -4.613 -15.872 1.00 95.56 344 ASP A N 1
ATOM 2673 C CA . ASP A 1 344 ? 17.936 -5.191 -15.242 1.00 95.56 344 ASP A CA 1
ATOM 2674 C C . ASP A 1 344 ? 18.990 -5.586 -16.274 1.00 95.56 344 ASP A C 1
ATOM 2676 O O . ASP A 1 344 ? 20.175 -5.298 -16.121 1.00 95.56 344 ASP A O 1
ATOM 2680 N N . SER A 1 345 ? 18.556 -6.206 -17.369 1.00 94.88 345 SER A N 1
ATOM 2681 C CA . SER A 1 345 ? 19.446 -6.536 -18.474 1.00 94.88 345 SER A CA 1
ATOM 2682 C C . SER A 1 345 ? 18.697 -6.660 -19.793 1.00 94.88 345 SER A C 1
ATOM 2684 O O . SER A 1 345 ? 17.549 -7.097 -19.847 1.00 94.88 345 SER A O 1
ATOM 2686 N N . VAL A 1 346 ? 19.379 -6.292 -20.874 1.00 95.81 346 VAL A N 1
ATOM 2687 C CA . VAL A 1 346 ? 19.013 -6.637 -22.248 1.00 95.81 346 VAL A CA 1
ATOM 2688 C C . VAL A 1 346 ? 20.144 -7.484 -22.807 1.00 95.81 346 VAL A C 1
ATOM 2690 O O . VAL A 1 346 ? 21.313 -7.111 -22.675 1.00 95.81 346 VAL A O 1
ATOM 2693 N N . PHE A 1 347 ? 19.835 -8.617 -23.425 1.00 92.12 347 PHE A N 1
ATOM 2694 C CA . PHE A 1 347 ? 20.846 -9.496 -24.004 1.00 92.12 347 PHE A CA 1
ATOM 2695 C C . PHE A 1 347 ? 20.388 -10.100 -25.323 1.00 92.12 347 PHE A C 1
ATOM 2697 O O . PHE A 1 347 ? 19.209 -10.380 -25.532 1.00 92.12 347 PHE A O 1
ATOM 2704 N N . ALA A 1 348 ? 21.363 -10.288 -26.211 1.00 90.00 348 ALA A N 1
ATOM 2705 C CA . ALA A 1 348 ? 21.153 -10.982 -27.465 1.00 90.00 348 ALA A CA 1
ATOM 2706 C C . ALA A 1 348 ? 21.037 -12.481 -27.181 1.00 90.00 348 ALA A C 1
ATOM 2708 O O . ALA A 1 348 ? 21.937 -13.066 -26.572 1.00 90.00 348 ALA A O 1
ATOM 2709 N N . GLY A 1 349 ? 19.927 -13.091 -27.585 1.00 85.12 349 GLY A N 1
ATOM 2710 C CA . GLY A 1 349 ? 19.765 -14.541 -27.536 1.00 85.12 349 GLY A CA 1
ATOM 2711 C C . GLY A 1 349 ? 20.159 -15.186 -28.862 1.00 85.12 349 GLY A C 1
ATOM 2712 O O . GLY A 1 349 ? 20.266 -14.520 -29.887 1.00 85.12 349 GLY A O 1
ATOM 2713 N N . ALA A 1 350 ? 20.352 -16.507 -28.856 1.00 84.44 350 ALA A N 1
ATOM 2714 C CA . ALA A 1 350 ? 20.658 -17.252 -30.081 1.00 84.44 350 ALA A CA 1
ATOM 2715 C C . ALA A 1 350 ? 19.496 -17.232 -31.096 1.00 84.44 350 ALA A C 1
ATOM 2717 O O . ALA A 1 350 ? 19.729 -17.335 -32.297 1.00 84.44 350 ALA A O 1
ATOM 2718 N N . THR A 1 351 ? 18.256 -17.109 -30.609 1.00 84.56 351 THR A N 1
ATOM 2719 C CA . THR A 1 351 ? 17.023 -17.147 -31.415 1.00 84.56 351 THR A CA 1
ATOM 2720 C C . THR A 1 351 ? 16.206 -15.859 -31.323 1.00 84.56 351 THR A C 1
ATOM 2722 O O . THR A 1 351 ? 15.696 -15.393 -32.336 1.00 84.56 351 THR A O 1
ATOM 2725 N N . SER A 1 352 ? 16.095 -15.270 -30.131 1.00 90.06 352 SER A N 1
ATOM 2726 C CA . SER A 1 352 ? 15.457 -13.972 -29.900 1.00 90.06 352 SER A CA 1
ATOM 2727 C C . SER A 1 352 ? 16.234 -13.187 -28.856 1.00 90.06 352 SER A C 1
ATOM 2729 O O . SER A 1 352 ? 16.683 -13.750 -27.856 1.00 90.06 352 SER A O 1
ATOM 2731 N N . ASP A 1 353 ? 16.318 -11.874 -29.049 1.00 94.75 353 ASP A N 1
ATOM 2732 C CA . ASP A 1 353 ? 16.746 -10.954 -28.002 1.00 94.75 353 ASP A CA 1
ATOM 2733 C C . ASP A 1 353 ? 15.758 -10.996 -26.826 1.00 94.75 353 ASP A C 1
ATOM 2735 O O . ASP A 1 353 ? 14.568 -11.295 -26.994 1.00 94.75 353 ASP A O 1
ATOM 2739 N N . MET A 1 354 ? 16.272 -10.722 -25.629 1.00 96.00 354 MET A N 1
ATOM 2740 C CA . MET A 1 354 ? 15.539 -10.825 -24.371 1.00 96.00 354 MET A CA 1
ATOM 2741 C C . MET A 1 354 ? 15.812 -9.630 -23.464 1.00 96.00 354 MET A C 1
ATOM 2743 O O . MET A 1 354 ? 16.887 -9.023 -23.492 1.00 96.00 354 MET A O 1
ATOM 2747 N N . VAL A 1 355 ? 14.826 -9.326 -22.624 1.00 97.81 355 VAL A N 1
ATOM 2748 C CA . VAL A 1 355 ? 14.907 -8.329 -21.561 1.00 97.81 355 VAL A CA 1
ATOM 2749 C C . VAL A 1 355 ? 14.529 -8.956 -20.223 1.00 97.81 355 VAL A C 1
ATOM 2751 O O . VAL A 1 355 ? 13.592 -9.747 -20.147 1.00 97.81 355 VAL A O 1
ATOM 2754 N N . GLN A 1 356 ? 15.246 -8.592 -19.162 1.00 97.69 356 GLN A N 1
ATOM 2755 C CA . GLN A 1 356 ? 14.866 -8.881 -17.782 1.00 97.69 356 GLN A CA 1
ATOM 2756 C C . GLN A 1 356 ? 14.357 -7.620 -17.096 1.00 97.69 356 GLN A C 1
ATOM 2758 O O . GLN A 1 356 ? 15.033 -6.592 -17.064 1.00 97.69 356 GLN A O 1
ATOM 2763 N N . LEU A 1 357 ? 13.165 -7.732 -16.522 1.00 98.06 357 LEU A N 1
ATOM 2764 C CA . LEU A 1 357 ? 12.512 -6.720 -15.711 1.00 98.06 357 LEU A CA 1
ATOM 2765 C C . LEU A 1 357 ? 12.601 -7.096 -14.228 1.00 98.06 357 LEU A C 1
ATOM 2767 O O . LEU A 1 357 ? 12.497 -8.274 -13.864 1.00 98.06 357 LEU A O 1
ATOM 2771 N N . ARG A 1 358 ? 12.781 -6.089 -13.372 1.00 96.31 358 ARG A N 1
ATOM 2772 C CA . ARG A 1 358 ? 12.832 -6.227 -11.912 1.00 96.31 358 ARG A CA 1
ATOM 2773 C C . ARG A 1 358 ? 12.243 -4.999 -11.222 1.00 96.31 358 ARG A C 1
ATOM 2775 O O . ARG A 1 358 ? 12.021 -3.971 -11.860 1.00 96.31 358 ARG A O 1
ATOM 2782 N N . TYR A 1 359 ? 12.028 -5.109 -9.910 1.00 97.50 359 TYR A N 1
ATOM 2783 C CA . TYR A 1 359 ? 11.557 -4.032 -9.037 1.00 97.50 359 TYR A CA 1
ATOM 2784 C C . TYR A 1 359 ? 10.276 -3.373 -9.561 1.00 97.50 359 TYR A C 1
ATOM 2786 O O . TYR A 1 359 ? 10.087 -2.163 -9.440 1.00 97.50 359 TYR A O 1
ATOM 2794 N N . THR A 1 360 ? 9.419 -4.182 -10.189 1.00 98.62 360 THR A N 1
ATOM 2795 C CA . THR A 1 360 ? 8.136 -3.735 -10.714 1.00 98.62 360 THR A CA 1
ATOM 2796 C C . THR A 1 360 ? 7.233 -3.365 -9.554 1.00 98.62 360 THR A C 1
ATOM 2798 O O . THR A 1 360 ? 7.004 -4.181 -8.662 1.00 98.62 360 THR A O 1
ATOM 2801 N N . TRP A 1 361 ? 6.714 -2.147 -9.594 1.00 98.69 361 TRP A N 1
ATOM 2802 C CA . TRP A 1 361 ? 5.731 -1.620 -8.664 1.00 98.69 361 TRP A CA 1
ATOM 2803 C C . TRP A 1 361 ? 4.534 -1.144 -9.480 1.00 98.69 361 TRP A C 1
ATOM 2805 O O . TRP A 1 361 ? 4.696 -0.323 -10.385 1.00 98.69 361 TRP A O 1
ATOM 2815 N N . ALA A 1 362 ? 3.344 -1.677 -9.214 1.00 98.62 362 ALA A N 1
ATOM 2816 C CA . ALA A 1 362 ? 2.139 -1.292 -9.944 1.00 98.62 362 ALA A CA 1
ATOM 2817 C C . ALA A 1 362 ? 0.939 -1.149 -9.015 1.00 98.62 362 ALA A C 1
ATOM 2819 O O . ALA A 1 362 ? 0.742 -1.945 -8.096 1.00 98.62 362 ALA A O 1
ATOM 2820 N N . VAL A 1 363 ? 0.108 -0.149 -9.296 1.00 98.00 363 VAL A N 1
ATOM 2821 C CA . VAL A 1 363 ? -1.048 0.213 -8.473 1.00 98.00 363 VAL A CA 1
ATOM 2822 C C . VAL A 1 363 ? -2.328 0.150 -9.291 1.00 98.00 363 VAL A C 1
ATOM 2824 O O . VAL A 1 363 ? -2.350 0.400 -10.499 1.00 98.00 363 VAL A O 1
ATOM 2827 N N . SER A 1 364 ? -3.416 -0.230 -8.630 1.00 97.44 364 SER A N 1
ATOM 2828 C CA . SER A 1 364 ? -4.736 -0.286 -9.243 1.00 97.44 364 SER A CA 1
ATOM 2829 C C . SER A 1 364 ? -5.218 1.091 -9.693 1.00 97.44 364 SER A C 1
ATOM 2831 O O . SER A 1 364 ? -5.016 2.100 -9.026 1.00 97.44 364 SER A O 1
ATOM 2833 N N . THR A 1 365 ? -5.931 1.113 -10.816 1.00 96.69 365 THR A N 1
ATOM 2834 C CA . THR A 1 365 ? -6.656 2.293 -11.305 1.00 96.69 365 THR A CA 1
ATOM 2835 C C . THR A 1 365 ? -8.017 2.465 -10.618 1.00 96.69 365 THR A C 1
ATOM 2837 O O . THR A 1 365 ? -8.728 3.430 -10.884 1.00 96.69 365 THR A O 1
ATOM 2840 N N . SER A 1 366 ? -8.423 1.530 -9.755 1.00 96.69 366 SER A N 1
ATOM 2841 C CA . SER A 1 366 ? -9.631 1.651 -8.936 1.00 96.69 366 SER A CA 1
ATOM 2842 C C . SER A 1 366 ? -9.297 2.383 -7.640 1.00 96.69 366 SER A C 1
ATOM 2844 O O . SER A 1 366 ? -8.653 1.816 -6.757 1.00 96.69 366 SER A O 1
ATOM 2846 N N . VAL A 1 367 ? -9.740 3.638 -7.539 1.00 98.00 367 VAL A N 1
ATOM 2847 C CA . VAL A 1 367 ? -9.431 4.523 -6.408 1.00 98.00 367 VAL A CA 1
ATOM 2848 C C . VAL A 1 367 ? -10.620 4.632 -5.460 1.00 98.00 367 VAL A C 1
ATOM 2850 O O . VAL A 1 367 ? -11.706 5.059 -5.855 1.00 98.00 367 VAL A O 1
ATOM 2853 N N . THR A 1 368 ? -10.392 4.308 -4.192 1.00 96.94 368 THR A N 1
ATOM 2854 C CA . THR A 1 368 ? -11.286 4.629 -3.081 1.00 96.94 368 THR A CA 1
ATOM 2855 C C . THR A 1 368 ? -11.065 6.087 -2.692 1.00 96.94 368 THR A C 1
ATOM 2857 O O . THR A 1 368 ? -9.978 6.460 -2.251 1.00 96.94 368 THR A O 1
ATOM 2860 N N . GLN A 1 369 ? -12.091 6.920 -2.867 1.00 97.44 369 GLN A N 1
ATOM 2861 C CA . GLN A 1 369 ? -12.050 8.327 -2.473 1.00 97.44 369 GLN A CA 1
ATOM 2862 C C . GLN A 1 369 ? -12.733 8.510 -1.123 1.00 97.44 369 GLN A C 1
ATOM 2864 O O . GLN A 1 369 ? -13.875 8.088 -0.950 1.00 97.44 369 GLN A O 1
ATOM 2869 N N . ILE A 1 370 ? -12.039 9.157 -0.194 1.00 97.06 370 ILE A N 1
ATOM 2870 C CA . ILE A 1 370 ? -12.565 9.489 1.128 1.00 97.06 370 ILE A CA 1
ATOM 2871 C C . ILE A 1 370 ? -12.950 10.967 1.125 1.00 97.06 370 ILE A C 1
ATOM 2873 O O . ILE A 1 370 ? -12.224 11.800 0.586 1.00 97.06 370 ILE A O 1
ATOM 2877 N N . LYS A 1 371 ? -14.112 11.311 1.676 1.00 96.00 371 LYS A N 1
ATOM 2878 C CA . LYS A 1 371 ? -14.612 12.687 1.718 1.00 96.00 371 LYS A CA 1
ATOM 2879 C C . LYS A 1 371 ? -15.126 12.997 3.110 1.00 96.00 371 LYS A C 1
ATOM 2881 O O . LYS A 1 371 ? -15.748 12.157 3.750 1.00 96.00 371 LYS A O 1
ATOM 2886 N N . SER A 1 372 ? -14.925 14.233 3.551 1.00 93.75 372 SER A N 1
ATOM 2887 C CA . SER A 1 372 ? -15.356 14.687 4.878 1.00 93.75 372 SER A CA 1
ATOM 2888 C C . SER A 1 372 ? -16.860 14.564 5.115 1.00 93.75 372 SER A C 1
ATOM 2890 O O . SER A 1 372 ? -17.267 14.316 6.243 1.00 93.75 372 SER A O 1
ATOM 2892 N N . SER A 1 373 ? -17.673 14.698 4.064 1.00 91.38 373 SER A N 1
ATOM 2893 C CA . SER A 1 373 ? -19.137 14.604 4.129 1.00 91.38 373 SER A CA 1
ATOM 2894 C C . SER A 1 373 ? -19.684 13.176 4.092 1.00 91.38 373 SER A C 1
ATOM 2896 O O . SER A 1 373 ? -20.881 12.981 4.295 1.00 91.38 373 SER A O 1
ATOM 2898 N N . ASP A 1 374 ? -18.854 12.192 3.748 1.00 95.69 374 ASP A N 1
ATOM 2899 C CA . ASP A 1 374 ? -19.323 10.826 3.549 1.00 95.69 374 ASP A CA 1
ATOM 2900 C C . ASP A 1 374 ? -19.522 10.119 4.897 1.00 95.69 374 ASP A C 1
ATOM 2902 O O . ASP A 1 374 ? -18.887 10.423 5.907 1.00 95.69 374 ASP A O 1
ATOM 2906 N N . THR A 1 375 ? -20.429 9.144 4.900 1.00 96.44 375 THR A N 1
ATOM 2907 C CA . THR A 1 375 ? -20.682 8.274 6.051 1.00 96.44 375 THR A CA 1
ATOM 2908 C C . THR A 1 375 ? -20.031 6.915 5.826 1.00 96.44 375 THR A C 1
ATOM 2910 O O . THR A 1 375 ? -20.260 6.261 4.808 1.00 96.44 375 THR A O 1
ATOM 2913 N N . TYR A 1 376 ? -19.262 6.462 6.810 1.00 96.19 376 TYR A N 1
ATOM 2914 C CA . TYR A 1 376 ? -18.520 5.208 6.805 1.00 96.19 376 TYR A CA 1
ATOM 2915 C C . TYR A 1 376 ? -19.051 4.278 7.899 1.00 96.19 376 TYR A C 1
ATOM 2917 O O . TYR A 1 376 ? -18.451 4.113 8.961 1.00 96.19 376 TYR A O 1
ATOM 2925 N N . GLY A 1 377 ? -20.212 3.673 7.640 1.00 95.81 377 GLY A N 1
ATOM 2926 C CA . GLY A 1 377 ? -20.944 2.914 8.653 1.00 95.81 377 GLY A CA 1
ATOM 2927 C C . GLY A 1 377 ? -21.435 3.837 9.769 1.00 95.81 377 GLY A C 1
ATOM 2928 O O . GLY A 1 377 ? -22.246 4.716 9.501 1.00 95.81 377 GLY A O 1
ATOM 2929 N N . ILE A 1 378 ? -20.947 3.647 10.995 1.00 97.31 378 ILE A N 1
ATOM 2930 C CA . ILE A 1 378 ? -21.265 4.513 12.146 1.00 97.31 378 ILE A CA 1
ATOM 2931 C C . ILE A 1 378 ? -20.358 5.744 12.237 1.00 97.31 378 ILE A C 1
ATOM 2933 O O . ILE A 1 378 ? -20.621 6.638 13.038 1.00 97.31 378 ILE A O 1
ATOM 2937 N N . PHE A 1 379 ? -19.272 5.787 11.459 1.00 97.88 379 PHE A N 1
ATOM 2938 C CA . PHE A 1 379 ? -18.325 6.894 11.488 1.00 97.88 379 PHE A CA 1
ATOM 2939 C C . PHE A 1 379 ? -18.652 7.961 10.439 1.00 97.88 379 PHE A C 1
ATOM 2941 O O . PHE A 1 379 ? -19.046 7.645 9.316 1.00 97.88 379 PHE A O 1
ATOM 2948 N N . LYS A 1 380 ? -18.428 9.225 10.796 1.00 95.88 380 LYS A N 1
ATOM 2949 C CA . LYS A 1 380 ? -18.617 10.420 9.966 1.00 95.88 380 LYS A CA 1
ATOM 2950 C C . LYS A 1 380 ? -17.514 11.446 10.240 1.00 95.88 380 LYS A C 1
ATOM 2952 O O . LYS A 1 380 ? -16.583 11.178 11.007 1.00 95.88 380 LYS A O 1
ATOM 2957 N N . ASP A 1 381 ? -17.647 12.606 9.598 1.00 93.62 381 ASP A N 1
ATOM 2958 C CA . ASP A 1 381 ? -16.795 13.787 9.748 1.00 93.62 381 ASP A CA 1
ATOM 2959 C C . ASP A 1 381 ? -15.322 13.477 9.511 1.00 93.62 381 ASP A C 1
ATOM 2961 O O . ASP A 1 381 ? -14.481 13.654 10.393 1.00 93.62 381 ASP A O 1
ATOM 2965 N N . ALA A 1 382 ? -15.005 12.984 8.311 1.00 96.81 382 ALA A N 1
ATOM 2966 C CA . ALA A 1 382 ? -13.632 12.624 8.002 1.00 96.81 382 ALA A CA 1
ATOM 2967 C C . ALA A 1 382 ? -12.713 13.851 8.043 1.00 96.81 382 ALA A C 1
ATOM 2969 O O . ALA A 1 382 ? -12.826 14.761 7.214 1.00 96.81 382 ALA A O 1
ATOM 2970 N N . ILE A 1 383 ? -11.778 13.860 8.991 1.00 97.88 383 ILE A N 1
ATOM 2971 C CA . ILE A 1 383 ? -10.737 14.878 9.105 1.00 97.88 383 ILE A CA 1
ATOM 2972 C C . ILE A 1 383 ? -9.527 14.376 8.326 1.00 97.88 383 ILE A C 1
ATOM 2974 O O . ILE A 1 383 ? -8.856 13.431 8.737 1.00 97.88 383 ILE A O 1
ATOM 2978 N N . ILE A 1 384 ? -9.265 15.014 7.188 1.00 98.12 384 ILE A N 1
ATOM 2979 C CA . ILE A 1 384 ? -8.185 14.664 6.264 1.00 98.12 384 ILE A CA 1
ATOM 2980 C C . ILE A 1 384 ? -7.037 15.657 6.468 1.00 98.12 384 ILE A C 1
ATOM 2982 O O . ILE A 1 384 ? -7.158 16.833 6.124 1.00 98.12 384 ILE A O 1
ATOM 2986 N N . ASN A 1 385 ? -5.910 15.194 7.005 1.00 97.56 385 ASN A N 1
ATOM 2987 C CA . ASN A 1 385 ? -4.710 16.003 7.189 1.00 97.56 385 ASN A CA 1
ATOM 2988 C C . ASN A 1 385 ? -3.622 15.568 6.202 1.00 97.56 385 ASN A C 1
ATOM 2990 O O . ASN A 1 385 ? -2.887 14.613 6.440 1.00 97.56 385 ASN A O 1
ATOM 2994 N N . GLN A 1 386 ? -3.502 16.304 5.097 1.00 94.81 386 GLN A N 1
ATOM 2995 C CA . GLN A 1 386 ? -2.532 15.994 4.040 1.00 94.81 386 GLN A CA 1
ATOM 2996 C C . GLN A 1 386 ? -1.080 16.247 4.456 1.00 94.81 386 GLN A C 1
ATOM 2998 O O . GLN A 1 386 ? -0.180 15.611 3.924 1.00 94.81 386 GLN A O 1
ATOM 3003 N N . THR A 1 387 ? -0.843 17.164 5.396 1.00 93.69 387 THR A N 1
ATOM 3004 C CA . THR A 1 387 ? 0.510 17.499 5.864 1.00 93.69 387 THR A CA 1
ATOM 3005 C C . THR A 1 387 ? 1.042 16.439 6.819 1.00 93.69 387 THR A C 1
ATOM 3007 O O . THR A 1 387 ? 2.196 16.041 6.721 1.00 93.69 387 THR A O 1
ATOM 3010 N N . ALA A 1 388 ? 0.196 15.971 7.738 1.00 95.12 388 ALA A N 1
ATOM 3011 C CA . ALA A 1 388 ? 0.530 14.889 8.661 1.00 95.12 388 ALA A CA 1
ATOM 3012 C C . ALA A 1 388 ? 0.274 13.498 8.062 1.00 95.12 388 ALA A C 1
ATOM 3014 O O . ALA A 1 388 ? 0.439 12.508 8.763 1.00 95.12 388 ALA A O 1
ATOM 3015 N N . HIS A 1 389 ? -0.182 13.428 6.807 1.00 96.00 389 HIS A N 1
ATOM 3016 C CA . HIS A 1 389 ? -0.638 12.205 6.153 1.00 96.00 389 HIS A CA 1
ATOM 3017 C C . HIS A 1 389 ? -1.551 11.355 7.048 1.00 96.00 389 HIS A C 1
ATOM 3019 O O . HIS A 1 389 ? -1.387 10.142 7.145 1.00 96.00 389 HIS A O 1
ATOM 3025 N N . SER A 1 390 ? -2.528 11.978 7.705 1.00 97.81 390 SER A N 1
ATOM 3026 C CA . SER A 1 390 ? -3.416 11.289 8.640 1.00 97.81 390 SER A CA 1
ATOM 3027 C C . SER A 1 390 ? -4.885 11.529 8.342 1.00 97.81 390 SER A C 1
ATOM 3029 O O . SER A 1 390 ? -5.287 12.536 7.754 1.00 97.81 390 SER A O 1
ATOM 3031 N N . LEU A 1 391 ? -5.689 10.553 8.743 1.00 98.00 391 LEU A N 1
ATOM 3032 C CA . LEU A 1 391 ? -7.127 10.527 8.569 1.00 98.00 391 LEU A CA 1
ATOM 3033 C C . LEU A 1 391 ? -7.776 10.096 9.881 1.00 98.00 391 LEU A C 1
ATOM 3035 O O . LEU A 1 391 ? -7.349 9.119 10.501 1.00 98.00 391 LEU A O 1
ATOM 3039 N N . SER A 1 392 ? -8.832 10.790 10.292 1.00 97.62 392 SER A N 1
ATOM 3040 C CA . SER A 1 392 ? -9.650 10.371 11.428 1.00 97.62 392 SER A CA 1
ATOM 3041 C C . SER A 1 392 ? -11.139 10.490 11.146 1.00 97.62 392 SER A C 1
ATOM 3043 O O . SER A 1 392 ? -11.581 11.359 10.397 1.00 97.62 392 SER A O 1
ATOM 3045 N N . LEU A 1 393 ? -11.904 9.587 11.752 1.00 97.88 393 LEU A N 1
ATOM 3046 C CA . LEU A 1 393 ? -13.359 9.549 11.722 1.00 97.88 393 LEU A CA 1
ATOM 3047 C C . LEU A 1 393 ? -13.893 9.353 13.146 1.00 97.88 393 LEU A C 1
ATOM 3049 O O . LEU A 1 393 ? -13.222 8.739 13.982 1.00 97.88 393 LEU A O 1
ATOM 3053 N N . LYS A 1 394 ? -15.123 9.794 13.413 1.00 96.88 394 LYS A N 1
ATOM 3054 C CA . LYS A 1 394 ? -15.782 9.633 14.722 1.00 96.88 394 LYS A CA 1
ATOM 3055 C C . LYS A 1 394 ? -17.273 9.339 14.582 1.00 96.88 394 LYS A C 1
ATOM 3057 O O . LYS A 1 394 ? -17.855 9.584 13.531 1.00 96.88 394 LYS A O 1
ATOM 3062 N N . ASN A 1 395 ? -17.894 8.798 15.622 1.00 97.62 395 ASN A N 1
ATOM 3063 C CA . ASN A 1 395 ? -19.337 8.551 15.648 1.00 97.62 395 ASN A CA 1
ATOM 3064 C C . ASN A 1 395 ? -20.122 9.822 16.041 1.00 97.62 395 ASN A C 1
ATOM 3066 O O . ASN A 1 395 ? -20.691 9.903 17.126 1.00 97.62 395 ASN A O 1
ATOM 3070 N N . SER A 1 396 ? -20.114 10.849 15.189 1.00 95.88 396 SER A N 1
ATOM 3071 C CA . SER A 1 396 ? -20.576 12.199 15.557 1.00 95.88 396 SER A CA 1
ATOM 3072 C C . SER A 1 396 ? -22.083 12.398 15.684 1.00 95.88 396 SER A C 1
ATOM 3074 O O . SER A 1 396 ? -22.518 13.407 16.232 1.00 95.88 396 SER A O 1
ATOM 3076 N N . ASP A 1 397 ? -22.891 11.449 15.224 1.00 94.56 397 ASP A N 1
ATOM 3077 C CA . ASP A 1 397 ? -24.351 11.521 15.334 1.00 94.56 397 ASP A CA 1
ATOM 3078 C C . ASP A 1 397 ? -25.013 10.168 15.618 1.00 94.56 397 ASP A C 1
ATOM 3080 O O . ASP A 1 397 ? -26.237 10.050 15.608 1.00 94.56 397 ASP A O 1
ATOM 3084 N N . THR A 1 3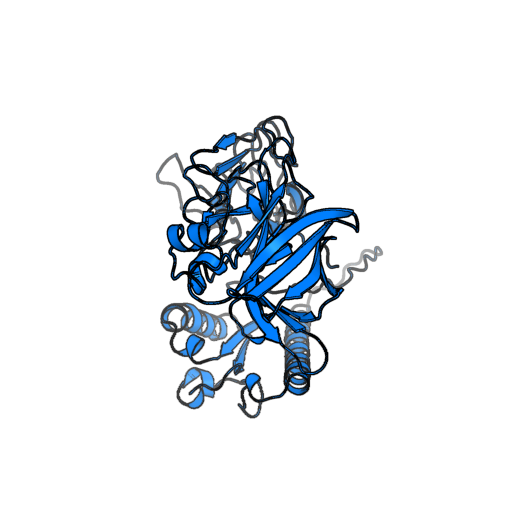98 ? -24.201 9.138 15.859 1.00 95.75 398 THR A N 1
ATOM 3085 C CA . THR A 1 398 ? -24.659 7.759 15.997 1.00 95.75 398 THR A CA 1
ATOM 3086 C C . THR A 1 398 ? -24.176 7.185 17.323 1.00 95.75 398 THR A C 1
ATOM 3088 O O . THR A 1 398 ? -22.978 6.994 17.541 1.00 95.75 398 THR A O 1
ATOM 3091 N N . GLU A 1 399 ? -25.119 6.880 18.209 1.00 97.62 399 GLU A N 1
ATOM 3092 C CA . GLU A 1 399 ? -24.866 6.067 19.399 1.00 97.62 399 GLU A CA 1
ATOM 3093 C C . GLU A 1 399 ? -24.751 4.580 19.032 1.00 97.62 399 GLU A C 1
ATOM 3095 O O . GLU A 1 399 ? -25.336 4.112 18.053 1.00 97.62 399 GLU A O 1
ATOM 3100 N N . ILE A 1 400 ? -23.997 3.815 19.822 1.00 98.12 400 ILE A N 1
ATOM 3101 C CA . ILE A 1 400 ? -23.679 2.415 19.521 1.00 98.12 400 ILE A CA 1
ATOM 3102 C C . ILE A 1 400 ? -24.127 1.524 20.678 1.00 98.12 400 ILE A C 1
ATOM 3104 O O . ILE A 1 400 ? -23.488 1.484 21.729 1.00 98.12 400 ILE A O 1
ATOM 3108 N N . ALA A 1 401 ? -25.206 0.770 20.475 1.00 97.75 401 ALA A N 1
ATOM 3109 C CA . ALA A 1 401 ? -25.711 -0.173 21.468 1.00 97.75 401 ALA A CA 1
ATOM 3110 C C . ALA A 1 401 ? -24.883 -1.472 21.495 1.00 97.75 401 ALA A C 1
ATOM 3112 O O . ALA A 1 401 ? -24.810 -2.205 20.509 1.00 97.75 401 ALA A O 1
ATOM 3113 N N . LEU A 1 402 ? -24.319 -1.805 22.655 1.00 97.06 402 LEU A N 1
ATOM 3114 C CA . LEU A 1 402 ? -23.555 -3.027 22.915 1.00 97.06 402 LEU A CA 1
ATOM 3115 C C . LEU A 1 402 ? -24.445 -4.071 23.606 1.00 97.06 402 LEU A C 1
ATOM 3117 O O . LEU A 1 402 ? -24.238 -4.453 24.763 1.00 97.06 402 LEU A O 1
ATOM 3121 N N . SER A 1 403 ? -25.481 -4.523 22.900 1.00 96.06 403 SER A N 1
ATOM 3122 C CA . SER A 1 403 ? -26.409 -5.535 23.421 1.00 96.06 403 SER A CA 1
ATOM 3123 C C . SER A 1 403 ? -25.717 -6.900 23.585 1.00 96.06 403 SER A C 1
ATOM 3125 O O . SER A 1 403 ? -24.831 -7.228 22.792 1.00 96.06 403 SER A O 1
ATOM 3127 N N . PRO A 1 404 ? -26.070 -7.717 24.597 1.00 94.69 404 PRO A N 1
ATOM 3128 C CA . PRO A 1 404 ? -25.469 -9.040 24.773 1.00 94.69 404 PRO A CA 1
ATOM 3129 C C . PRO A 1 404 ? -25.652 -9.915 23.530 1.00 94.69 404 PRO A C 1
ATOM 3131 O O . PRO A 1 404 ? -26.697 -9.853 22.888 1.00 94.69 404 PRO A O 1
ATOM 3134 N N . ASN A 1 405 ? -24.654 -10.747 23.221 1.00 92.56 405 ASN A N 1
ATOM 3135 C CA . ASN A 1 405 ? -24.689 -11.684 22.092 1.00 92.56 405 ASN A CA 1
ATOM 3136 C C . ASN A 1 405 ? -24.941 -11.017 20.725 1.00 92.56 405 ASN A C 1
ATOM 3138 O O . ASN A 1 405 ? -25.682 -11.538 19.891 1.00 92.56 405 ASN A O 1
ATOM 3142 N N . THR A 1 406 ? -24.351 -9.842 20.493 1.00 93.44 406 THR A N 1
ATOM 3143 C CA . THR A 1 406 ? -24.511 -9.121 19.224 1.00 93.44 406 THR A CA 1
ATOM 3144 C C . THR A 1 406 ? -23.192 -8.890 18.507 1.00 93.44 406 THR A C 1
ATOM 3146 O O . THR A 1 406 ? -22.114 -8.843 19.106 1.00 93.44 406 THR A O 1
ATOM 3149 N N . ILE A 1 407 ? -23.304 -8.734 17.188 1.00 93.06 407 ILE A N 1
ATOM 3150 C CA . ILE A 1 407 ? -22.244 -8.225 16.326 1.00 93.06 407 ILE A CA 1
ATOM 3151 C C . ILE A 1 407 ? -22.667 -6.827 15.891 1.00 93.06 407 ILE A C 1
ATOM 3153 O O . ILE A 1 407 ? -23.694 -6.662 15.233 1.00 93.06 407 ILE A O 1
ATOM 3157 N N . VAL A 1 408 ? -21.866 -5.829 16.236 1.00 95.88 408 VAL A N 1
ATOM 3158 C CA . VAL A 1 408 ? -22.137 -4.429 15.915 1.00 95.88 408 VAL A CA 1
ATOM 3159 C C . VAL A 1 408 ? -21.266 -4.021 14.735 1.00 95.88 408 VAL A C 1
ATOM 3161 O O . VAL A 1 408 ? -20.042 -4.029 14.835 1.00 95.88 408 VAL A O 1
ATOM 3164 N N . ASN A 1 409 ? -21.878 -3.677 13.602 1.00 95.69 409 ASN A N 1
ATOM 3165 C CA . ASN A 1 409 ? -21.136 -3.196 12.435 1.00 95.69 409 ASN A CA 1
ATOM 3166 C C . ASN A 1 409 ? -20.640 -1.765 12.693 1.00 95.69 409 ASN A C 1
ATOM 3168 O O . ASN A 1 409 ? -21.453 -0.898 13.000 1.00 95.69 409 ASN A O 1
ATOM 3172 N N . LEU A 1 410 ? -19.333 -1.517 12.546 1.00 96.56 410 LEU A N 1
ATOM 3173 C CA . LEU A 1 410 ? -18.755 -0.180 12.709 1.00 96.56 410 LEU A CA 1
ATOM 3174 C C . LEU A 1 410 ? -18.506 0.472 11.350 1.00 96.56 410 LEU A C 1
ATOM 3176 O O . LEU A 1 410 ? -19.124 1.476 11.028 1.00 96.56 410 LEU A O 1
ATOM 3180 N N . MET A 1 411 ? -17.642 -0.120 10.526 1.00 95.12 411 MET A N 1
ATOM 3181 C CA . MET A 1 411 ? -17.313 0.382 9.189 1.00 95.12 411 MET A CA 1
ATOM 3182 C C . MET A 1 411 ? -16.844 -0.764 8.303 1.00 95.12 411 MET A C 1
ATOM 3184 O O . MET A 1 411 ? -15.810 -1.369 8.571 1.00 95.12 411 MET A O 1
ATOM 3188 N N . GLY A 1 412 ? -17.592 -1.046 7.232 1.00 90.69 412 GLY A N 1
ATOM 3189 C CA . GLY A 1 412 ? -17.276 -2.125 6.2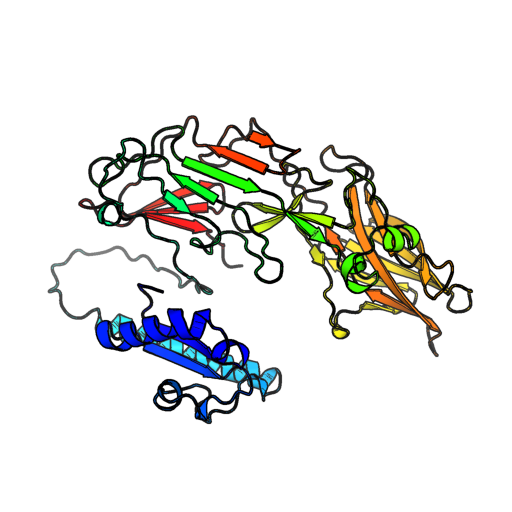95 1.00 90.69 412 GLY A CA 1
ATOM 3190 C C . GLY A 1 412 ? -17.005 -3.452 7.009 1.00 90.69 412 GLY A C 1
ATOM 3191 O O . GLY A 1 412 ? -17.917 -4.042 7.591 1.00 90.69 412 GLY A O 1
ATOM 3192 N N . LYS A 1 413 ? -15.752 -3.924 6.972 1.00 88.50 413 LYS A N 1
ATOM 3193 C CA . LYS A 1 413 ? -15.341 -5.178 7.629 1.00 88.50 413 LYS A CA 1
ATOM 3194 C C . LYS A 1 413 ? -15.130 -5.052 9.143 1.00 88.50 413 LYS A C 1
ATOM 3196 O O . LYS A 1 413 ? -15.150 -6.075 9.825 1.00 88.50 413 LYS A O 1
ATOM 3201 N N . LEU A 1 414 ? -14.919 -3.841 9.661 1.00 93.56 414 LEU A N 1
ATOM 3202 C CA . LEU A 1 414 ? -14.663 -3.574 11.075 1.00 93.56 414 LEU A CA 1
ATOM 3203 C C . LEU A 1 414 ? -15.963 -3.626 11.883 1.00 93.56 414 LEU A C 1
ATOM 3205 O O . LEU A 1 414 ? -16.926 -2.911 11.590 1.00 93.56 414 LEU A O 1
ATOM 3209 N N . LYS A 1 415 ? -15.982 -4.471 12.916 1.00 94.31 415 LYS A N 1
ATOM 3210 C CA . LYS A 1 415 ? -17.144 -4.723 13.782 1.00 94.31 415 LYS A CA 1
ATOM 3211 C C . LYS A 1 415 ? -16.724 -4.860 15.239 1.00 94.31 415 LYS A C 1
ATOM 3213 O O . LYS A 1 415 ? -15.561 -5.135 15.495 1.00 94.31 415 LYS A O 1
ATOM 3218 N N . PHE A 1 416 ? -17.668 -4.776 16.172 1.00 95.06 416 PHE A N 1
ATOM 3219 C CA . PHE A 1 416 ? -17.511 -5.323 17.522 1.00 95.06 416 PHE A CA 1
ATOM 3220 C C . PHE A 1 416 ? -18.247 -6.655 17.669 1.00 95.06 416 PHE A C 1
ATOM 3222 O O . PHE A 1 416 ? -19.344 -6.820 17.140 1.00 95.06 416 PHE A O 1
ATOM 3229 N N . ILE A 1 417 ? -17.672 -7.576 18.445 1.00 89.94 417 ILE A N 1
ATOM 3230 C CA . ILE A 1 417 ? -18.372 -8.742 18.996 1.00 89.94 417 ILE A CA 1
ATOM 3231 C C . ILE A 1 417 ? -18.616 -8.484 20.480 1.00 89.94 417 ILE A C 1
ATOM 3233 O O . ILE A 1 417 ? -17.666 -8.236 21.224 1.00 89.94 417 ILE A O 1
ATOM 3237 N N . VAL A 1 418 ? -19.875 -8.559 20.913 1.00 90.56 418 VAL A N 1
ATOM 3238 C CA . VAL A 1 418 ? -20.292 -8.328 22.301 1.00 90.56 418 VAL A CA 1
ATOM 3239 C C . VAL A 1 418 ? -20.632 -9.655 22.972 1.00 90.56 418 VAL A C 1
ATOM 3241 O O . VAL A 1 418 ? -21.415 -10.451 22.453 1.00 90.56 418 VAL A O 1
ATOM 3244 N N . ALA A 1 419 ? -20.055 -9.900 24.147 1.00 87.56 419 ALA A N 1
ATOM 3245 C CA . ALA A 1 419 ? -20.268 -11.136 24.889 1.00 87.56 419 ALA A CA 1
ATOM 3246 C C . ALA A 1 419 ? -21.725 -11.294 25.361 1.00 87.56 419 ALA A C 1
ATOM 3248 O O . ALA A 1 419 ? -22.389 -10.325 25.738 1.00 87.56 419 ALA A O 1
ATOM 3249 N N . ASP A 1 420 ? -22.199 -12.541 25.410 1.00 92.94 420 ASP A N 1
ATOM 3250 C CA . ASP A 1 420 ? -23.502 -12.911 25.975 1.00 92.94 420 ASP A CA 1
ATOM 3251 C C . ASP A 1 420 ? -23.467 -12.925 27.515 1.00 92.94 420 ASP A C 1
ATOM 3253 O O . ASP A 1 420 ? -23.366 -13.967 28.170 1.00 92.94 420 ASP A O 1
ATOM 3257 N N . LYS A 1 421 ? -23.420 -11.727 28.101 1.00 87.81 421 LYS A N 1
ATOM 3258 C CA . LYS A 1 421 ? -23.460 -11.478 29.548 1.00 87.81 421 LYS A CA 1
ATOM 3259 C C . LYS A 1 421 ? -24.283 -10.231 29.822 1.00 87.81 421 LYS A C 1
ATOM 3261 O O . LYS A 1 421 ? -24.234 -9.302 29.025 1.00 87.81 421 LYS A O 1
ATOM 3266 N N . LEU A 1 422 ? -25.011 -10.200 30.936 1.00 89.31 422 LEU A N 1
ATOM 3267 C CA . LEU A 1 422 ? -25.788 -9.033 31.385 1.00 89.31 422 LEU A CA 1
ATOM 3268 C C . LEU A 1 422 ? -25.125 -8.320 32.569 1.00 89.31 422 LEU A C 1
ATOM 3270 O O . LEU A 1 422 ? -25.233 -7.109 32.704 1.00 89.31 422 LEU A O 1
ATOM 3274 N N . ASP A 1 423 ? -24.418 -9.076 33.402 1.00 89.31 423 ASP A N 1
ATOM 3275 C CA . ASP A 1 423 ? -23.769 -8.655 34.645 1.00 89.31 423 ASP A CA 1
ATOM 3276 C C . ASP A 1 423 ? -22.375 -8.046 34.445 1.00 89.31 423 ASP A C 1
ATOM 3278 O O . ASP A 1 423 ? -21.809 -7.489 35.378 1.00 89.31 423 ASP A O 1
ATOM 3282 N N . VAL A 1 424 ? -21.825 -8.161 33.234 1.00 87.75 424 VAL A N 1
ATOM 3283 C CA . VAL A 1 424 ? -20.540 -7.584 32.838 1.00 87.75 424 VAL A CA 1
ATOM 3284 C C . VAL A 1 424 ? -20.588 -7.168 31.369 1.00 87.75 424 VAL A C 1
ATOM 3286 O O . VAL A 1 424 ? -21.130 -7.896 30.529 1.00 87.75 424 VAL A O 1
ATOM 3289 N N . LEU A 1 425 ? -20.015 -6.016 31.020 1.00 88.88 425 LEU A N 1
ATOM 3290 C CA . LEU A 1 425 ? -19.770 -5.639 29.630 1.00 88.88 425 LEU A CA 1
ATOM 3291 C C . LEU A 1 425 ? -18.397 -6.141 29.168 1.00 88.88 425 LEU A C 1
ATOM 3293 O O . LEU A 1 425 ? -17.353 -5.806 29.733 1.00 88.88 425 LEU A O 1
ATOM 3297 N N . ARG A 1 426 ? -18.410 -6.944 28.100 1.00 90.00 426 ARG A N 1
ATOM 3298 C CA . ARG A 1 426 ? -17.210 -7.385 27.386 1.00 90.00 426 ARG A CA 1
ATOM 3299 C C . ARG A 1 426 ? -17.436 -7.339 25.888 1.00 90.00 426 ARG A C 1
ATOM 3301 O O . ARG A 1 426 ? -18.426 -7.886 25.407 1.00 90.00 426 ARG A O 1
ATOM 3308 N N . PHE A 1 427 ? -16.503 -6.739 25.165 1.00 91.38 427 PHE A N 1
ATOM 3309 C CA . PHE A 1 427 ? -16.527 -6.698 23.707 1.00 91.38 427 PHE A CA 1
ATOM 3310 C C . PHE A 1 427 ? -15.122 -6.485 23.141 1.00 91.38 427 PHE A C 1
ATOM 3312 O O . PHE A 1 427 ? -14.191 -6.137 23.870 1.00 91.38 427 PHE A O 1
ATOM 3319 N N . TYR A 1 428 ? -14.951 -6.737 21.849 1.00 90.25 428 TYR A N 1
ATOM 3320 C CA . TYR A 1 428 ? -13.684 -6.535 21.147 1.00 90.25 428 TYR A CA 1
ATOM 3321 C C . TYR A 1 428 ? -13.916 -6.303 19.649 1.00 90.25 428 TYR A C 1
ATOM 3323 O O . TYR A 1 428 ? -14.917 -6.796 19.115 1.00 90.25 428 TYR A O 1
ATOM 3331 N N . PRO A 1 429 ? -13.039 -5.546 18.963 1.00 92.81 429 PRO A N 1
ATOM 3332 C CA . PRO A 1 429 ? -13.148 -5.303 17.535 1.00 92.81 429 PRO A CA 1
ATOM 3333 C C . PRO A 1 429 ? -12.688 -6.509 16.735 1.00 92.81 429 PRO A C 1
ATOM 3335 O O . PRO A 1 429 ? -11.809 -7.242 17.162 1.00 92.81 429 PRO A O 1
ATOM 3338 N N . VAL A 1 430 ? -13.247 -6.696 15.550 1.00 89.31 430 VAL A N 1
ATOM 3339 C CA . VAL A 1 430 ? -12.845 -7.728 14.594 1.00 89.31 430 VAL A CA 1
ATOM 3340 C C . VAL A 1 430 ? -12.927 -7.186 13.176 1.00 89.31 430 VAL A C 1
ATOM 3342 O O . VAL A 1 430 ? -13.786 -6.355 12.878 1.00 89.31 430 VAL A O 1
ATOM 3345 N N . ILE A 1 431 ? -12.066 -7.692 12.295 1.00 86.38 431 ILE A N 1
ATOM 3346 C CA . ILE A 1 431 ? -12.206 -7.534 10.847 1.00 86.38 431 ILE A CA 1
ATOM 3347 C C . ILE A 1 431 ? -12.822 -8.820 10.296 1.00 86.38 431 ILE A C 1
ATOM 3349 O O . ILE A 1 431 ? -12.219 -9.889 10.366 1.00 86.38 431 ILE A O 1
ATOM 3353 N N . TYR A 1 432 ? -14.031 -8.734 9.745 1.00 78.88 432 TYR A N 1
ATOM 3354 C CA . TYR A 1 432 ? -14.647 -9.853 9.034 1.00 78.88 432 TYR A CA 1
ATOM 3355 C C . TYR A 1 432 ? -14.073 -9.945 7.622 1.00 78.88 432 TYR A C 1
ATOM 3357 O O . TYR A 1 432 ? -14.399 -9.129 6.758 1.00 78.88 432 TYR A O 1
ATOM 3365 N N . GLN A 1 433 ? -13.259 -10.964 7.365 1.00 64.38 433 GLN A N 1
ATOM 3366 C CA . GLN A 1 433 ? -12.958 -11.378 6.000 1.00 64.38 433 GLN A CA 1
ATOM 3367 C C . GLN A 1 433 ? -13.999 -12.409 5.560 1.00 64.38 433 GLN A C 1
ATOM 3369 O O . GLN A 1 433 ? -14.238 -13.398 6.252 1.00 64.38 433 GLN A O 1
ATOM 3374 N N . VAL A 1 434 ? -14.662 -12.153 4.431 1.00 42.34 434 VAL A N 1
ATOM 3375 C CA . VAL A 1 434 ? -15.465 -13.184 3.768 1.00 42.34 434 VAL A CA 1
ATOM 3376 C C . VAL A 1 434 ? -14.460 -14.187 3.193 1.00 42.34 434 VAL A C 1
ATOM 3378 O O . VAL A 1 434 ? -13.581 -13.747 2.447 1.00 42.34 434 VAL A O 1
ATOM 3381 N N . PRO A 1 435 ? -14.520 -15.481 3.552 1.00 40.25 435 PRO A N 1
ATOM 3382 C CA . PRO A 1 435 ? -13.693 -16.489 2.901 1.00 40.25 435 PRO A CA 1
ATOM 3383 C C . PRO A 1 435 ? -14.036 -16.493 1.409 1.00 40.25 435 PRO A C 1
ATOM 3385 O O . PRO A 1 435 ? -15.216 -16.591 1.066 1.00 40.25 435 PRO A O 1
ATOM 3388 N N . TYR A 1 436 ? -13.027 -16.315 0.557 1.00 33.06 436 TYR A N 1
ATOM 3389 C CA . TYR A 1 436 ? -13.160 -16.521 -0.886 1.00 33.06 436 TYR A CA 1
ATOM 3390 C C . TYR A 1 436 ? -13.281 -18.005 -1.216 1.00 33.06 436 TYR A C 1
ATOM 3392 O O . TYR A 1 436 ? -12.636 -18.814 -0.505 1.00 33.06 436 TYR A O 1
#

pLDDT: mean 86.06, std 18.53, range [23.39, 98.88]

Radius of gyration: 26.92 Å; chains: 1; bounding box: 65×55×72 Å